Protein AF-0000000073393431 (afdb_homodimer)

InterPro domains:
  IPR011990 Tetratricopeptide-like helical domain superfamily [G3DSA:1.25.40.10] (38-172)
  IPR011990 Tetratricopeptide-like helical domain superfamily [SSF48452] (47-158)
  IPR014905 HIRAN domain [PF08797] (201-250)
  IPR019734 Tetratricopeptide repeat [SM00028] (44-77)
  IPR019734 Tetratricopeptide repeat [SM00028] (78-111)

Structure (mmCIF, N/CA/C/O backbone):
data_AF-0000000073393431-model_v1
#
loop_
_entity.id
_entity.type
_entity.pdbx_description
1 polymer 'Predicted O-linked GlcNAc transferase'
#
loop_
_atom_site.group_PDB
_atom_site.id
_atom_site.type_symbol
_atom_site.label_atom_id
_atom_site.label_alt_id
_atom_site.label_comp_id
_atom_site.label_asym_id
_atom_site.label_entity_id
_atom_site.label_seq_id
_atom_site.pdbx_PDB_ins_code
_atom_site.Cartn_x
_atom_site.Cartn_y
_atom_site.Cartn_z
_atom_site.occupancy
_atom_site.B_iso_or_equiv
_atom_site.auth_seq_id
_atom_site.auth_comp_id
_atom_site.auth_asym_id
_atom_site.auth_atom_id
_atom_site.pdbx_PDB_model_num
ATOM 1 N N . MET A 1 1 ? 3.131 71.688 -2.1 1 53.44 1 MET A N 1
ATOM 2 C CA . MET A 1 1 ? 1.793 71.75 -1.522 1 53.44 1 MET A CA 1
ATOM 3 C C . MET A 1 1 ? 1.672 70.875 -0.28 1 53.44 1 MET A C 1
ATOM 5 O O . MET A 1 1 ? 2.039 69.75 -0.306 1 53.44 1 MET A O 1
ATOM 9 N N . GLY A 1 2 ? 1.956 71.375 0.943 1 53.03 2 GLY A N 1
ATOM 10 C CA . GLY A 1 2 ? 1.886 70.625 2.172 1 53.03 2 GLY A CA 1
ATOM 11 C C . GLY A 1 2 ? 0.601 70.812 2.945 1 53.03 2 GLY A C 1
ATOM 12 O O . GLY A 1 2 ? -0.215 71.688 2.572 1 53.03 2 GLY A O 1
ATOM 13 N N . ILE A 1 3 ? 0.059 70 3.754 1 65.12 3 ILE A N 1
ATOM 14 C CA . ILE A 1 3 ? -1.116 70.125 4.609 1 65.12 3 ILE A CA 1
ATOM 15 C C . ILE A 1 3 ? -0.726 70.75 5.934 1 65.12 3 ILE A C 1
ATOM 17 O O . ILE A 1 3 ? 0.301 70.375 6.523 1 65.12 3 ILE A O 1
ATOM 21 N N . CYS A 1 4 ? -1.359 71.875 6.43 1 65 4 CYS A N 1
ATOM 22 C CA . CYS A 1 4 ? -1.142 72.562 7.676 1 65 4 CYS A CA 1
ATOM 23 C C . CYS A 1 4 ? -1.363 71.688 8.883 1 65 4 CYS A C 1
ATOM 25 O O . CYS A 1 4 ? -2.426 71.062 9.016 1 65 4 CYS A O 1
ATOM 27 N N . PRO A 1 5 ? -0.396 71.312 9.75 1 66.19 5 PRO A N 1
ATOM 28 C CA . PRO A 1 5 ? -0.575 70.375 10.875 1 66.19 5 PRO A CA 1
ATOM 29 C C . PRO A 1 5 ? -1.65 70.875 11.852 1 66.19 5 PRO A C 1
ATOM 31 O O . PRO A 1 5 ? -2.189 70.062 12.609 1 66.19 5 PRO A O 1
ATOM 34 N N . ASN A 1 6 ? -2.088 72.125 11.867 1 62.34 6 ASN A N 1
ATOM 35 C CA . ASN A 1 6 ? -3.039 72.688 12.836 1 62.34 6 ASN A CA 1
ATOM 36 C C . ASN A 1 6 ? -4.477 72.5 12.352 1 62.34 6 ASN A C 1
ATOM 38 O O . ASN A 1 6 ? -5.359 72.125 13.125 1 62.34 6 ASN A O 1
ATOM 42 N N . CYS A 1 7 ? -4.922 72.875 11.039 1 65.31 7 CYS A N 1
ATOM 43 C CA . CYS A 1 7 ? -6.32 72.875 10.633 1 65.31 7 CYS A CA 1
ATOM 44 C C . CYS A 1 7 ? -6.59 71.938 9.484 1 65.31 7 CYS A C 1
ATOM 46 O O . CYS A 1 7 ? -7.711 71.875 8.969 1 65.31 7 CYS A O 1
ATOM 48 N N . GLY A 1 8 ? -5.617 71.062 8.984 1 66.06 8 GLY A N 1
ATOM 49 C CA . GLY A 1 8 ? -5.801 70 7.98 1 66.06 8 GLY A CA 1
ATOM 50 C C . GLY A 1 8 ? -5.926 70.562 6.57 1 66.06 8 GLY A C 1
ATOM 51 O O . GLY A 1 8 ? -6.172 69.812 5.625 1 66.06 8 GLY A O 1
ATOM 52 N N . SER A 1 9 ? -5.871 71.75 6.332 1 66.5 9 SER A N 1
ATOM 53 C CA . SER A 1 9 ? -6.109 72.375 5.023 1 66.5 9 SER A CA 1
ATOM 54 C C . SER A 1 9 ? -4.867 72.25 4.145 1 66.5 9 SER A C 1
ATOM 56 O O . SER A 1 9 ? -3.742 72.25 4.648 1 66.5 9 SER A O 1
ATOM 58 N N . TRP A 1 10 ? -4.969 72.188 2.734 1 65.12 10 TRP A N 1
ATOM 59 C CA . TRP A 1 10 ? -3.879 72.125 1.766 1 65.12 10 TRP A CA 1
ATOM 60 C C . TRP A 1 10 ? -3.088 73.438 1.756 1 65.12 10 TRP A C 1
ATOM 62 O O . TRP A 1 10 ? -3.668 74.5 1.682 1 65.12 10 TRP A O 1
ATOM 72 N N . VAL A 1 11 ? -1.771 73.5 2.244 1 62.62 11 VAL A N 1
ATOM 73 C CA . VAL A 1 11 ? -0.958 74.75 2.221 1 62.62 11 VAL A CA 1
ATOM 74 C C . VAL A 1 11 ? 0.245 74.562 1.304 1 62.62 11 VAL A C 1
ATOM 76 O O . VAL A 1 11 ? 0.781 73.438 1.208 1 62.62 11 VAL A O 1
ATOM 79 N N . ASP A 1 12 ? 0.499 75.312 0.301 1 61.5 12 ASP A N 1
ATOM 80 C CA . ASP A 1 12 ? 1.676 75.312 -0.562 1 61.5 12 ASP A CA 1
ATOM 81 C C . ASP A 1 12 ? 2.953 75.5 0.248 1 61.5 12 ASP A C 1
ATOM 83 O O . ASP A 1 12 ? 2.932 76.188 1.299 1 61.5 12 ASP A O 1
ATOM 87 N N . GLU A 1 13 ? 4.156 75.062 -0.1 1 54.34 13 GLU A N 1
ATOM 88 C CA . GLU A 1 13 ? 5.465 75.125 0.542 1 54.34 13 GLU A CA 1
ATOM 89 C C . GLU A 1 13 ? 5.906 76.562 0.742 1 54.34 13 GLU A C 1
ATOM 91 O O . GLU A 1 13 ? 5.922 77.375 -0.207 1 54.34 13 GLU A O 1
ATOM 96 N N . GLY A 1 14 ? 6.277 77.062 2.008 1 60.91 14 GLY A N 1
ATOM 97 C CA . GLY A 1 14 ? 6.766 78.375 2.355 1 60.91 14 GLY A CA 1
ATOM 98 C C . GLY A 1 14 ? 5.66 79.375 2.729 1 60.91 14 GLY A C 1
ATOM 99 O O . GLY A 1 14 ? 5.93 80.5 3.156 1 60.91 14 GLY A O 1
ATOM 100 N N . ASP A 1 15 ? 4.383 79.062 2.369 1 61.72 15 ASP A N 1
ATOM 101 C CA . ASP A 1 15 ? 3.32 80 2.525 1 61.72 15 ASP A CA 1
ATOM 102 C C . ASP A 1 15 ? 2.619 79.875 3.873 1 61.72 15 ASP A C 1
ATOM 104 O O . ASP A 1 15 ? 2.68 78.812 4.492 1 61.72 15 ASP A O 1
ATOM 108 N N . ILE A 1 16 ? 2.078 80.875 4.633 1 63.34 16 ILE A N 1
ATOM 109 C CA . ILE A 1 16 ? 1.239 80.938 5.824 1 63.34 16 ILE A CA 1
ATOM 110 C C . ILE A 1 16 ? -0.093 80.25 5.566 1 63.34 16 ILE A C 1
ATOM 112 O O . ILE A 1 16 ? -0.643 80.375 4.465 1 63.34 16 ILE A O 1
ATOM 116 N N . CYS A 1 17 ? -0.581 79.438 6.457 1 63.22 17 CYS A N 1
ATOM 117 C CA . CYS A 1 17 ? -1.878 78.75 6.297 1 63.22 17 CYS A CA 1
ATOM 118 C C . CYS A 1 17 ? -2.996 79.812 6.215 1 63.22 17 CYS A C 1
ATOM 120 O O . CYS A 1 17 ? -3.123 80.688 7.09 1 63.22 17 CYS A O 1
ATOM 122 N N . HIS A 1 18 ? -3.635 80 5.035 1 67.19 18 HIS A N 1
ATOM 123 C CA . HIS A 1 18 ? -4.703 81 4.871 1 67.19 18 HIS A CA 1
ATOM 124 C C . HIS A 1 18 ? -5.848 80.688 5.844 1 67.19 18 HIS A C 1
ATOM 126 O O . HIS A 1 18 ? -6.637 81.625 6.145 1 67.19 18 HIS A O 1
ATOM 132 N N . GLY A 1 19 ? -6.012 79.375 6.137 1 58.62 19 GLY A N 1
ATOM 133 C CA . GLY A 1 19 ? -7.117 79.125 7.031 1 58.62 19 GLY A CA 1
ATOM 134 C C . GLY A 1 19 ? -6.879 79.562 8.453 1 58.62 19 GLY A C 1
ATOM 135 O O . GLY A 1 19 ? -7.727 80.25 9.039 1 58.62 19 GLY A O 1
ATOM 136 N N .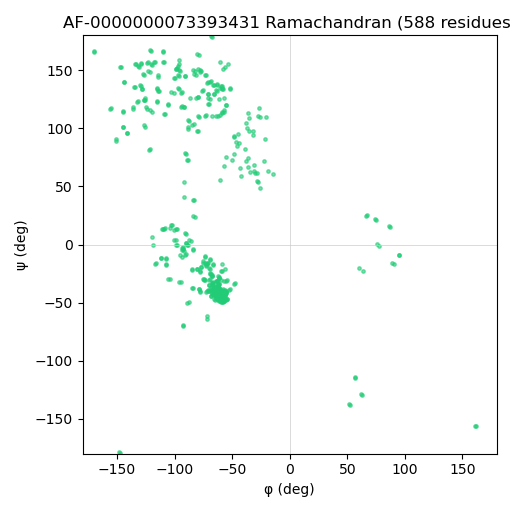 CYS A 1 20 ? -5.863 79 9.18 1 56.81 20 CYS A N 1
ATOM 137 C CA . CYS A 1 20 ? -5.754 79.312 10.602 1 56.81 20 CYS A CA 1
ATOM 138 C C . CYS A 1 20 ? -4.676 80.375 10.859 1 56.81 20 CYS A C 1
ATOM 140 O O . CYS A 1 20 ? -4.465 80.75 12 1 56.81 20 CYS A O 1
ATOM 142 N N . GLY A 1 21 ? -4.07 81.125 9.977 1 58.25 21 GLY A N 1
ATOM 143 C CA . GLY A 1 21 ? -3.111 82.25 10.086 1 58.25 21 GLY A CA 1
ATOM 144 C C . GLY A 1 21 ? -1.805 81.812 10.727 1 58.25 21 GLY A C 1
ATOM 145 O O . GLY A 1 21 ? -0.942 82.625 11 1 58.25 21 GLY A O 1
ATOM 146 N N . ALA A 1 22 ? -1.787 80.688 11.539 1 47.19 22 ALA A N 1
ATOM 147 C CA . ALA A 1 22 ? -0.63 80.375 12.367 1 47.19 22 ALA A CA 1
ATOM 148 C C . ALA A 1 22 ? 0.631 80.25 11.523 1 47.19 22 ALA A C 1
ATOM 150 O O . ALA A 1 22 ? 0.563 79.812 10.367 1 47.19 22 ALA A O 1
ATOM 151 N N . SER A 1 23 ? 1.602 81.062 11.664 1 41.06 23 SER A N 1
ATOM 152 C CA . SER A 1 23 ? 2.916 80.938 11.047 1 41.06 23 SER A CA 1
ATOM 153 C C . SER A 1 23 ? 3.482 79.5 11.258 1 41.06 23 SER A C 1
ATOM 155 O O . SER A 1 23 ? 3.555 79.062 12.391 1 41.06 23 SER A O 1
ATOM 157 N N . GLY A 1 24 ? 3.148 78.562 10.641 1 33.97 24 GLY A N 1
ATOM 158 C CA . GLY A 1 24 ? 3.498 77.188 11.055 1 33.97 24 GLY A CA 1
ATOM 159 C C . GLY A 1 24 ? 4.992 77 11.188 1 33.97 24 GLY A C 1
ATOM 160 O O . GLY A 1 24 ? 5.723 77.062 10.195 1 33.97 24 GLY A O 1
ATOM 161 N N . SER A 1 25 ? 5.652 77.688 12.219 1 34.81 25 SER A N 1
ATOM 162 C CA . SER A 1 25 ? 7.051 77.312 12.406 1 34.81 25 SER A CA 1
ATOM 163 C C . SER A 1 25 ? 7.234 75.812 12.375 1 34.81 25 SER A C 1
ATOM 165 O O . SER A 1 25 ? 6.531 75.062 13.078 1 34.81 25 SER A O 1
ATOM 167 N N . TYR A 1 26 ? 7.574 75.312 11.219 1 35.16 26 TYR A N 1
ATOM 168 C CA . TYR A 1 26 ? 8.016 73.938 11.164 1 35.16 26 TYR A CA 1
ATOM 169 C C . TYR A 1 26 ? 9.094 73.688 12.211 1 35.16 26 TYR A C 1
ATOM 171 O O . TYR A 1 26 ? 10.109 74.375 12.258 1 35.16 26 TYR A O 1
ATOM 179 N N . ILE A 1 27 ? 8.758 73.625 13.453 1 32.91 27 ILE A N 1
ATOM 180 C CA . ILE A 1 27 ? 9.828 73.062 14.234 1 32.91 27 ILE A CA 1
ATOM 181 C C . ILE A 1 27 ? 10.367 71.812 13.523 1 32.91 27 ILE A C 1
ATOM 183 O O . ILE A 1 27 ? 9.602 70.875 13.18 1 32.91 27 ILE A O 1
ATOM 187 N N . THR A 1 28 ? 11.258 72 12.602 1 29.2 28 THR A N 1
ATOM 188 C CA . THR A 1 28 ? 12.055 70.812 12.219 1 29.2 28 THR A CA 1
ATOM 189 C C . THR A 1 28 ? 12.461 70.062 13.453 1 29.2 28 THR A C 1
ATOM 191 O O . THR A 1 28 ? 13.141 70.562 14.336 1 29.2 28 THR A O 1
ATOM 194 N N . SER A 1 29 ? 11.492 69.5 14.172 1 29.72 29 SER A N 1
ATOM 195 C CA . SER A 1 29 ? 12.102 68.625 15.109 1 29.72 29 SER A CA 1
ATOM 196 C C . SER A 1 29 ? 13.344 67.938 14.508 1 29.72 29 SER A C 1
ATOM 198 O O . SER A 1 29 ? 13.344 67.562 13.344 1 29.72 29 SER A O 1
ATOM 200 N N . GLU A 1 30 ? 14.516 68.438 14.773 1 28.45 30 GLU A N 1
ATOM 201 C CA . GLU A 1 30 ? 15.688 67.625 14.617 1 28.45 30 GLU A CA 1
ATOM 202 C C . GLU A 1 30 ? 15.32 66.125 14.773 1 28.45 30 GLU A C 1
ATOM 204 O O . GLU A 1 30 ? 14.5 65.75 15.625 1 28.45 30 GLU A O 1
ATOM 209 N N . ASP A 1 31 ? 15.398 65.438 13.625 1 29.75 31 ASP A N 1
ATOM 210 C CA . ASP A 1 31 ? 15.406 63.969 13.57 1 29.75 31 ASP A CA 1
ATOM 211 C C . ASP A 1 31 ? 16.031 63.375 14.82 1 29.75 31 ASP A C 1
ATOM 213 O O . ASP A 1 31 ? 17.203 63.656 15.125 1 29.75 31 ASP A O 1
ATOM 217 N N . GLU A 1 32 ? 15.492 63.594 16.016 1 33 32 GLU A N 1
ATOM 218 C CA . GLU A 1 32 ? 16.031 62.469 16.781 1 33 32 GLU A CA 1
ATOM 219 C C . GLU A 1 32 ? 16.25 61.25 15.891 1 33 32 GLU A C 1
ATOM 221 O O . GLU A 1 32 ? 15.297 60.688 15.367 1 33 32 GLU A O 1
ATOM 226 N N . ASP A 1 33 ? 17.219 61.344 14.984 1 32.06 33 ASP A N 1
ATOM 227 C CA . ASP A 1 33 ? 17.766 60.062 14.508 1 32.06 33 ASP A CA 1
ATOM 228 C C . ASP A 1 33 ? 17.578 58.969 15.547 1 32.06 33 ASP A C 1
ATOM 230 O O . ASP A 1 33 ? 18.281 58.938 16.547 1 32.06 33 ASP A O 1
ATOM 234 N N . GLU A 1 34 ? 16.406 58.875 16.047 1 38.06 34 GLU A N 1
ATOM 235 C CA . GLU A 1 34 ? 16.422 57.469 16.484 1 38.06 34 GLU A CA 1
ATOM 236 C C . GLU A 1 34 ? 17.297 56.625 15.578 1 38.06 34 GLU A C 1
ATOM 238 O O . GLU A 1 34 ? 16.969 56.406 14.406 1 38.06 34 GLU A O 1
ATOM 243 N N . THR A 1 35 ? 18.531 56.906 15.547 1 36.66 35 THR A N 1
ATOM 244 C CA . THR A 1 35 ? 19.438 55.906 15 1 36.66 35 THR A CA 1
ATOM 245 C C . THR A 1 35 ? 18.766 54.531 15.008 1 36.66 35 THR A C 1
ATOM 247 O O . THR A 1 35 ? 18.516 53.938 16.062 1 36.66 35 THR A O 1
ATOM 250 N N . TYR A 1 36 ? 17.672 54.406 14.25 1 39.69 36 TYR A N 1
ATOM 251 C CA . TYR A 1 36 ? 17.453 53 13.922 1 39.69 36 TYR A CA 1
ATOM 252 C C . TYR A 1 36 ? 18.781 52.25 13.93 1 39.69 36 TYR A C 1
ATOM 254 O O . TYR A 1 36 ? 19.609 52.406 13.031 1 39.69 36 TYR A O 1
ATOM 262 N N . ASN A 1 37 ? 19.438 52.344 14.914 1 40.69 37 ASN A N 1
ATOM 263 C CA . ASN A 1 37 ? 20.5 51.344 14.953 1 40.69 37 ASN A CA 1
ATOM 264 C C . ASN A 1 37 ? 20.016 50 14.422 1 40.69 37 ASN A C 1
ATOM 266 O O . ASN A 1 37 ? 19.125 49.375 15 1 40.69 37 ASN A O 1
ATOM 270 N N . PRO A 1 38 ? 20.047 49.938 13.102 1 48.16 38 PRO A N 1
ATOM 271 C CA . PRO A 1 38 ? 19.656 48.562 12.727 1 48.16 38 PRO A CA 1
ATOM 272 C C . PRO A 1 38 ? 19.844 47.562 13.867 1 48.16 38 PRO A C 1
ATOM 274 O O . PRO A 1 38 ? 20.766 47.719 14.672 1 48.16 38 PRO A O 1
ATOM 277 N N . PRO A 1 39 ? 18.656 47.156 14.328 1 54.19 39 PRO A N 1
ATOM 278 C CA . PRO A 1 39 ? 18.922 46.188 15.406 1 54.19 39 PRO A CA 1
ATOM 279 C C . PRO A 1 39 ? 20.297 45.562 15.32 1 54.19 39 PRO A C 1
ATOM 281 O O . PRO A 1 39 ? 20.75 45.188 14.234 1 54.19 39 PRO A O 1
ATOM 284 N N . VAL A 1 40 ? 21.234 46.188 15.961 1 63.62 40 VAL A N 1
ATOM 285 C CA . VAL A 1 40 ? 22.578 45.625 16.031 1 63.62 40 VAL A CA 1
ATOM 286 C C . VAL A 1 40 ? 22.5 44.094 16.031 1 63.62 40 VAL A C 1
ATOM 288 O O . VAL A 1 40 ? 21.797 43.5 16.859 1 63.62 40 VAL A O 1
ATOM 291 N N . GLU A 1 41 ? 22.703 43.656 14.82 1 80 41 GLU A N 1
ATOM 292 C CA . GLU A 1 41 ? 22.875 42.219 14.758 1 80 41 GLU A CA 1
ATOM 293 C C . GLU A 1 41 ? 23.609 41.688 15.984 1 80 41 GLU A C 1
ATOM 295 O O . GLU A 1 41 ? 24.703 42.156 16.312 1 80 41 GLU A O 1
ATOM 300 N N . SER A 1 42 ? 22.875 41 16.828 1 90.44 42 SER A N 1
ATOM 301 C CA . SER A 1 42 ? 23.484 40.406 18.016 1 90.44 42 SER A CA 1
ATOM 302 C C . SER A 1 42 ? 24.672 39.531 17.656 1 90.44 42 SER A C 1
ATOM 304 O O . SER A 1 42 ? 24.859 39.188 16.484 1 90.44 42 SER A O 1
ATOM 306 N N . ARG A 1 43 ? 25.594 39.344 18.578 1 92.5 43 ARG A N 1
ATOM 307 C CA . ARG A 1 43 ? 26.703 38.438 18.391 1 92.5 43 ARG A CA 1
ATOM 308 C C . ARG A 1 43 ? 26.203 37.031 17.953 1 92.5 43 ARG A C 1
ATOM 310 O O . ARG A 1 43 ? 26.812 36.406 17.094 1 92.5 43 ARG A O 1
ATOM 317 N N . ALA A 1 44 ? 25.125 36.594 18.5 1 95.5 44 ALA A N 1
ATOM 318 C CA . ALA A 1 44 ? 24.516 35.312 18.141 1 95.5 44 ALA A CA 1
ATOM 319 C C . ALA A 1 44 ? 24.094 35.312 16.688 1 95.5 44 ALA A C 1
ATOM 321 O O . ALA A 1 44 ? 24.312 34.312 15.984 1 95.5 44 ALA A O 1
ATOM 322 N N . ASP A 1 45 ? 23.578 36.375 16.172 1 96.75 45 ASP A N 1
ATOM 323 C CA . ASP A 1 45 ? 23.172 36.5 14.773 1 96.75 45 ASP A CA 1
ATOM 324 C C . ASP A 1 45 ? 24.375 36.406 13.844 1 96.75 45 ASP A C 1
ATOM 326 O O . ASP A 1 45 ? 24.344 35.688 12.828 1 96.75 45 ASP A O 1
ATOM 330 N N . ARG A 1 46 ? 25.406 37.188 14.234 1 96.38 46 ARG A N 1
ATOM 331 C CA . ARG A 1 46 ? 26.609 37.219 13.406 1 96.38 46 ARG A CA 1
ATOM 332 C C . ARG A 1 46 ? 27.234 35.812 13.32 1 96.38 46 ARG A C 1
ATOM 334 O O . ARG A 1 46 ? 27.594 35.375 12.234 1 96.38 46 ARG A O 1
ATOM 341 N N . LEU A 1 47 ? 27.391 35.188 14.461 1 97.62 47 LEU A N 1
ATOM 342 C CA . LEU A 1 47 ? 27.969 33.844 14.5 1 97.62 47 LEU A CA 1
ATOM 343 C C . LEU A 1 47 ? 27.094 32.844 13.75 1 97.62 47 LEU A C 1
ATOM 345 O O . LEU A 1 47 ? 27.594 31.953 13.062 1 97.62 47 LEU A O 1
ATOM 349 N N . GLY A 1 48 ? 25.781 32.969 13.883 1 98 48 GLY A N 1
ATOM 350 C CA . GLY A 1 48 ? 24.859 32.125 13.141 1 98 48 GLY A CA 1
ATOM 351 C C . GLY A 1 48 ? 25 32.25 11.641 1 98 48 GLY A C 1
ATOM 352 O O . GLY A 1 48 ? 24.938 31.266 10.906 1 98 48 GLY A O 1
ATOM 353 N N . LYS A 1 49 ? 25.203 33.469 11.203 1 98.06 49 LYS A N 1
ATOM 354 C CA . LYS A 1 49 ? 25.422 33.719 9.781 1 98.06 49 LYS A CA 1
ATOM 355 C C . LYS A 1 49 ? 26.734 33.094 9.305 1 98.06 49 LYS A C 1
ATOM 357 O O . LYS A 1 49 ? 26.797 32.531 8.203 1 98.06 49 LYS A O 1
ATOM 362 N N . GLN A 1 50 ? 27.734 33.25 10.156 1 97.88 50 GLN A N 1
ATOM 363 C CA . GLN A 1 50 ? 29 32.625 9.82 1 97.88 50 GLN A CA 1
ATOM 364 C C . GLN A 1 50 ? 28.859 31.109 9.711 1 97.88 50 GLN A C 1
ATOM 366 O O . GLN A 1 50 ? 29.391 30.484 8.789 1 97.88 50 GLN A O 1
ATOM 371 N N . ALA A 1 51 ? 28.156 30.547 10.68 1 98.38 51 ALA A N 1
ATOM 372 C CA . ALA A 1 51 ? 27.906 29.109 10.656 1 98.38 51 ALA A CA 1
ATOM 373 C C . ALA A 1 51 ? 27.188 28.703 9.375 1 98.38 51 ALA A C 1
ATOM 375 O O . ALA A 1 51 ? 27.547 27.688 8.758 1 98.38 51 ALA A O 1
ATOM 376 N N . TRP A 1 52 ? 26.234 29.453 8.93 1 98.06 52 TRP A N 1
ATOM 377 C CA . TRP A 1 52 ? 25.469 29.188 7.723 1 98.06 52 TRP A CA 1
ATOM 378 C C . TRP A 1 52 ? 26.344 29.234 6.48 1 98.06 52 TRP A C 1
ATOM 380 O O . TRP A 1 52 ? 26.266 28.375 5.609 1 98.06 52 TRP A O 1
ATOM 390 N N . ASP A 1 53 ? 27.203 30.266 6.41 1 98.06 53 ASP A N 1
ATOM 391 C CA . ASP A 1 53 ? 28.125 30.406 5.285 1 98.06 53 ASP A CA 1
ATOM 392 C C . ASP A 1 53 ? 29.047 29.188 5.191 1 98.06 53 ASP A C 1
ATOM 394 O O . ASP A 1 53 ? 29.312 28.688 4.098 1 98.06 53 ASP A O 1
ATOM 398 N N . LEU A 1 54 ? 29.562 28.766 6.344 1 98.12 54 LEU A N 1
ATOM 399 C CA . LEU A 1 54 ? 30.422 27.594 6.395 1 98.12 54 LEU A CA 1
ATOM 400 C C . LEU A 1 54 ? 29.688 26.344 5.922 1 98.12 54 LEU A C 1
ATOM 402 O O . LEU A 1 54 ? 30.266 25.516 5.219 1 98.12 54 LEU A O 1
ATOM 406 N N . TYR A 1 55 ? 28.438 26.219 6.25 1 97.88 55 TYR A N 1
ATOM 407 C CA . TYR A 1 55 ? 27.609 25.094 5.809 1 97.88 55 TYR A CA 1
ATOM 408 C C . TYR A 1 55 ? 27.453 25.094 4.293 1 97.88 55 TYR A C 1
ATOM 410 O O . TYR A 1 55 ? 27.609 24.062 3.645 1 97.88 55 TYR A O 1
ATOM 418 N N . LEU A 1 56 ? 27.156 26.234 3.715 1 97.69 56 LEU A N 1
ATOM 419 C CA . LEU A 1 56 ? 26.984 26.359 2.271 1 97.69 56 LEU A CA 1
ATOM 420 C C . LEU A 1 56 ? 28.266 26 1.536 1 97.69 56 LEU A C 1
ATOM 422 O O . LEU A 1 56 ? 28.219 25.5 0.411 1 97.69 56 LEU A O 1
ATOM 426 N N . ASP A 1 57 ? 29.391 26.234 2.207 1 97.31 57 ASP A N 1
ATOM 427 C CA . ASP A 1 57 ? 30.688 25.875 1.648 1 97.31 57 ASP A CA 1
ATOM 428 C C . ASP A 1 57 ? 31.016 24.406 1.918 1 97.31 57 ASP A C 1
ATOM 430 O O . ASP A 1 57 ? 32.125 23.953 1.625 1 97.31 57 ASP A O 1
ATOM 434 N N . GLU A 1 58 ? 30.156 23.828 2.637 1 96.94 58 GLU A N 1
ATOM 435 C CA . GLU A 1 58 ? 30.25 22.406 2.945 1 96.94 58 GLU A CA 1
ATOM 436 C C . GLU A 1 58 ? 31.359 22.141 3.973 1 96.94 58 GLU A C 1
ATOM 438 O O . GLU A 1 58 ? 31.984 21.078 3.953 1 96.94 58 GLU A O 1
ATOM 443 N N . ASN A 1 59 ? 31.688 23.125 4.691 1 97.12 59 ASN 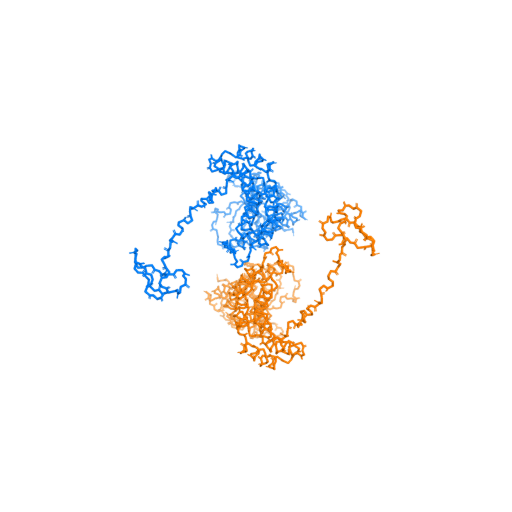A N 1
ATOM 444 C CA . ASN A 1 59 ? 32.531 22.953 5.867 1 97.12 59 ASN A CA 1
ATOM 445 C C . ASN A 1 59 ? 31.703 22.703 7.125 1 97.12 59 ASN A C 1
ATOM 447 O O . ASN A 1 59 ? 31.594 23.578 7.992 1 97.12 59 ASN A O 1
ATOM 451 N N . TYR A 1 60 ? 31.266 21.594 7.289 1 96.44 60 TYR A N 1
ATOM 452 C CA . TYR A 1 60 ? 30.234 21.266 8.273 1 96.44 60 TYR A CA 1
ATOM 453 C C . TYR A 1 60 ? 30.797 21.312 9.688 1 96.44 60 TYR A C 1
ATOM 455 O O . TYR A 1 60 ? 30.141 21.812 10.602 1 96.44 60 TYR A O 1
ATOM 463 N N . ASP A 1 61 ? 31.953 20.844 9.891 1 96.12 61 ASP A N 1
ATOM 464 C CA . ASP A 1 61 ? 32.531 20.828 11.227 1 96.12 61 ASP A CA 1
ATOM 465 C C . ASP A 1 61 ? 32.688 22.234 11.781 1 96.12 61 ASP A C 1
ATOM 467 O O . ASP A 1 61 ? 32.344 22.516 12.93 1 96.12 61 ASP A O 1
ATOM 471 N N . ASP A 1 62 ? 33.188 23.031 10.914 1 97.75 62 ASP A N 1
ATOM 472 C CA . ASP A 1 62 ? 33.344 24.422 11.336 1 97.75 62 ASP A CA 1
ATOM 473 C C . ASP A 1 62 ? 32 25.109 11.531 1 97.75 62 ASP A C 1
ATOM 475 O O . ASP A 1 62 ? 31.844 25.953 12.406 1 97.75 62 ASP A O 1
ATOM 479 N N . ALA A 1 63 ? 31.141 24.734 10.656 1 98.62 63 ALA A N 1
ATOM 480 C CA . ALA A 1 63 ? 29.781 25.281 10.789 1 98.62 63 ALA A CA 1
ATOM 481 C C . ALA A 1 63 ? 29.188 24.938 12.148 1 98.62 63 ALA A C 1
ATOM 483 O O . ALA A 1 63 ? 28.609 25.797 12.812 1 98.62 63 ALA A O 1
ATOM 484 N N . ILE A 1 64 ? 29.406 23.688 12.578 1 98.31 64 ILE A N 1
ATOM 485 C CA . ILE A 1 64 ? 28.891 23.234 13.867 1 98.31 64 ILE A CA 1
ATOM 486 C C . ILE A 1 64 ? 29.547 24.016 14.992 1 98.31 64 ILE A C 1
ATOM 488 O O . ILE A 1 64 ? 28.891 24.438 15.945 1 98.31 64 ILE A O 1
ATOM 492 N N . TYR A 1 65 ? 30.828 24.203 14.891 1 97.94 65 TYR A N 1
ATOM 493 C CA . TYR A 1 65 ? 31.562 24.953 15.898 1 97.94 65 TYR A CA 1
ATOM 494 C C . TYR A 1 65 ? 31.016 26.359 16.047 1 97.94 65 TYR A C 1
ATOM 496 O O . TYR A 1 65 ? 30.719 26.812 17.156 1 97.94 65 TYR A O 1
ATOM 504 N N . LYS A 1 66 ? 30.828 27.031 14.945 1 98.5 66 LYS A N 1
ATOM 505 C CA . LYS A 1 66 ? 30.344 28.422 14.961 1 98.5 66 LYS A CA 1
ATOM 506 C C . LYS A 1 66 ? 28.906 28.5 15.461 1 98.5 66 LYS A C 1
ATOM 508 O O . LYS A 1 66 ? 28.562 29.422 16.219 1 98.5 66 LYS A O 1
ATOM 513 N N . ILE A 1 67 ? 28.047 27.609 15.023 1 98.69 67 ILE A N 1
ATOM 514 C CA . ILE A 1 67 ? 26.656 27.672 15.43 1 98.69 67 ILE A CA 1
ATOM 515 C C . ILE A 1 67 ? 26.531 27.391 16.922 1 98.69 67 ILE A C 1
ATOM 517 O O . ILE A 1 67 ? 25.688 27.953 17.609 1 98.69 67 ILE A O 1
ATOM 521 N N . ASN A 1 68 ? 27.422 26.469 17.438 1 98.56 68 ASN A N 1
ATOM 522 C CA . ASN A 1 68 ? 27.453 26.234 18.875 1 98.56 68 ASN A CA 1
ATOM 523 C C . ASN A 1 68 ? 27.891 27.469 19.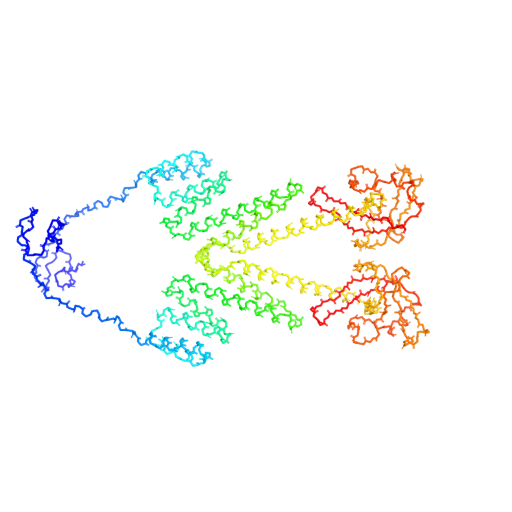641 1 98.56 68 ASN A C 1
ATOM 525 O O . ASN A 1 68 ? 27.344 27.781 20.703 1 98.56 68 ASN A O 1
ATOM 529 N N . GLN A 1 69 ? 28.781 28.203 19.125 1 98.31 69 GLN A N 1
ATOM 530 C CA . GLN A 1 69 ? 29.172 29.469 19.734 1 98.31 69 GLN A CA 1
ATOM 531 C C . GLN A 1 69 ? 28 30.453 19.766 1 98.31 69 GLN A C 1
ATOM 533 O O . GLN A 1 69 ? 27.781 31.141 20.766 1 98.31 69 GLN A O 1
ATOM 538 N N . ALA A 1 70 ? 27.344 30.484 18.578 1 98.38 70 ALA A N 1
ATOM 539 C CA . ALA A 1 70 ? 26.172 31.359 18.5 1 98.38 70 ALA A CA 1
ATOM 540 C C . ALA A 1 70 ? 25.156 31.031 19.578 1 98.38 70 ALA A C 1
ATOM 542 O O . ALA A 1 70 ? 24.625 31.938 20.25 1 98.38 70 ALA A O 1
ATOM 543 N N . LEU A 1 71 ? 24.953 29.766 19.828 1 98.25 71 LEU A N 1
ATOM 544 C CA . LEU A 1 71 ? 23.938 29.312 20.781 1 98.25 71 LEU A CA 1
ATOM 545 C C . LEU A 1 71 ? 24.438 29.422 22.219 1 98.25 71 LEU A C 1
ATOM 547 O O . LEU A 1 71 ? 23.641 29.453 23.156 1 98.25 71 LEU A O 1
ATOM 551 N N . ASP A 1 72 ? 25.734 29.469 22.438 1 97.5 72 ASP A N 1
ATOM 552 C CA . ASP A 1 72 ? 26.297 29.766 23.766 1 97.5 72 ASP A CA 1
ATOM 553 C C . ASP A 1 72 ? 25.984 31.203 24.188 1 97.5 72 ASP A C 1
ATOM 555 O O . ASP A 1 72 ? 25.797 31.484 25.359 1 97.5 72 ASP A O 1
ATOM 559 N N . PHE A 1 73 ? 25.922 32.094 23.219 1 97.06 73 PHE A N 1
ATOM 560 C CA . PHE A 1 73 ? 25.625 33.469 23.484 1 97.06 73 PHE A CA 1
ATOM 561 C C . PHE A 1 73 ? 24.125 33.688 23.719 1 97.06 73 PHE A C 1
ATOM 563 O O . PHE A 1 73 ? 23.719 34.5 24.547 1 97.06 73 PHE A O 1
ATOM 570 N N . ASP A 1 74 ? 23.281 32.969 22.906 1 97.19 74 ASP A N 1
ATOM 571 C CA . ASP A 1 74 ? 21.828 33.031 23.031 1 97.19 74 ASP A CA 1
ATOM 572 C C . ASP A 1 74 ? 21.188 31.672 22.734 1 97.19 74 ASP A C 1
ATOM 574 O O . ASP A 1 74 ? 20.922 31.344 21.578 1 97.19 74 ASP A O 1
ATOM 578 N N . ASP A 1 75 ? 20.844 31 23.75 1 96.38 75 ASP A N 1
ATOM 579 C CA . ASP A 1 75 ? 20.297 29.656 23.562 1 96.38 75 ASP A CA 1
ATOM 580 C C . ASP A 1 75 ? 18.797 29.703 23.312 1 96.38 75 ASP A C 1
ATOM 582 O O . ASP A 1 75 ? 18.141 28.656 23.219 1 96.38 75 ASP A O 1
ATOM 586 N N . ARG A 1 76 ? 18.156 30.906 23.219 1 97.56 76 ARG A N 1
ATOM 587 C CA . ARG A 1 76 ? 16.734 31.031 22.922 1 97.56 76 ARG A CA 1
ATOM 588 C C . ARG A 1 76 ? 16.531 31.594 21.516 1 97.56 76 ARG A C 1
ATOM 590 O O . ARG A 1 76 ? 15.461 32.094 21.203 1 97.56 76 ARG A O 1
ATOM 597 N N . HIS A 1 77 ? 17.656 31.594 20.703 1 96.94 77 HIS A N 1
ATOM 598 C CA . HIS A 1 77 ? 17.594 32.031 19.328 1 96.94 77 HIS A CA 1
ATOM 599 C C . HIS A 1 77 ? 17.031 30.938 18.422 1 96.94 77 HIS A C 1
ATOM 601 O O . HIS A 1 77 ? 17.797 30.094 17.922 1 96.94 77 HIS A O 1
ATOM 607 N N . ALA A 1 78 ? 15.805 30.875 18.047 1 98.19 78 ALA A N 1
ATOM 608 C CA . ALA A 1 78 ? 15.109 29.797 17.328 1 98.19 78 ALA A CA 1
ATOM 609 C C . ALA A 1 78 ? 15.75 29.531 15.977 1 98.19 78 ALA A C 1
ATOM 611 O O . ALA A 1 78 ? 15.93 28.375 15.578 1 98.19 78 ALA A O 1
ATOM 612 N N . GLU A 1 79 ? 16.094 30.562 15.273 1 98.12 79 GLU A N 1
ATOM 613 C CA . GLU A 1 79 ? 16.641 30.422 13.93 1 98.12 79 GLU A CA 1
ATOM 614 C C . GLU A 1 79 ? 17.984 29.688 13.953 1 98.12 79 GLU A C 1
ATOM 616 O O . GLU A 1 79 ? 18.281 28.875 13.062 1 98.12 79 GLU A O 1
ATOM 621 N N . ASN A 1 80 ? 18.797 30.016 14.945 1 98.56 80 ASN A N 1
ATOM 622 C CA . ASN A 1 80 ? 20.094 29.344 15.031 1 98.56 80 ASN A CA 1
ATOM 623 C C . ASN A 1 80 ? 19.938 27.875 15.367 1 98.56 80 ASN A C 1
ATOM 625 O O . ASN A 1 80 ? 20.719 27.031 14.906 1 98.56 80 ASN A O 1
ATOM 629 N N . TRP A 1 81 ? 18.953 27.453 16.141 1 98.75 81 TRP A N 1
ATOM 630 C CA . TRP A 1 81 ? 18.641 26.047 16.359 1 98.75 81 TRP A CA 1
ATOM 631 C C . TRP A 1 81 ? 18.234 25.375 15.055 1 98.75 81 TRP A C 1
ATOM 633 O O . TRP A 1 81 ? 18.625 24.234 14.781 1 98.75 81 TRP A O 1
ATOM 643 N N . ASN A 1 82 ? 17.406 26.047 14.25 1 98.69 82 ASN A N 1
ATOM 644 C CA . ASN A 1 82 ? 17.047 25.547 12.938 1 98.69 82 ASN A CA 1
ATOM 645 C C . ASN A 1 82 ? 18.266 25.344 12.055 1 98.69 82 ASN A C 1
ATOM 647 O O . ASN A 1 82 ? 18.422 24.312 11.414 1 98.69 82 ASN A O 1
ATOM 651 N N . LYS A 1 83 ? 19.172 26.375 12.055 1 98.62 83 LYS A N 1
ATOM 652 C CA . LYS A 1 83 ? 20.406 26.266 11.273 1 98.62 83 LYS A CA 1
ATOM 653 C C . LYS A 1 83 ? 21.234 25.078 11.742 1 98.62 83 LYS A C 1
ATOM 655 O O . LYS A 1 83 ? 21.766 24.328 10.922 1 98.62 83 LYS A O 1
ATOM 660 N N . LYS A 1 84 ? 21.359 24.953 13.062 1 98.75 84 LYS A N 1
ATOM 661 C CA . LYS A 1 84 ? 22.141 23.844 13.594 1 98.75 84 LYS A CA 1
ATOM 662 C C . LYS A 1 84 ? 21.562 22.5 13.141 1 98.75 84 LYS A C 1
ATOM 664 O O . LYS A 1 84 ? 22.297 21.578 12.805 1 98.75 84 LYS A O 1
ATOM 669 N N . ALA A 1 85 ? 20.234 22.359 13.148 1 98.81 85 ALA A N 1
ATOM 670 C CA . ALA A 1 85 ? 19.578 21.141 12.703 1 98.81 85 ALA A CA 1
ATOM 671 C C . ALA A 1 85 ? 19.938 20.812 11.258 1 98.81 85 ALA A C 1
ATOM 673 O O . ALA A 1 85 ? 20.281 19.672 10.93 1 98.81 85 ALA A O 1
ATOM 674 N N . ILE A 1 86 ? 19.891 21.781 10.414 1 98.62 86 ILE A N 1
ATOM 675 C CA . ILE A 1 86 ? 20.203 21.594 9 1 98.62 86 ILE A CA 1
ATOM 676 C C . ILE A 1 86 ? 21.656 21.156 8.836 1 98.62 86 ILE A C 1
ATOM 678 O O . ILE A 1 86 ? 21.953 20.25 8.062 1 98.62 86 ILE A O 1
ATOM 682 N N . ILE A 1 87 ? 22.547 21.844 9.531 1 98.5 87 ILE A N 1
ATOM 683 C CA . ILE A 1 87 ? 23.969 21.516 9.461 1 98.5 87 ILE A CA 1
ATOM 684 C C . ILE A 1 87 ? 24.188 20.062 9.891 1 98.5 87 ILE A C 1
ATOM 686 O O . ILE A 1 87 ? 24.906 19.328 9.219 1 98.5 87 ILE A O 1
ATOM 690 N N . LEU A 1 88 ? 23.562 19.672 10.992 1 98.38 88 LEU A N 1
ATOM 691 C CA . LEU A 1 88 ? 23.688 18.312 11.5 1 98.38 88 LEU A CA 1
ATOM 692 C C . LEU A 1 88 ? 23.141 17.297 10.492 1 98.38 88 LEU A C 1
ATOM 694 O O . LEU A 1 88 ? 23.672 16.188 10.375 1 98.38 88 LEU A O 1
ATOM 698 N N . GLU A 1 89 ? 22.047 17.641 9.789 1 97.25 89 GLU A N 1
ATOM 699 C CA . GLU A 1 89 ? 21.516 16.781 8.727 1 97.25 89 GLU A CA 1
ATOM 700 C C . GLU A 1 89 ? 22.578 16.531 7.656 1 97.25 89 GLU A C 1
ATOM 702 O O . GLU A 1 89 ? 22.688 15.414 7.145 1 97.25 89 GLU A O 1
ATOM 707 N N . GLY A 1 90 ? 23.281 17.625 7.266 1 95.88 90 GLY A N 1
ATOM 708 C CA . GLY A 1 90 ? 24.359 17.484 6.309 1 95.88 90 GLY A CA 1
ATOM 709 C C . GLY A 1 90 ? 25.406 16.469 6.742 1 95.88 90 GLY A C 1
ATOM 710 O O . GLY A 1 90 ? 26.047 15.828 5.902 1 95.88 90 GLY A O 1
ATOM 711 N N . LEU A 1 91 ? 25.625 16.312 8.07 1 96 91 LEU A N 1
ATOM 712 C CA . LEU A 1 91 ? 26.562 15.352 8.641 1 96 91 LEU A CA 1
ATOM 713 C C . LEU A 1 91 ? 25.891 14.008 8.883 1 96 91 LEU A C 1
ATOM 715 O O . LEU A 1 91 ? 26.484 13.109 9.492 1 96 91 LEU A O 1
ATOM 719 N N . LYS A 1 92 ? 24.562 13.859 8.562 1 96.31 92 LYS A N 1
ATOM 720 C CA . LYS A 1 92 ? 23.734 12.664 8.688 1 96.31 92 LYS A CA 1
ATOM 721 C C . LYS A 1 92 ? 23.531 12.281 10.148 1 96.31 92 LYS A C 1
ATOM 723 O O . LYS A 1 92 ? 23.422 11.094 10.477 1 96.31 92 LYS A O 1
ATOM 728 N N . MET A 1 93 ? 23.656 13.281 10.969 1 97.5 93 MET A N 1
ATOM 729 C CA . MET A 1 93 ? 23.328 13.109 12.383 1 97.5 93 MET A CA 1
ATOM 730 C C . MET A 1 93 ? 21.859 13.398 12.633 1 97.5 93 MET A C 1
ATOM 732 O O . MET A 1 93 ? 21.516 14.383 13.297 1 97.5 93 MET A O 1
ATOM 736 N N . TYR A 1 94 ? 21.016 12.531 12.211 1 98.5 94 TYR A N 1
ATOM 737 C CA . TYR A 1 94 ? 19.594 12.75 12.094 1 98.5 94 TYR A CA 1
ATOM 738 C C . TYR A 1 94 ? 18.938 12.891 13.461 1 98.5 94 TYR A C 1
ATOM 740 O O . TYR A 1 94 ? 18.109 13.789 13.68 1 98.5 94 TYR A O 1
ATOM 748 N N . ALA A 1 95 ? 19.328 12 14.398 1 98.31 95 ALA A N 1
ATOM 749 C CA . ALA A 1 95 ? 18.688 12.023 15.711 1 98.31 95 ALA A CA 1
ATOM 750 C C . ALA A 1 95 ? 18.922 13.352 16.422 1 98.31 95 ALA A C 1
ATOM 752 O O . ALA A 1 95 ? 18 13.953 16.953 1 98.31 95 ALA A O 1
ATOM 753 N N . THR A 1 96 ? 20.172 13.828 16.422 1 98.56 96 THR A N 1
ATOM 754 C CA . THR A 1 96 ? 20.5 15.102 17.047 1 98.56 96 THR A CA 1
ATOM 755 C C . THR A 1 96 ? 19.844 16.266 16.281 1 98.56 96 THR A C 1
ATOM 757 O O . THR A 1 96 ? 19.422 17.25 16.891 1 98.56 96 THR A O 1
ATOM 760 N N . SER A 1 97 ? 19.859 16.125 14.938 1 98.75 97 SER A N 1
ATOM 761 C CA . SER A 1 97 ? 19.172 17.125 14.109 1 98.75 97 SER A CA 1
ATOM 762 C C . SER A 1 97 ? 17.719 17.281 14.516 1 98.75 97 SER A C 1
ATOM 764 O O . SER A 1 97 ? 17.234 18.391 14.703 1 98.75 97 SER A O 1
ATOM 766 N N . GLU A 1 98 ? 17.016 16.156 14.68 1 98.81 98 GLU A N 1
ATOM 767 C CA . GLU A 1 98 ? 15.609 16.203 15.094 1 98.81 98 GLU A CA 1
ATOM 768 C C . GLU A 1 98 ? 15.438 16.969 16.406 1 98.81 98 GLU A C 1
ATOM 770 O O . GLU A 1 98 ? 14.516 17.766 16.547 1 98.81 98 GLU A O 1
ATOM 775 N N . ASN A 1 99 ? 16.344 16.719 17.359 1 98.69 99 ASN A N 1
ATOM 776 C CA . ASN A 1 99 ? 16.281 17.406 18.641 1 98.69 99 ASN A CA 1
ATOM 777 C C . ASN A 1 99 ? 16.453 18.922 18.469 1 98.69 99 ASN A C 1
ATOM 779 O O . ASN A 1 99 ? 15.797 19.703 19.156 1 98.69 99 ASN A O 1
ATOM 783 N N . CYS A 1 100 ? 17.312 19.344 17.578 1 98.81 100 CYS A N 1
ATOM 784 C CA . CYS A 1 100 ? 17.531 20.766 17.312 1 98.81 100 CYS A CA 1
ATOM 785 C C . CYS A 1 100 ? 16.297 21.391 16.688 1 98.81 100 CYS A C 1
ATOM 787 O O . CYS A 1 100 ? 15.914 22.516 17.047 1 98.81 100 CYS A O 1
ATOM 789 N N . TYR A 1 101 ? 15.672 20.672 15.719 1 98.75 101 TYR A N 1
ATOM 790 C CA . TYR A 1 101 ? 14.422 21.172 15.156 1 98.75 101 TYR A CA 1
ATOM 791 C C . TYR A 1 101 ? 13.359 21.328 16.234 1 98.75 101 TYR A C 1
ATOM 793 O O . TYR A 1 101 ? 12.648 22.328 16.266 1 98.75 101 TYR A O 1
ATOM 801 N N . ASN A 1 102 ? 13.242 20.312 17.141 1 98.62 102 ASN A N 1
ATOM 802 C CA . ASN A 1 102 ? 12.273 20.391 18.219 1 98.62 102 ASN A CA 1
ATOM 803 C C . ASN A 1 102 ? 12.523 21.609 19.109 1 98.62 102 ASN A C 1
ATOM 805 O O . ASN A 1 102 ? 11.578 22.297 19.484 1 98.62 102 ASN A O 1
ATOM 809 N N . LYS A 1 103 ? 13.773 21.891 19.438 1 98.62 103 LYS A N 1
ATOM 810 C CA . LYS A 1 103 ? 14.117 23.062 20.234 1 98.62 103 LYS A CA 1
ATOM 811 C C . LYS A 1 103 ? 13.742 24.359 19.516 1 98.62 103 LYS A C 1
ATOM 813 O O . LYS A 1 103 ? 13.195 25.266 20.125 1 98.62 103 LYS A O 1
ATOM 818 N N . SER A 1 104 ? 14.055 24.422 18.25 1 98.75 104 SER A N 1
ATOM 819 C CA . SER A 1 104 ? 13.68 25.578 17.453 1 98.75 104 SER A CA 1
ATOM 820 C C . SER A 1 104 ? 12.18 25.828 17.5 1 98.75 104 SER A C 1
ATOM 822 O O . SER A 1 104 ? 11.734 26.953 17.719 1 98.75 104 SER A O 1
ATOM 824 N N . LEU A 1 105 ? 11.406 24.75 17.391 1 98.25 105 LEU A N 1
ATOM 825 C CA . LEU A 1 105 ? 9.953 24.844 17.312 1 98.25 105 LEU A CA 1
ATOM 826 C C . LEU A 1 105 ? 9.359 25.156 18.688 1 98.25 105 LEU A C 1
ATOM 828 O O . LEU A 1 105 ? 8.281 25.75 18.781 1 98.25 105 LEU A O 1
ATOM 832 N N . GLU A 1 106 ? 10 24.734 19.781 1 98 106 GLU A N 1
ATOM 833 C CA . GLU A 1 106 ? 9.594 25.094 21.125 1 98 106 GLU A CA 1
ATOM 834 C C . GLU A 1 106 ? 9.695 26.609 21.344 1 98 106 GLU A C 1
ATOM 836 O O . GLU A 1 106 ? 8.867 27.188 22.047 1 98 106 GLU A O 1
ATOM 841 N N . LEU A 1 107 ? 10.688 27.219 20.719 1 98.19 107 LEU A N 1
ATOM 842 C CA . LEU A 1 107 ? 10.961 28.641 20.891 1 98.19 107 LEU A CA 1
ATOM 843 C C . LEU A 1 107 ? 10.102 29.484 19.953 1 98.19 107 LEU A C 1
ATOM 845 O O . LEU A 1 107 ? 9.664 30.578 20.312 1 98.19 107 LEU A O 1
ATOM 849 N N . SER A 1 108 ? 9.875 29.016 18.766 1 97.25 108 SER A N 1
ATOM 850 C CA . SER A 1 108 ? 9.086 29.719 17.766 1 97.25 108 SER A CA 1
ATOM 851 C C . SER A 1 108 ? 8.492 28.75 16.75 1 97.25 108 SER A C 1
ATOM 853 O O . SER A 1 108 ? 9.227 28.141 15.977 1 97.25 108 SER A O 1
ATOM 855 N N . LYS A 1 109 ? 7.238 28.703 16.719 1 95.38 109 LYS A N 1
ATOM 856 C CA . LYS A 1 109 ? 6.57 27.812 15.758 1 95.38 109 LYS A CA 1
ATOM 857 C C . LYS A 1 109 ? 6.527 28.438 14.367 1 95.38 109 LYS A C 1
ATOM 859 O O . LYS A 1 109 ? 5.867 29.469 14.164 1 95.38 109 LYS A O 1
ATOM 864 N N . ARG A 1 110 ? 7.289 27.875 13.445 1 96.19 110 ARG A N 1
ATOM 865 C CA . ARG A 1 110 ? 7.336 28.344 12.07 1 96.19 110 ARG A CA 1
ATOM 866 C C . ARG A 1 110 ? 7.117 27.203 11.086 1 96.19 110 ARG A C 1
ATOM 868 O O . ARG A 1 110 ? 7.734 26.141 11.211 1 96.19 110 ARG A O 1
ATOM 875 N N . ASN A 1 111 ? 6.289 27.438 10.125 1 96.12 111 ASN A N 1
ATOM 876 C CA . ASN A 1 111 ? 5.957 26.422 9.141 1 96.12 111 ASN A CA 1
ATOM 877 C C . ASN A 1 111 ? 7.199 25.922 8.406 1 96.12 111 ASN A C 1
ATOM 879 O O . ASN A 1 111 ? 7.324 24.719 8.133 1 96.12 111 ASN A O 1
ATOM 883 N N . MET A 1 112 ? 8.078 26.828 8.102 1 97.69 112 MET A N 1
ATOM 884 C CA . MET A 1 112 ? 9.281 26.469 7.371 1 97.69 112 MET A CA 1
ATOM 885 C C . MET A 1 112 ? 10.117 25.469 8.172 1 97.69 112 MET A C 1
ATOM 887 O O . MET A 1 112 ? 10.727 24.562 7.602 1 97.69 112 MET A O 1
ATOM 891 N N . VAL A 1 113 ? 10.219 25.594 9.477 1 98.5 113 VAL A N 1
ATOM 892 C CA . VAL A 1 113 ? 11.008 24.703 10.32 1 98.5 113 VAL A CA 1
ATOM 893 C C . VAL A 1 113 ? 10.336 23.344 10.398 1 98.5 113 VAL A C 1
ATOM 895 O O . VAL A 1 113 ? 11.008 22.312 10.391 1 98.5 113 VAL A O 1
ATOM 898 N N . TYR A 1 114 ? 8.969 23.266 10.477 1 98.44 114 TYR A N 1
ATOM 899 C CA . TYR A 1 114 ? 8.242 22.016 10.406 1 98.44 114 TYR A CA 1
ATOM 900 C C . TYR A 1 114 ? 8.539 21.281 9.102 1 98.44 114 TYR A C 1
ATOM 902 O O . TYR A 1 114 ? 8.773 20.078 9.094 1 98.44 114 TYR A O 1
ATOM 910 N N . ASP A 1 115 ? 8.5 22.016 8 1 98.56 115 ASP A N 1
ATOM 911 C CA . ASP A 1 115 ? 8.828 21.438 6.699 1 98.56 115 ASP A CA 1
ATOM 912 C C . ASP A 1 115 ? 10.25 20.891 6.684 1 98.56 115 ASP A C 1
ATOM 914 O O . ASP A 1 115 ? 10.5 19.797 6.172 1 98.56 115 ASP A O 1
ATOM 918 N N . ASN A 1 116 ? 11.203 21.703 7.23 1 98.69 116 ASN A N 1
ATOM 919 C CA . ASN A 1 116 ? 12.586 21.234 7.289 1 98.69 116 ASN A CA 1
ATOM 920 C C . ASN A 1 116 ? 12.711 19.953 8.086 1 98.69 116 ASN A C 1
ATOM 922 O O . ASN A 1 116 ? 13.414 19.016 7.672 1 98.69 116 ASN A O 1
ATOM 926 N N . LYS A 1 117 ? 12.062 19.906 9.227 1 98.75 117 LYS A N 1
ATOM 927 C CA . LYS A 1 117 ? 12.07 18.719 10.07 1 98.75 117 LYS A CA 1
ATOM 928 C C . LYS A 1 117 ? 11.492 17.516 9.328 1 98.75 117 LYS A C 1
ATOM 930 O O . LYS A 1 117 ? 12.078 16.422 9.344 1 98.75 117 LYS A O 1
ATOM 935 N N . ALA A 1 118 ? 10.375 17.688 8.656 1 98.81 118 ALA A N 1
ATOM 936 C CA . ALA A 1 118 ? 9.734 16.625 7.898 1 98.81 118 ALA A CA 1
ATOM 937 C C . ALA A 1 118 ? 10.648 16.094 6.797 1 98.81 118 ALA A C 1
ATOM 939 O O . ALA A 1 118 ? 10.773 14.891 6.602 1 98.81 118 ALA A O 1
ATOM 940 N N . ARG A 1 119 ? 11.242 17.016 6.086 1 98.69 119 ARG A N 1
ATOM 941 C CA . ARG A 1 119 ? 12.141 16.641 5 1 98.69 119 ARG A CA 1
ATOM 942 C C . ARG A 1 119 ? 13.32 15.828 5.523 1 98.69 119 ARG A C 1
ATOM 944 O O . ARG A 1 119 ? 13.727 14.844 4.898 1 98.69 119 ARG A O 1
ATOM 951 N N . MET A 1 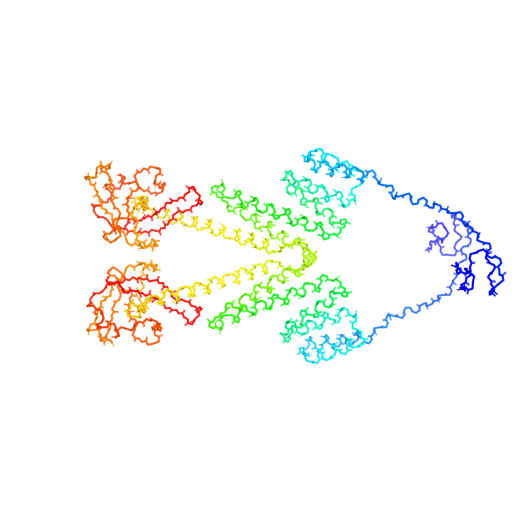120 ? 13.922 16.281 6.574 1 98.75 120 MET A N 1
ATOM 952 C CA . MET A 1 120 ? 15.031 15.547 7.184 1 98.75 120 MET A CA 1
ATOM 953 C C . MET A 1 120 ? 14.602 14.141 7.594 1 98.75 120 MET A C 1
ATOM 955 O O . MET A 1 120 ? 15.297 13.172 7.305 1 98.75 120 MET A O 1
ATOM 959 N N . LEU A 1 121 ? 13.43 13.992 8.258 1 98.88 121 LEU A N 1
ATOM 960 C CA . LEU A 1 121 ? 12.898 12.695 8.664 1 98.88 121 LEU A CA 1
ATOM 961 C C . LEU A 1 121 ? 12.633 11.812 7.449 1 98.88 121 LEU A C 1
ATOM 963 O O . LEU A 1 121 ? 12.875 10.609 7.488 1 98.88 121 LEU A O 1
ATOM 967 N N . PHE A 1 122 ? 12.188 12.406 6.418 1 98.81 122 PHE A N 1
ATOM 968 C CA . PHE A 1 122 ? 11.977 11.734 5.145 1 98.81 122 PHE A CA 1
ATOM 969 C C . PHE A 1 122 ? 13.289 11.141 4.629 1 98.81 122 PHE A C 1
ATOM 971 O O . PHE A 1 122 ? 13.336 9.969 4.258 1 98.81 122 PHE A O 1
ATOM 978 N N . ARG A 1 123 ? 14.273 11.961 4.637 1 98.69 123 ARG A N 1
ATOM 979 C CA . ARG A 1 123 ? 15.586 11.508 4.176 1 98.69 123 ARG A CA 1
ATOM 980 C C . ARG A 1 123 ? 16.125 10.383 5.062 1 98.69 123 ARG A C 1
ATOM 982 O O . ARG A 1 123 ? 16.734 9.438 4.57 1 98.69 123 ARG A O 1
ATOM 989 N N . TRP A 1 124 ? 15.914 10.547 6.32 1 98.81 124 TRP A N 1
ATOM 990 C CA . TRP A 1 124 ? 16.312 9.516 7.262 1 98.81 124 TRP A CA 1
ATOM 991 C C . TRP A 1 124 ? 15.609 8.195 6.953 1 98.81 124 TRP A C 1
ATOM 993 O O . TRP A 1 124 ? 16.25 7.145 6.891 1 98.81 124 TRP A O 1
ATOM 1003 N N . ALA A 1 125 ? 14.305 8.25 6.742 1 98.88 125 ALA A N 1
ATOM 1004 C CA . ALA A 1 125 ? 13.516 7.062 6.406 1 98.88 125 ALA A CA 1
ATOM 1005 C C . ALA A 1 125 ? 14.031 6.422 5.117 1 98.88 125 ALA A C 1
ATOM 1007 O O . ALA A 1 125 ? 14.164 5.195 5.039 1 98.88 125 ALA A O 1
ATOM 1008 N N . HIS A 1 126 ? 14.266 7.25 4.16 1 98.75 126 HIS A N 1
ATOM 1009 C CA . HIS A 1 126 ? 14.773 6.758 2.885 1 98.75 126 HIS A CA 1
ATOM 1010 C C . HIS A 1 126 ? 16.109 6.055 3.057 1 98.75 126 HIS A C 1
ATOM 1012 O O . HIS A 1 126 ? 16.344 4.988 2.479 1 98.75 126 HIS A O 1
ATOM 1018 N N . LYS A 1 127 ? 16.969 6.656 3.783 1 98.62 127 LYS A N 1
ATOM 1019 C CA . LYS A 1 127 ? 18.266 6.051 4.051 1 98.62 127 LYS A CA 1
ATOM 1020 C C . LYS A 1 127 ? 18.109 4.688 4.723 1 98.62 127 LYS A C 1
ATOM 1022 O O . LYS A 1 127 ? 18.781 3.723 4.344 1 98.62 127 LYS A O 1
ATOM 1027 N N . LEU A 1 128 ? 17.266 4.637 5.746 1 98.81 128 LEU A N 1
ATOM 1028 C CA . LEU A 1 128 ? 17 3.387 6.457 1 98.81 128 LEU A CA 1
ATOM 1029 C C . LEU A 1 128 ? 16.469 2.32 5.508 1 98.81 128 LEU A C 1
ATOM 1031 O O . LEU A 1 128 ? 16.859 1.152 5.602 1 98.81 128 LEU A O 1
ATOM 1035 N N . LEU A 1 129 ? 15.586 2.656 4.621 1 98.81 129 LEU A N 1
ATOM 1036 C CA . LEU A 1 129 ? 15.055 1.738 3.619 1 98.81 129 LEU A CA 1
ATOM 1037 C C . LEU A 1 129 ? 16.172 1.172 2.75 1 98.81 129 LEU A C 1
ATOM 1039 O O . LEU A 1 129 ? 16.25 -0.043 2.553 1 98.81 129 LEU A O 1
ATOM 1043 N N . GLU A 1 130 ? 17.031 1.99 2.27 1 98.31 130 GLU A N 1
ATOM 1044 C CA . GLU A 1 130 ? 18.125 1.542 1.415 1 98.31 130 GLU A CA 1
ATOM 1045 C C . GLU A 1 130 ? 19.094 0.638 2.178 1 98.31 130 GLU A C 1
ATOM 1047 O O . GLU A 1 130 ? 19.516 -0.401 1.667 1 98.31 130 GLU A O 1
ATOM 1052 N N . GLU A 1 131 ? 19.391 1.028 3.375 1 97.94 131 GLU A N 1
ATOM 1053 C CA . GLU A 1 131 ? 20.297 0.233 4.203 1 97.94 131 GLU A CA 1
ATOM 1054 C C . GLU A 1 131 ? 19.703 -1.145 4.496 1 97.94 131 GLU A C 1
ATOM 1056 O O . GLU A 1 131 ? 20.453 -2.115 4.676 1 97.94 131 GLU A O 1
ATOM 1061 N N . SER A 1 132 ? 18.375 -1.247 4.59 1 97.88 132 SER A N 1
ATOM 1062 C CA . SER A 1 132 ? 17.703 -2.51 4.883 1 97.88 132 SER A CA 1
ATOM 1063 C C . SER A 1 132 ? 17.984 -3.547 3.799 1 97.88 132 SER A C 1
ATOM 1065 O O . SER A 1 132 ? 18 -4.75 4.074 1 97.88 132 SER A O 1
ATOM 1067 N N . LYS A 1 133 ? 18.234 -3.146 2.629 1 96.12 133 LYS A N 1
ATOM 1068 C CA . LYS A 1 133 ? 18.438 -4.043 1.493 1 96.12 133 LYS A CA 1
ATOM 1069 C C . LYS A 1 133 ? 19.828 -4.668 1.524 1 96.12 133 LYS A C 1
ATOM 1071 O O . LYS A 1 133 ? 20.062 -5.703 0.896 1 96.12 133 LYS A O 1
ATOM 1076 N N . ASP A 1 134 ? 20.734 -4.031 2.271 1 94.69 134 ASP A N 1
ATOM 1077 C CA . ASP A 1 134 ? 22.141 -4.426 2.236 1 94.69 134 ASP A CA 1
ATOM 1078 C C . ASP A 1 134 ? 22.469 -5.348 3.404 1 94.69 134 ASP A C 1
ATOM 1080 O O . ASP A 1 134 ? 23.625 -5.746 3.572 1 94.69 134 ASP A O 1
ATOM 1084 N N . ILE A 1 135 ? 21.547 -5.645 4.227 1 95.19 135 ILE A N 1
ATOM 1085 C CA . ILE A 1 135 ? 21.812 -6.52 5.363 1 95.19 135 ILE A CA 1
ATOM 1086 C C . ILE A 1 135 ? 20.969 -7.785 5.25 1 95.19 135 ILE A C 1
ATOM 1088 O O . ILE A 1 135 ? 19.938 -7.793 4.582 1 95.19 135 ILE A O 1
ATOM 1092 N N . PRO A 1 136 ? 21.328 -8.906 5.859 1 92.06 136 PRO A N 1
ATOM 1093 C CA . PRO A 1 136 ? 20.672 -10.203 5.695 1 92.06 136 PRO A CA 1
ATOM 1094 C C . PRO A 1 136 ? 19.203 -10.18 6.145 1 92.06 136 PRO A C 1
ATOM 1096 O O . PRO A 1 136 ? 18.359 -10.805 5.512 1 92.06 136 PRO A O 1
ATOM 1099 N N . ASP A 1 137 ? 18.969 -9.492 7.254 1 94.31 137 ASP A N 1
ATOM 1100 C CA . ASP A 1 137 ? 17.609 -9.273 7.734 1 94.31 137 ASP A CA 1
ATOM 1101 C C . ASP A 1 137 ? 17.328 -7.789 7.945 1 94.31 137 ASP A C 1
ATOM 1103 O O . ASP A 1 137 ? 17.719 -7.219 8.969 1 94.31 137 ASP A O 1
ATOM 1107 N N . GLY A 1 138 ? 16.609 -7.184 6.961 1 96.56 138 GLY A N 1
ATOM 1108 C CA . GLY A 1 138 ? 16.391 -5.746 6.977 1 96.56 138 GLY A CA 1
ATOM 1109 C C . GLY A 1 138 ? 15.133 -5.34 7.715 1 96.56 138 GLY A C 1
ATOM 1110 O O . GLY A 1 138 ? 14.734 -4.176 7.676 1 96.56 138 GLY A O 1
ATOM 1111 N N . SER A 1 139 ? 14.445 -6.227 8.43 1 97.56 139 SER A N 1
ATOM 1112 C CA . SER A 1 139 ? 13.117 -6 9 1 97.56 139 SER A CA 1
ATOM 1113 C C . SER A 1 139 ? 13.133 -4.859 10.008 1 97.56 139 SER A C 1
ATOM 1115 O O . SER A 1 139 ? 12.25 -3.998 9.992 1 97.56 139 SER A O 1
ATOM 1117 N N . ASN A 1 140 ? 14.125 -4.84 10.867 1 98 140 ASN A N 1
ATOM 1118 C CA . ASN A 1 140 ? 14.195 -3.805 11.891 1 98 140 ASN A CA 1
ATOM 1119 C C . ASN A 1 140 ? 14.398 -2.422 11.281 1 98 140 ASN A C 1
ATOM 1121 O O . ASN A 1 140 ? 13.789 -1.446 11.727 1 98 140 ASN A O 1
ATOM 1125 N N . LYS A 1 141 ? 15.297 -2.367 10.273 1 98.56 141 LYS A N 1
ATOM 1126 C CA . LYS A 1 141 ? 15.547 -1.092 9.609 1 98.56 141 LYS A CA 1
ATOM 1127 C C . LYS A 1 141 ? 14.297 -0.599 8.883 1 98.56 141 LYS A C 1
ATOM 1129 O O . LYS A 1 141 ? 14.023 0.603 8.852 1 98.56 141 LYS A O 1
ATOM 1134 N N . LEU A 1 142 ? 13.609 -1.527 8.266 1 98.81 142 LEU A N 1
ATOM 1135 C CA . LEU A 1 142 ? 12.375 -1.165 7.578 1 98.81 142 LEU A CA 1
ATOM 1136 C C . LEU A 1 142 ? 11.336 -0.638 8.562 1 98.81 142 LEU A C 1
ATOM 1138 O O . LEU A 1 142 ? 10.633 0.332 8.273 1 98.81 142 LEU A O 1
ATOM 1142 N N . GLU A 1 143 ? 11.219 -1.251 9.734 1 98.75 143 GLU A N 1
ATOM 1143 C CA . GLU A 1 143 ? 10.297 -0.775 10.758 1 98.75 143 GLU A CA 1
ATOM 1144 C C . GLU A 1 143 ? 10.688 0.616 11.25 1 98.75 143 GLU A C 1
ATOM 1146 O O . GLU A 1 143 ? 9.828 1.47 11.469 1 98.75 143 GLU A O 1
ATOM 1151 N N . GLU A 1 144 ? 11.938 0.797 11.453 1 98.81 144 GLU A N 1
ATOM 1152 C CA . GLU A 1 144 ? 12.414 2.125 11.828 1 98.81 144 GLU A CA 1
ATOM 1153 C C . GLU A 1 144 ? 12.094 3.154 10.75 1 98.81 144 GLU A C 1
ATOM 1155 O O . GLU A 1 144 ? 11.688 4.277 11.055 1 98.81 144 GLU A O 1
ATOM 1160 N N . ALA A 1 145 ? 12.352 2.752 9.477 1 98.94 145 ALA A N 1
ATOM 1161 C CA . ALA A 1 145 ? 12.023 3.637 8.359 1 98.94 145 ALA A CA 1
ATOM 1162 C C . ALA A 1 145 ? 10.547 4.035 8.391 1 98.94 145 ALA A C 1
ATOM 1164 O O . ALA A 1 145 ? 10.211 5.199 8.172 1 98.94 145 ALA A O 1
ATOM 1165 N N . LYS A 1 146 ? 9.727 3.076 8.68 1 98.81 146 LYS A N 1
ATOM 1166 C CA . LYS A 1 146 ? 8.289 3.307 8.773 1 98.81 146 LYS A CA 1
ATOM 1167 C C . LYS A 1 146 ? 7.973 4.348 9.844 1 98.81 146 LYS A C 1
ATOM 1169 O O . LYS A 1 146 ? 7.188 5.27 9.609 1 98.81 146 LYS A O 1
ATOM 1174 N N . GLN A 1 147 ? 8.539 4.191 10.977 1 98.81 147 GLN A N 1
ATOM 1175 C CA . GLN A 1 147 ? 8.312 5.121 12.07 1 98.81 147 GLN A CA 1
ATOM 1176 C C . GLN A 1 147 ? 8.773 6.531 11.711 1 98.81 147 GLN A C 1
ATOM 1178 O O . GLN A 1 147 ? 8.102 7.512 12.031 1 98.81 147 GLN A O 1
ATOM 1183 N N . LYS A 1 148 ? 9.961 6.625 11.062 1 98.94 148 LYS A N 1
ATOM 1184 C CA . LYS A 1 148 ? 10.453 7.938 10.641 1 98.94 148 LYS A CA 1
ATOM 1185 C C . LYS A 1 148 ? 9.531 8.555 9.594 1 98.94 148 LYS A C 1
ATOM 1187 O O . LYS A 1 148 ? 9.312 9.773 9.594 1 98.94 148 LYS A O 1
ATOM 1192 N N . CYS A 1 149 ? 9.031 7.742 8.734 1 98.88 149 CYS A N 1
ATOM 1193 C CA . CYS A 1 149 ? 8.109 8.234 7.719 1 98.88 149 CYS A CA 1
ATOM 1194 C C . CYS A 1 149 ? 6.84 8.789 8.352 1 98.88 149 CYS A C 1
ATOM 1196 O O . CYS A 1 149 ? 6.359 9.852 7.961 1 98.88 149 CYS A O 1
ATOM 1198 N N . ILE A 1 150 ? 6.305 8.078 9.375 1 98.75 150 ILE A N 1
ATOM 1199 C CA . ILE A 1 150 ? 5.121 8.539 10.094 1 98.75 150 ILE A CA 1
ATOM 1200 C C . ILE A 1 150 ? 5.414 9.875 10.773 1 98.75 150 ILE A C 1
ATOM 1202 O O . ILE A 1 150 ? 4.629 10.82 10.656 1 98.75 150 ILE A O 1
ATOM 1206 N N . LYS A 1 151 ? 6.543 9.945 11.406 1 98.62 151 LYS A N 1
ATOM 1207 C CA . LYS A 1 151 ? 6.934 11.18 12.07 1 98.62 151 LYS A CA 1
ATOM 1208 C C . LYS A 1 151 ? 7.062 12.328 11.07 1 98.62 151 LYS A C 1
ATOM 1210 O O . LYS A 1 151 ? 6.707 13.469 11.375 1 98.62 151 LYS A O 1
ATOM 1215 N N . ALA A 1 152 ? 7.625 12.023 9.906 1 98.81 152 ALA A N 1
ATOM 1216 C CA . ALA A 1 152 ? 7.797 13.039 8.875 1 98.81 152 ALA A CA 1
ATOM 1217 C C . ALA A 1 152 ? 6.453 13.633 8.461 1 98.81 152 ALA A C 1
ATOM 1219 O O . ALA A 1 152 ? 6.293 14.852 8.406 1 98.81 152 ALA A O 1
ATOM 1220 N N . MET A 1 153 ? 5.496 12.805 8.273 1 98.62 153 MET A N 1
ATOM 1221 C CA . MET A 1 153 ? 4.184 13.266 7.836 1 98.62 153 MET A CA 1
ATOM 1222 C C . MET A 1 153 ? 3.479 14.031 8.953 1 98.62 153 MET A C 1
ATOM 1224 O O . MET A 1 153 ? 2.768 15.008 8.688 1 98.62 153 MET A O 1
ATOM 1228 N N . LYS A 1 154 ? 3.709 13.586 10.148 1 98.12 154 LYS A N 1
ATOM 1229 C CA . LYS A 1 154 ? 3.131 14.273 11.297 1 98.12 154 LYS A CA 1
ATOM 1230 C C . LYS A 1 154 ? 3.752 15.656 11.477 1 98.12 154 LYS A C 1
ATOM 1232 O O . LYS A 1 154 ? 3.105 16.562 12 1 98.12 154 LYS A O 1
ATOM 1237 N N . ALA A 1 155 ? 4.984 15.797 11.023 1 98.44 155 ALA A N 1
ATOM 1238 C CA . ALA A 1 155 ? 5.688 17.062 11.211 1 98.44 155 ALA A CA 1
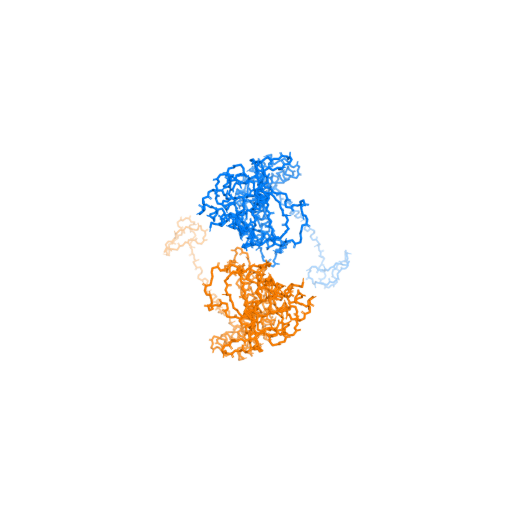ATOM 1239 C C . ALA A 1 155 ? 5.211 18.109 10.211 1 98.44 155 ALA A C 1
ATOM 1241 O O . ALA A 1 155 ? 5.332 19.312 10.453 1 98.44 155 ALA A O 1
ATOM 1242 N N . LEU A 1 156 ? 4.648 17.734 9.078 1 98.31 156 LEU A N 1
ATOM 1243 C CA . LEU A 1 156 ? 4.184 18.672 8.07 1 98.31 156 LEU A CA 1
ATOM 1244 C C . LEU A 1 156 ? 3.125 19.609 8.648 1 98.31 156 LEU A C 1
ATOM 1246 O O . LEU A 1 156 ? 2.213 19.156 9.352 1 98.31 156 LEU A O 1
ATOM 1250 N N . PRO A 1 157 ? 3.205 20.875 8.359 1 96.56 157 PRO A N 1
ATOM 1251 C CA . PRO A 1 157 ? 2.211 21.812 8.883 1 96.56 157 PRO A CA 1
ATOM 1252 C C . PRO A 1 157 ? 0.945 21.875 8.031 1 96.56 157 PRO A C 1
ATOM 1254 O O . PRO A 1 157 ? 0.406 22.953 7.785 1 96.56 157 PRO A O 1
ATOM 1257 N N . GLY A 1 158 ? 0.542 20.703 7.531 1 94.44 158 GLY A N 1
ATOM 1258 C CA . GLY A 1 158 ? -0.73 20.562 6.84 1 94.44 158 GLY A CA 1
ATOM 1259 C C . GLY A 1 158 ? -0.821 21.406 5.582 1 94.44 158 GLY A C 1
ATOM 1260 O O . GLY A 1 158 ? 0.057 21.328 4.719 1 94.44 158 GLY A O 1
ATOM 1261 N N . GLU A 1 159 ? -1.842 22.172 5.434 1 95.06 159 GLU A N 1
ATOM 1262 C CA . GLU A 1 159 ? -2.117 22.984 4.246 1 95.06 159 GLU A CA 1
ATOM 1263 C C . GLU A 1 159 ? -1.123 24.141 4.113 1 95.06 159 GLU A C 1
ATOM 1265 O O . GLU A 1 159 ? -1.012 24.75 3.053 1 95.06 159 GLU A O 1
ATOM 1270 N N . ASN A 1 160 ? -0.385 24.391 5.16 1 93.69 160 ASN A N 1
ATOM 1271 C CA . ASN A 1 160 ? 0.604 25.469 5.129 1 93.69 160 ASN A CA 1
ATOM 1272 C C . ASN A 1 160 ? 1.979 24.953 4.719 1 93.69 160 ASN A C 1
ATOM 1274 O O . ASN A 1 160 ? 2.941 25.719 4.648 1 93.69 160 ASN A O 1
ATOM 1278 N N . SER A 1 161 ? 2.066 23.672 4.516 1 97.56 161 SER A N 1
ATOM 1279 C CA . SER A 1 161 ? 3.336 23.062 4.137 1 97.56 161 SER A CA 1
ATOM 1280 C C . SER A 1 161 ? 3.691 23.375 2.688 1 97.56 161 SER A C 1
ATOM 1282 O O . SER A 1 161 ? 2.812 23.406 1.822 1 97.56 161 SER A O 1
ATOM 1284 N N . GLU A 1 162 ? 4.949 23.531 2.346 1 97.31 162 GLU A N 1
ATOM 1285 C CA . GLU A 1 162 ? 5.445 23.688 0.982 1 97.31 162 GLU A CA 1
ATOM 1286 C C . GLU A 1 162 ? 5.867 22.328 0.404 1 97.31 162 GLU A C 1
ATOM 1288 O O . GLU A 1 162 ? 6.25 22.25 -0.766 1 97.31 162 GLU A O 1
ATOM 1293 N N . GLU A 1 163 ? 5.809 21.328 1.218 1 97.75 163 GLU A N 1
ATOM 1294 C CA . GLU A 1 163 ? 6.176 19.969 0.791 1 97.75 163 GLU A CA 1
ATOM 1295 C C . GLU A 1 163 ? 5.023 19.297 0.067 1 97.75 163 GLU A C 1
ATOM 1297 O O . GLU A 1 163 ? 3.855 19.609 0.308 1 97.75 163 GLU A O 1
ATOM 1302 N N . ASP A 1 164 ? 5.359 18.438 -0.852 1 97.5 164 ASP A N 1
ATOM 1303 C CA . ASP A 1 164 ? 4.383 17.594 -1.542 1 97.5 164 ASP A CA 1
ATOM 1304 C C . ASP A 1 164 ? 4.121 16.297 -0.771 1 97.5 164 ASP A C 1
ATOM 1306 O O . ASP A 1 164 ? 4.945 15.383 -0.795 1 97.5 164 ASP A O 1
ATOM 1310 N N . ILE A 1 165 ? 2.998 16.219 -0.151 1 98 165 ILE A N 1
ATOM 1311 C CA . ILE A 1 165 ? 2.668 15.078 0.701 1 98 165 ILE A CA 1
ATOM 1312 C C . ILE A 1 165 ? 2.715 13.789 -0.116 1 98 165 ILE A C 1
ATOM 1314 O O . ILE A 1 165 ? 2.926 12.711 0.434 1 98 165 ILE A O 1
ATOM 1318 N N . ASN A 1 166 ? 2.57 13.844 -1.463 1 97.94 166 ASN A N 1
ATOM 1319 C CA . ASN A 1 166 ? 2.592 12.664 -2.314 1 97.94 166 ASN A CA 1
ATOM 1320 C C . ASN A 1 166 ? 3.945 11.961 -2.266 1 97.94 166 ASN A C 1
ATOM 1322 O O . ASN A 1 166 ? 4.02 10.734 -2.389 1 97.94 166 ASN A O 1
ATOM 1326 N N . GLN A 1 167 ? 4.996 12.719 -2.072 1 98.5 167 GLN A N 1
ATOM 1327 C CA . GLN A 1 167 ? 6.32 12.117 -1.959 1 98.5 167 GLN A CA 1
ATOM 1328 C C . GLN A 1 167 ? 6.426 11.258 -0.702 1 98.5 167 GLN A C 1
ATOM 1330 O O . GLN A 1 167 ? 7.031 10.188 -0.727 1 98.5 167 GLN A O 1
ATOM 1335 N N . TYR A 1 168 ? 5.855 11.711 0.325 1 98.75 168 TYR A N 1
ATOM 1336 C CA . TYR A 1 168 ? 5.879 10.977 1.587 1 98.75 168 TYR A CA 1
ATOM 1337 C C . TYR A 1 168 ? 5.02 9.719 1.505 1 98.75 168 TYR A C 1
ATOM 1339 O O . TYR A 1 168 ? 5.402 8.672 2.02 1 98.75 168 TYR A O 1
ATOM 1347 N N . LEU A 1 169 ? 3.895 9.836 0.857 1 98.69 169 LEU A N 1
ATOM 1348 C CA . LEU A 1 169 ? 3.021 8.688 0.667 1 98.69 169 LEU A CA 1
ATOM 1349 C C . LEU A 1 169 ? 3.686 7.641 -0.222 1 98.69 169 LEU A C 1
ATOM 1351 O O . LEU A 1 169 ? 3.533 6.438 0.006 1 98.69 169 LEU A O 1
ATOM 1355 N N . ARG A 1 170 ? 4.434 8.078 -1.238 1 98.56 170 ARG A N 1
ATOM 1356 C CA . ARG A 1 170 ? 5.172 7.141 -2.08 1 98.56 170 ARG A CA 1
ATOM 1357 C C . ARG A 1 170 ? 6.23 6.398 -1.272 1 98.56 170 ARG A C 1
ATOM 1359 O O . ARG A 1 170 ? 6.434 5.195 -1.458 1 98.56 170 ARG A O 1
ATOM 1366 N N . LEU A 1 171 ? 6.898 7.129 -0.449 1 98.81 171 LEU A N 1
ATOM 1367 C CA . LEU A 1 171 ? 7.883 6.484 0.413 1 98.81 171 LEU A CA 1
ATOM 1368 C C . LEU A 1 171 ? 7.211 5.48 1.347 1 98.81 171 LEU A C 1
ATOM 1370 O O . LEU A 1 171 ? 7.719 4.375 1.545 1 98.81 171 LEU A O 1
ATOM 1374 N N . TRP A 1 172 ? 6.039 5.867 1.926 1 98.88 172 TRP A N 1
ATOM 1375 C CA . TRP A 1 172 ? 5.242 4.98 2.766 1 98.88 172 TRP A CA 1
ATOM 1376 C C . TRP A 1 172 ? 4.91 3.686 2.031 1 98.88 172 TRP A C 1
ATOM 1378 O O . TRP A 1 172 ? 5.121 2.592 2.562 1 98.88 172 TRP A O 1
ATOM 1388 N N . ASP A 1 173 ? 4.473 3.842 0.811 1 98.75 173 ASP A N 1
ATOM 1389 C CA . ASP A 1 173 ? 4.121 2.682 -0.004 1 98.75 173 ASP A CA 1
ATOM 1390 C C . ASP A 1 173 ? 5.344 1.8 -0.257 1 98.75 173 ASP A C 1
ATOM 1392 O O . ASP A 1 173 ? 5.25 0.572 -0.204 1 98.75 173 ASP A O 1
ATOM 1396 N N . SER A 1 174 ? 6.461 2.449 -0.579 1 98.75 174 SER A N 1
ATOM 1397 C CA . SER A 1 174 ? 7.691 1.707 -0.84 1 98.75 174 SER A CA 1
ATOM 1398 C C . SER A 1 174 ? 8.133 0.923 0.39 1 98.75 174 SER A C 1
ATOM 1400 O O . SER A 1 174 ? 8.469 -0.259 0.292 1 98.75 174 SER A O 1
ATOM 1402 N N . ILE A 1 175 ? 8.109 1.581 1.502 1 98.88 175 ILE A N 1
ATOM 1403 C CA . ILE A 1 175 ? 8.531 0.935 2.742 1 98.88 175 ILE A CA 1
ATOM 1404 C C . ILE A 1 175 ? 7.633 -0.269 3.025 1 98.88 175 ILE A C 1
ATOM 1406 O O . ILE A 1 175 ? 8.125 -1.357 3.33 1 98.88 175 ILE A O 1
ATOM 1410 N N . ASN A 1 176 ? 6.309 -0.116 2.908 1 98.62 176 ASN A N 1
ATOM 1411 C CA . ASN A 1 176 ? 5.379 -1.216 3.135 1 98.62 176 ASN A CA 1
ATOM 1412 C C . ASN A 1 176 ? 5.598 -2.35 2.139 1 98.62 176 ASN A C 1
ATOM 1414 O O . ASN A 1 176 ? 5.48 -3.525 2.494 1 98.62 176 ASN A O 1
ATOM 1418 N N . PHE A 1 177 ? 5.891 -1.989 0.876 1 98.38 177 PHE A N 1
ATOM 1419 C CA . PHE A 1 177 ? 6.195 -2.996 -0.133 1 98.38 177 PHE A CA 1
ATOM 1420 C C . PHE A 1 177 ? 7.367 -3.867 0.308 1 98.38 177 PHE A C 1
ATOM 1422 O O . PHE A 1 177 ? 7.277 -5.098 0.28 1 98.38 177 PHE A O 1
ATOM 1429 N N . TYR A 1 178 ? 8.398 -3.234 0.728 1 98.38 178 TYR A N 1
ATOM 1430 C CA . TYR A 1 178 ? 9.609 -3.984 1.058 1 98.38 178 TYR A CA 1
ATOM 1431 C C . TYR A 1 178 ? 9.438 -4.738 2.369 1 98.38 178 TYR A C 1
ATOM 1433 O O . TYR A 1 178 ? 10.047 -5.793 2.568 1 98.38 178 TYR A O 1
ATOM 1441 N N . ILE A 1 179 ? 8.625 -4.207 3.303 1 98.56 179 ILE A N 1
ATOM 1442 C CA . ILE A 1 179 ? 8.281 -4.984 4.488 1 98.56 179 ILE A CA 1
ATOM 1443 C C . ILE A 1 179 ? 7.609 -6.289 4.074 1 98.56 179 ILE A C 1
ATOM 1445 O O . ILE A 1 179 ? 7.969 -7.363 4.559 1 98.56 179 ILE A O 1
ATOM 1449 N N . GLY A 1 180 ? 6.652 -6.184 3.17 1 97.69 180 GLY A N 1
ATOM 1450 C CA . GLY A 1 180 ? 6.012 -7.375 2.639 1 97.69 180 GLY A CA 1
ATOM 1451 C C . GLY A 1 180 ? 6.977 -8.305 1.925 1 97.69 180 GLY A C 1
ATOM 1452 O O . GLY A 1 180 ? 6.891 -9.523 2.064 1 97.69 180 GLY A O 1
ATOM 1453 N N . TYR A 1 181 ? 7.824 -7.711 1.198 1 96.94 181 TYR A N 1
ATOM 1454 C CA . TYR A 1 181 ? 8.844 -8.445 0.452 1 96.94 181 TYR A CA 1
ATOM 1455 C C . TYR A 1 181 ? 9.703 -9.281 1.387 1 96.94 181 TYR A C 1
ATOM 1457 O O . TYR A 1 181 ? 9.914 -10.469 1.151 1 96.94 181 TYR A O 1
ATOM 1465 N N . GLU A 1 182 ? 10.203 -8.68 2.463 1 97.19 182 GLU A N 1
ATOM 1466 C CA . GLU A 1 182 ? 11.031 -9.375 3.439 1 97.19 182 GLU A CA 1
ATOM 1467 C C . GLU A 1 182 ? 10.242 -10.469 4.152 1 97.19 182 GLU A C 1
ATOM 1469 O O . GLU A 1 182 ? 10.766 -11.547 4.426 1 97.19 182 GLU A O 1
ATOM 1474 N N . ARG A 1 183 ? 9.055 -10.195 4.488 1 97.44 183 ARG A N 1
ATOM 1475 C CA . ARG A 1 183 ? 8.195 -11.188 5.137 1 97.44 183 ARG A CA 1
ATOM 1476 C C . ARG A 1 183 ? 8 -12.414 4.25 1 97.44 183 ARG A C 1
ATOM 1478 O O . ARG A 1 183 ? 8.07 -13.547 4.727 1 97.44 183 ARG A O 1
ATOM 1485 N N . LYS A 1 184 ? 7.738 -12.188 2.986 1 96.62 184 LYS A N 1
ATOM 1486 C CA . LYS A 1 184 ? 7.578 -13.281 2.033 1 96.62 184 LYS A CA 1
ATOM 1487 C C . LYS A 1 184 ? 8.852 -14.117 1.943 1 96.62 184 LYS A C 1
ATOM 1489 O O . LYS A 1 184 ? 8.789 -15.352 1.918 1 96.62 184 LYS A O 1
ATOM 1494 N N . PHE A 1 185 ? 9.977 -13.5 1.881 1 96.75 185 PHE A N 1
ATOM 1495 C CA . PHE A 1 185 ? 11.25 -14.203 1.832 1 96.75 185 PHE A CA 1
ATOM 1496 C C . PHE A 1 185 ? 11.422 -15.094 3.057 1 96.75 185 PHE A C 1
ATOM 1498 O O . PHE A 1 185 ? 11.781 -16.266 2.932 1 96.75 185 PHE A O 1
ATOM 1505 N N . LYS A 1 186 ? 11.117 -14.523 4.195 1 96.62 186 LYS A N 1
ATOM 1506 C CA . LYS A 1 186 ? 11.25 -15.273 5.441 1 96.62 186 LYS A CA 1
ATOM 1507 C C . LYS A 1 186 ? 10.297 -16.469 5.461 1 96.62 186 LYS A C 1
ATOM 1509 O O . LYS A 1 186 ? 10.672 -17.562 5.891 1 96.62 186 LYS A O 1
ATOM 1514 N N . ARG A 1 187 ? 9.094 -16.312 5.031 1 96.94 187 ARG A N 1
ATOM 1515 C CA . ARG A 1 187 ? 8.125 -17.406 4.965 1 96.94 187 ARG A CA 1
ATOM 1516 C C . ARG A 1 187 ? 8.609 -18.5 4.027 1 96.94 187 ARG A C 1
ATOM 1518 O O . ARG A 1 187 ? 8.453 -19.688 4.32 1 96.94 187 ARG A O 1
ATOM 1525 N N . ASN A 1 188 ? 9.156 -18.078 2.871 1 97 188 ASN A N 1
ATOM 1526 C CA . ASN A 1 188 ? 9.688 -19.047 1.918 1 97 188 ASN A CA 1
ATOM 1527 C C . ASN A 1 188 ? 10.836 -19.859 2.52 1 97 188 ASN A C 1
ATOM 1529 O O . ASN A 1 188 ? 10.922 -21.078 2.326 1 97 188 ASN A O 1
ATOM 1533 N N . ILE A 1 189 ? 11.664 -19.188 3.244 1 96.94 189 ILE A N 1
ATOM 1534 C CA . ILE A 1 189 ? 12.766 -19.875 3.904 1 96.94 189 ILE A CA 1
ATOM 1535 C C . ILE A 1 189 ? 12.219 -20.875 4.918 1 96.94 189 ILE A C 1
ATOM 1537 O O . ILE A 1 189 ? 12.688 -22.016 4.992 1 96.94 189 ILE A O 1
ATOM 1541 N N . GLU A 1 190 ? 11.242 -20.438 5.688 1 97.31 190 GLU A N 1
ATOM 1542 C CA . GLU A 1 190 ? 10.625 -21.328 6.668 1 97.31 190 GLU A CA 1
ATOM 1543 C C . GLU A 1 190 ? 9.992 -22.547 5.988 1 97.31 190 GLU A C 1
ATOM 1545 O O . GLU A 1 190 ? 10.062 -23.656 6.508 1 97.31 190 GLU A O 1
ATOM 1550 N N . THR A 1 191 ? 9.398 -22.297 4.879 1 96.38 191 THR A N 1
ATOM 1551 C CA . THR A 1 191 ? 8.812 -23.391 4.102 1 96.38 191 THR A CA 1
ATOM 1552 C C . THR A 1 191 ? 9.883 -24.391 3.697 1 96.38 191 THR A C 1
ATOM 1554 O O . THR A 1 191 ? 9.688 -25.609 3.832 1 96.38 191 THR A O 1
ATOM 1557 N N . LEU A 1 192 ? 10.992 -23.938 3.211 1 97.12 192 LEU A N 1
ATOM 1558 C CA . LEU A 1 192 ? 12.07 -24.828 2.785 1 97.12 192 LEU A CA 1
ATOM 1559 C C . LEU A 1 192 ? 12.594 -25.656 3.955 1 97.12 192 LEU A C 1
ATOM 1561 O O . LEU A 1 192 ? 12.93 -26.828 3.793 1 97.12 192 LEU A O 1
ATOM 1565 N N . LYS A 1 193 ? 12.586 -25.062 5.094 1 97.12 193 LYS A N 1
ATOM 1566 C CA . LYS A 1 193 ? 13.133 -25.719 6.277 1 97.12 193 LYS A CA 1
ATOM 1567 C C . LYS A 1 193 ? 12.234 -26.844 6.742 1 97.12 193 LYS A C 1
ATOM 1569 O O . LYS A 1 193 ? 12.641 -27.688 7.547 1 97.12 193 LYS A O 1
ATOM 1574 N N . LYS A 1 194 ? 11.055 -26.891 6.309 1 96.19 194 LYS A N 1
ATOM 1575 C CA . LYS A 1 194 ? 10.117 -27.953 6.684 1 96.19 194 LYS A CA 1
ATOM 1576 C C . LYS A 1 194 ? 10.438 -29.25 5.961 1 96.19 194 LYS A C 1
ATOM 1578 O O . LYS A 1 194 ? 9.945 -30.312 6.336 1 96.19 194 LYS A O 1
ATOM 1583 N N . TYR A 1 195 ? 11.227 -29.188 4.938 1 95.81 195 TYR A N 1
ATOM 1584 C CA . TYR A 1 195 ? 11.539 -30.359 4.121 1 95.81 195 TYR A CA 1
ATOM 1585 C C . TYR A 1 195 ? 12.977 -30.812 4.336 1 95.81 195 TYR A C 1
ATOM 1587 O O . TYR A 1 195 ? 13.828 -30.016 4.742 1 95.81 195 TYR A O 1
ATOM 1595 N N . ASP A 1 196 ? 13.164 -32.062 4.031 1 95.69 196 ASP A N 1
ATOM 1596 C CA . ASP A 1 196 ? 14.531 -32.562 3.996 1 95.69 196 ASP A CA 1
ATOM 1597 C C . ASP A 1 196 ? 15.289 -32 2.787 1 95.69 196 ASP A C 1
ATOM 1599 O O . ASP A 1 196 ? 14.734 -31.922 1.689 1 95.69 196 ASP A O 1
ATOM 1603 N N . LYS A 1 197 ? 16.516 -31.672 3.008 1 95.25 197 LYS A N 1
ATOM 1604 C CA . LYS A 1 197 ? 17.375 -31.156 1.94 1 95.25 197 LYS A CA 1
ATOM 1605 C C . LYS A 1 197 ? 17.297 -32.031 0.699 1 95.25 197 LYS A C 1
ATOM 1607 O O . LYS A 1 197 ? 17.344 -31.547 -0.428 1 95.25 197 LYS A O 1
ATOM 1612 N N . SER A 1 198 ? 17.125 -33.312 0.881 1 95 198 SER A N 1
ATOM 1613 C CA . SER A 1 198 ? 17.125 -34.281 -0.216 1 95 198 SER A CA 1
ATOM 1614 C C . SER A 1 198 ? 15.836 -34.188 -1.029 1 95 198 SER A C 1
ATOM 1616 O O . SER A 1 198 ? 15.742 -34.75 -2.121 1 95 198 SER A O 1
ATOM 1618 N N . GLU A 1 199 ? 14.906 -33.469 -0.507 1 96.38 199 GLU A N 1
ATOM 1619 C CA . GLU A 1 199 ? 13.633 -33.281 -1.207 1 96.38 199 GLU A CA 1
ATOM 1620 C C . GLU A 1 199 ? 13.633 -32.031 -2.051 1 96.38 199 GLU A C 1
ATOM 1622 O O . GLU A 1 199 ? 12.703 -31.797 -2.834 1 96.38 199 GLU A O 1
ATOM 1627 N N . LEU A 1 200 ? 14.648 -31.25 -1.836 1 98.19 200 LEU A N 1
ATOM 1628 C CA . LEU A 1 200 ? 14.648 -29.938 -2.471 1 98.19 200 LEU A CA 1
ATOM 1629 C C . LEU A 1 200 ? 15.766 -29.828 -3.502 1 98.19 200 LEU A C 1
ATOM 1631 O O . LEU A 1 200 ? 16.859 -30.344 -3.291 1 98.19 200 LEU A O 1
ATOM 1635 N N . PHE A 1 201 ? 15.477 -29.125 -4.555 1 98.25 201 PHE A N 1
ATOM 1636 C CA . PHE A 1 201 ? 16.5 -28.891 -5.574 1 98.25 201 PHE A CA 1
ATOM 1637 C C . PHE A 1 201 ? 16.328 -27.516 -6.211 1 98.25 201 PHE A C 1
ATOM 1639 O O . PHE A 1 201 ? 15.25 -26.938 -6.172 1 98.25 201 PHE A O 1
ATOM 1646 N N . THR A 1 202 ? 17.438 -26.969 -6.703 1 98.12 202 THR A N 1
ATOM 1647 C CA . THR A 1 202 ? 17.453 -25.719 -7.469 1 98.12 202 THR A CA 1
ATOM 1648 C C . THR A 1 202 ? 17.453 -26.016 -8.969 1 98.12 202 THR A C 1
ATOM 1650 O O . THR A 1 202 ? 18.156 -26.906 -9.438 1 98.12 202 THR A O 1
ATOM 1653 N N . ILE A 1 203 ? 16.641 -25.312 -9.656 1 97.25 203 ILE A N 1
ATOM 1654 C CA . ILE A 1 203 ? 16.594 -25.469 -11.102 1 97.25 203 ILE A CA 1
ATOM 1655 C C . ILE A 1 203 ? 17.5 -24.438 -11.766 1 97.25 203 ILE A C 1
ATOM 1657 O O . ILE A 1 203 ? 17.438 -23.25 -11.445 1 97.25 203 ILE A O 1
ATOM 1661 N N . THR A 1 204 ? 18.344 -24.812 -12.648 1 94.81 204 THR A N 1
ATOM 1662 C CA . THR A 1 204 ? 19.219 -23.938 -13.398 1 94.81 204 THR A CA 1
ATOM 1663 C C . THR A 1 204 ? 18.953 -24.047 -14.898 1 94.81 204 THR A C 1
ATOM 1665 O O . THR A 1 204 ? 18.312 -25 -15.344 1 94.81 204 THR A O 1
ATOM 1668 N N . GLY A 1 205 ? 19.266 -23.016 -15.602 1 91.19 205 GLY A N 1
ATOM 1669 C CA . GLY A 1 205 ? 19.188 -23.062 -17.047 1 91.19 205 GLY A CA 1
ATOM 1670 C C . GLY A 1 205 ? 17.812 -22.719 -17.594 1 91.19 205 GLY A C 1
ATOM 1671 O O . GLY A 1 205 ? 17.516 -22.984 -18.75 1 91.19 205 GLY A O 1
ATOM 1672 N N . ILE A 1 206 ? 17 -22.141 -16.75 1 88.88 206 ILE A N 1
ATOM 1673 C CA . ILE A 1 206 ? 15.633 -21.844 -17.141 1 88.88 206 ILE A CA 1
ATOM 1674 C C . ILE A 1 206 ? 15.633 -20.844 -18.281 1 88.88 206 ILE A C 1
ATOM 1676 O O . ILE A 1 206 ? 14.805 -20.938 -19.203 1 88.88 206 ILE A O 1
ATOM 1680 N N . ASN A 1 207 ? 16.5 -19.906 -18.312 1 85.12 207 ASN A N 1
ATOM 1681 C CA . ASN A 1 207 ? 16.547 -18.859 -19.328 1 85.12 207 ASN A CA 1
ATOM 1682 C C . ASN A 1 207 ? 17.031 -19.391 -20.672 1 85.12 207 ASN A C 1
ATOM 1684 O O . ASN A 1 207 ? 16.828 -18.75 -21.703 1 85.12 207 ASN A O 1
ATOM 1688 N N . TYR A 1 208 ? 17.625 -20.484 -20.625 1 84.75 208 TYR A N 1
ATOM 1689 C CA . TYR A 1 208 ? 18.156 -21.078 -21.844 1 84.75 208 TYR A CA 1
ATOM 1690 C C . TYR A 1 208 ? 17.062 -21.766 -22.656 1 84.75 208 TYR A C 1
ATOM 1692 O O . TYR A 1 208 ? 17.062 -21.703 -23.875 1 84.75 208 TYR A O 1
ATOM 1700 N N . TYR A 1 209 ? 16.188 -22.391 -21.969 1 79.81 209 TYR A N 1
ATOM 1701 C CA . TYR A 1 209 ? 15.148 -23.156 -22.656 1 79.81 209 TYR A CA 1
ATOM 1702 C C . TYR A 1 209 ? 13.906 -22.297 -22.875 1 79.81 209 TYR A C 1
ATOM 1704 O O . TYR A 1 209 ? 12.898 -22.766 -23.406 1 79.81 209 TYR A O 1
ATOM 1712 N N . LYS A 1 210 ? 13.914 -21.156 -23.203 1 66.44 210 LYS A N 1
ATOM 1713 C CA . LYS A 1 210 ? 12.906 -20.141 -23.5 1 66.44 210 LYS A CA 1
ATOM 1714 C C . LYS A 1 210 ? 11.531 -20.766 -23.703 1 66.44 210 LYS A C 1
ATOM 1716 O O . LYS A 1 210 ? 11.047 -20.859 -24.828 1 66.44 210 LYS A O 1
ATOM 1721 N N . ASN A 1 211 ? 11.039 -21.391 -22.75 1 73 211 ASN A N 1
ATOM 1722 C CA . ASN A 1 211 ? 9.695 -21.922 -22.938 1 73 211 ASN A CA 1
ATOM 1723 C C . ASN A 1 211 ? 8.625 -21 -22.375 1 73 211 ASN A C 1
ATOM 1725 O O . ASN A 1 211 ? 8.945 -20 -21.734 1 73 211 ASN A O 1
ATOM 1729 N N . ASP A 1 212 ? 7.391 -21.172 -22.891 1 76.88 212 ASP A N 1
ATOM 1730 C CA . ASP A 1 212 ? 6.242 -20.359 -22.484 1 76.88 212 ASP A CA 1
ATOM 1731 C C . ASP A 1 212 ? 5.609 -20.922 -21.203 1 76.88 212 ASP A C 1
ATOM 1733 O O . ASP A 1 212 ? 4.418 -20.703 -20.953 1 76.88 212 ASP A O 1
ATOM 1737 N N . VAL A 1 213 ? 6.5 -21.641 -20.484 1 82.38 213 VAL A N 1
ATOM 1738 C CA . VAL A 1 213 ? 5.973 -22.266 -19.266 1 82.38 213 VAL A CA 1
ATOM 1739 C C . VAL A 1 213 ? 5.809 -21.203 -18.188 1 82.38 213 VAL A C 1
ATOM 1741 O O . VAL A 1 213 ? 6.699 -20.375 -17.984 1 82.38 213 VAL A O 1
ATOM 1744 N N . GLN A 1 214 ? 4.715 -21.188 -17.578 1 83.19 214 GLN A N 1
ATOM 1745 C CA . GLN A 1 214 ? 4.48 -20.328 -16.422 1 83.19 214 GLN A CA 1
ATOM 1746 C C . GLN A 1 214 ? 4.824 -21.047 -15.117 1 83.19 214 GLN A C 1
ATOM 1748 O O . GLN A 1 214 ? 4.188 -22.047 -14.766 1 83.19 214 GLN A O 1
ATOM 1753 N N . PHE A 1 215 ? 5.742 -20.516 -14.438 1 88.94 215 PHE A N 1
ATOM 1754 C CA . PHE A 1 215 ? 6.211 -21.156 -13.211 1 88.94 215 PHE A CA 1
ATOM 1755 C C . PHE A 1 215 ? 5.387 -20.688 -12.016 1 88.94 215 PHE A C 1
ATOM 1757 O O . PHE A 1 215 ? 5.621 -19.609 -11.477 1 88.94 215 PHE A O 1
ATOM 1764 N N . ASN A 1 216 ? 4.496 -21.469 -11.617 1 90 216 ASN A N 1
ATOM 1765 C CA . ASN A 1 216 ? 3.68 -21.219 -10.438 1 90 216 ASN A CA 1
ATOM 1766 C C . ASN A 1 216 ? 3.797 -22.359 -9.43 1 90 216 ASN A C 1
ATOM 1768 O O . ASN A 1 216 ? 4.035 -23.516 -9.812 1 90 216 ASN A O 1
ATOM 1772 N N . PRO A 1 217 ? 3.664 -21.984 -8.227 1 90.19 217 PRO A N 1
ATOM 1773 C CA . PRO A 1 217 ? 3.729 -23.047 -7.23 1 90.19 217 PRO A CA 1
ATOM 1774 C C . PRO A 1 217 ? 2.775 -24.203 -7.539 1 90.19 217 PRO A C 1
ATOM 1776 O O . PRO A 1 217 ? 1.628 -23.969 -7.93 1 90.19 217 PRO A O 1
ATOM 1779 N N . GLY A 1 218 ? 3.33 -25.469 -7.406 1 86.75 218 GLY A N 1
ATOM 1780 C CA . GLY A 1 218 ? 2.518 -26.656 -7.652 1 86.75 218 GLY A CA 1
ATOM 1781 C C . GLY A 1 218 ? 2.654 -27.188 -9.062 1 86.75 218 GLY A C 1
ATOM 1782 O O . GLY A 1 218 ? 2.143 -28.266 -9.375 1 86.75 218 GLY A O 1
ATOM 1783 N N . LEU A 1 219 ? 3.299 -26.453 -9.898 1 89.06 219 LEU A N 1
ATOM 1784 C CA . LEU A 1 219 ? 3.543 -26.938 -11.258 1 89.06 219 LEU A CA 1
ATOM 1785 C C . LEU A 1 219 ? 4.246 -28.297 -11.227 1 89.06 219 LEU A C 1
ATOM 1787 O O . LEU A 1 219 ? 5.324 -28.422 -10.648 1 89.06 219 LEU A O 1
ATOM 1791 N N . PRO A 1 220 ? 3.654 -29.312 -11.781 1 89.62 220 PRO A N 1
ATOM 1792 C CA . PRO A 1 220 ? 4.301 -30.625 -11.789 1 89.62 220 PRO A CA 1
ATOM 1793 C C . PRO A 1 220 ? 5.578 -30.656 -12.617 1 89.62 220 PRO A C 1
ATOM 1795 O O . PRO A 1 220 ? 5.621 -30.062 -13.711 1 89.62 220 PRO A O 1
ATOM 1798 N N . LEU A 1 221 ? 6.527 -31.281 -12.086 1 94.25 221 LEU A N 1
ATOM 1799 C CA . LEU A 1 221 ? 7.82 -31.422 -12.75 1 94.25 221 LEU A CA 1
ATOM 1800 C C . LEU A 1 221 ? 8.195 -32.906 -12.891 1 94.25 221 LEU A C 1
ATOM 1802 O O . LEU A 1 221 ? 7.668 -33.75 -12.172 1 94.25 221 LEU A O 1
ATOM 1806 N N . LYS A 1 222 ? 9.031 -33.188 -13.836 1 96.19 222 LYS A N 1
ATOM 1807 C CA . LYS A 1 222 ? 9.641 -34.5 -14.039 1 96.19 222 LYS A CA 1
ATOM 1808 C C . LYS A 1 222 ? 11.164 -34.406 -14.078 1 96.19 222 LYS A C 1
ATOM 1810 O O . LYS A 1 222 ? 11.711 -33.562 -14.82 1 96.19 222 LYS A O 1
ATOM 1815 N N . LEU A 1 223 ? 11.781 -35.125 -13.273 1 97.94 223 LEU A N 1
ATOM 1816 C CA . LEU A 1 223 ? 13.234 -35.188 -13.242 1 97.94 223 LEU A CA 1
ATOM 1817 C C . LEU A 1 223 ? 13.75 -36.438 -13.945 1 97.94 223 LEU A C 1
ATOM 1819 O O . LEU A 1 223 ? 13.281 -37.562 -13.664 1 97.94 223 LEU A O 1
ATOM 1823 N N . VAL A 1 224 ? 14.688 -36.281 -14.82 1 98.38 224 VAL A N 1
ATOM 1824 C CA . VAL A 1 224 ? 15.219 -37.406 -15.586 1 98.38 224 VAL A CA 1
ATOM 1825 C C . VAL A 1 224 ? 16.75 -37.375 -15.539 1 98.38 224 VAL A C 1
ATOM 1827 O O . VAL A 1 224 ? 17.375 -36.406 -15.984 1 98.38 224 VAL A O 1
ATOM 1830 N N . LYS A 1 225 ? 17.328 -38.469 -15.078 1 98.06 225 LYS A N 1
ATOM 1831 C CA . LYS A 1 225 ? 18.781 -38.594 -15.086 1 98.06 225 LYS A CA 1
ATOM 1832 C C . LYS A 1 225 ? 19.312 -38.719 -16.5 1 98.06 225 LYS A C 1
ATOM 1834 O O . LYS A 1 225 ? 18.703 -39.406 -17.344 1 98.06 225 LYS A O 1
ATOM 1839 N N . GLU A 1 226 ? 20.359 -38.062 -16.641 1 97.56 226 GLU A N 1
ATOM 1840 C CA . GLU A 1 226 ? 21.062 -38.156 -17.922 1 97.56 226 GLU A CA 1
ATOM 1841 C C . GLU A 1 226 ? 22.484 -38.656 -17.75 1 97.56 226 GLU A C 1
ATOM 1843 O O . GLU A 1 226 ? 23.438 -37.875 -17.906 1 97.56 226 GLU A O 1
ATOM 1848 N N . PRO A 1 227 ? 22.641 -39.906 -17.656 1 95.25 227 PRO A N 1
ATOM 1849 C CA . PRO A 1 227 ? 23.984 -40.438 -17.406 1 95.25 227 PRO A CA 1
ATOM 1850 C C . PRO A 1 227 ? 24.922 -40.25 -18.594 1 95.25 227 PRO A C 1
ATOM 1852 O O . PRO A 1 227 ? 26.141 -40.219 -18.438 1 95.25 227 PRO A O 1
ATOM 1855 N N . ASP A 1 228 ? 24.391 -40.062 -19.781 1 95.12 228 ASP A N 1
ATOM 1856 C CA . ASP A 1 228 ? 25.203 -39.906 -20.984 1 95.12 228 ASP A CA 1
ATOM 1857 C C . ASP A 1 228 ? 25.375 -38.438 -21.359 1 95.12 228 ASP A C 1
ATOM 1859 O O . ASP A 1 228 ? 25.75 -38.125 -22.484 1 95.12 228 ASP A O 1
ATOM 1863 N N . ASN A 1 229 ? 25.031 -37.562 -20.422 1 94.62 229 ASN A N 1
ATOM 1864 C CA . ASN A 1 229 ? 25.203 -36.156 -20.672 1 94.62 229 ASN A CA 1
ATOM 1865 C C . ASN A 1 229 ? 26.656 -35.812 -20.969 1 94.62 229 ASN A C 1
ATOM 1867 O O . ASN A 1 229 ? 27.562 -36.25 -20.25 1 94.62 229 ASN A O 1
ATOM 1871 N N . GLU A 1 230 ? 26.922 -35.031 -21.953 1 92.88 230 GLU A N 1
ATOM 1872 C CA . GLU A 1 230 ? 28.266 -34.75 -22.453 1 92.88 230 GLU A CA 1
ATOM 1873 C C . GLU A 1 230 ? 29.047 -33.906 -21.438 1 92.88 230 GLU A C 1
ATOM 1875 O O . GLU A 1 230 ? 30.281 -34 -21.375 1 92.88 230 GLU A O 1
ATOM 1880 N N . PHE A 1 231 ? 28.453 -33.094 -20.688 1 92 231 PHE A N 1
ATOM 1881 C CA . PHE A 1 231 ? 29.125 -32.125 -19.844 1 92 231 PHE A CA 1
ATOM 1882 C C . PHE A 1 231 ? 29.125 -32.531 -18.391 1 92 231 PHE A C 1
ATOM 1884 O O . PHE A 1 231 ? 30 -32.156 -17.625 1 92 231 PHE A O 1
ATOM 1891 N N . ASP A 1 232 ? 28.141 -33.25 -17.953 1 92.69 232 ASP A N 1
ATOM 1892 C CA . ASP A 1 232 ? 27.938 -33.625 -16.562 1 92.69 232 ASP A CA 1
ATOM 1893 C C . ASP A 1 232 ? 27.328 -35.031 -16.438 1 92.69 232 ASP A C 1
ATOM 1895 O O . ASP A 1 232 ? 26.156 -35.219 -16.75 1 92.69 232 ASP A O 1
ATOM 1899 N N . LYS A 1 233 ? 28.031 -36 -15.891 1 95.06 233 LYS A N 1
ATOM 1900 C CA . LYS A 1 233 ? 27.578 -37.375 -15.789 1 95.06 233 LYS A CA 1
ATOM 1901 C C . LYS A 1 233 ? 26.469 -37.5 -14.742 1 95.06 233 LYS A C 1
ATOM 1903 O O . LYS A 1 233 ? 25.75 -38.5 -14.719 1 95.06 233 LYS A O 1
ATOM 1908 N N . ASP A 1 234 ? 26.375 -36.469 -13.898 1 96.94 234 ASP A N 1
ATOM 1909 C CA . ASP A 1 234 ? 25.344 -36.5 -12.859 1 96.94 234 ASP A CA 1
ATOM 1910 C C . ASP A 1 234 ? 24.156 -35.594 -13.234 1 96.94 234 ASP A C 1
ATOM 1912 O O . ASP A 1 234 ? 23.328 -35.281 -12.383 1 96.94 234 ASP A O 1
ATOM 1916 N N . ALA A 1 235 ? 24.078 -35.25 -14.469 1 97.81 235 ALA A N 1
ATOM 1917 C CA . ALA A 1 235 ? 23.047 -34.312 -14.906 1 97.81 235 ALA A CA 1
ATOM 1918 C C . ALA A 1 235 ? 21.656 -34.906 -14.695 1 97.81 235 ALA A C 1
ATOM 1920 O O . ALA A 1 235 ? 21.422 -36.094 -14.977 1 97.81 235 ALA A O 1
ATOM 1921 N N . ILE A 1 236 ? 20.812 -34.125 -14.133 1 98.12 236 ILE A N 1
ATOM 1922 C CA . ILE A 1 236 ? 19.391 -34.438 -14.008 1 98.12 236 ILE A CA 1
ATOM 1923 C C . ILE A 1 236 ? 18.562 -33.344 -14.703 1 98.12 236 ILE A C 1
ATOM 1925 O O . ILE A 1 236 ? 18.547 -32.188 -14.258 1 98.12 236 ILE A O 1
ATOM 1929 N N . ALA A 1 237 ? 17.875 -33.719 -15.727 1 97.81 237 ALA A N 1
ATOM 1930 C CA . ALA A 1 237 ? 17.047 -32.781 -16.484 1 97.81 237 ALA A CA 1
ATOM 1931 C C . ALA A 1 237 ? 15.688 -32.562 -15.805 1 97.81 237 ALA A C 1
ATOM 1933 O O . ALA A 1 237 ? 15.148 -33.5 -15.195 1 97.81 237 ALA A O 1
ATOM 1934 N N . VAL A 1 238 ? 15.211 -31.406 -15.922 1 97.5 238 VAL A N 1
ATOM 1935 C CA . VAL A 1 238 ? 13.898 -31.062 -15.367 1 97.5 238 VAL A CA 1
ATOM 1936 C C . VAL A 1 238 ? 12.922 -30.75 -16.5 1 97.5 238 VAL A C 1
ATOM 1938 O O . VAL A 1 238 ? 13.242 -29.969 -17.391 1 97.5 238 VAL A O 1
ATOM 1941 N N . TYR A 1 239 ? 11.742 -31.344 -16.406 1 95.69 239 TYR A N 1
ATOM 1942 C CA . TYR A 1 239 ? 10.742 -31.188 -17.469 1 95.69 239 TYR A CA 1
ATOM 1943 C C . TYR A 1 239 ? 9.414 -30.719 -16.906 1 95.69 239 TYR A C 1
ATOM 1945 O O . TYR A 1 239 ? 9.055 -31.047 -15.773 1 95.69 239 TYR A O 1
ATOM 1953 N N . VAL A 1 240 ? 8.727 -29.938 -17.672 1 91 240 VAL A N 1
ATOM 1954 C CA . VAL A 1 240 ? 7.289 -29.734 -17.547 1 91 240 VAL A CA 1
ATOM 1955 C C . VAL A 1 240 ? 6.57 -30.391 -18.719 1 91 240 VAL A C 1
ATOM 1957 O O . VAL A 1 240 ? 6.754 -29.984 -19.875 1 91 240 VAL A O 1
ATOM 1960 N N . GLU A 1 241 ? 5.84 -31.438 -18.344 1 84.12 241 GLU A N 1
ATOM 1961 C CA . GLU A 1 241 ? 5.309 -32.281 -19.406 1 84.12 241 GLU A CA 1
ATOM 1962 C C . GLU A 1 241 ? 6.43 -32.812 -20.297 1 84.12 241 GLU A C 1
ATOM 1964 O O . GLU A 1 241 ? 7.352 -33.469 -19.812 1 84.12 241 GLU A O 1
ATOM 1969 N N . ASP A 1 242 ? 6.434 -32.406 -21.531 1 86.19 242 ASP A N 1
ATOM 1970 C CA . ASP A 1 242 ? 7.453 -32.938 -22.438 1 86.19 242 ASP A CA 1
ATOM 1971 C C . ASP A 1 242 ? 8.469 -31.859 -22.812 1 86.19 242 ASP A C 1
ATOM 1973 O O . ASP A 1 242 ? 9.328 -32.062 -23.672 1 86.19 242 ASP A O 1
ATOM 1977 N N . LYS A 1 243 ? 8.438 -30.781 -22.078 1 91.06 243 LYS A N 1
ATOM 1978 C CA . LYS A 1 243 ? 9.352 -29.688 -22.359 1 91.06 243 LYS A CA 1
ATOM 1979 C C . LYS A 1 243 ? 10.469 -29.609 -21.328 1 91.06 243 LYS A C 1
ATOM 1981 O O . LYS A 1 243 ? 10.203 -29.469 -20.125 1 91.06 243 LYS A O 1
ATOM 1986 N N . LYS A 1 244 ? 11.781 -29.719 -21.781 1 94.94 244 LYS A N 1
ATOM 1987 C CA . LYS A 1 244 ? 12.914 -29.531 -20.891 1 94.94 244 LYS A CA 1
ATOM 1988 C C . LYS A 1 244 ? 13.062 -28.062 -20.484 1 94.94 244 LYS A C 1
ATOM 1990 O O . LYS A 1 244 ? 13.195 -27.188 -21.328 1 94.94 244 LYS A O 1
ATOM 1995 N N . ILE A 1 245 ? 12.992 -27.844 -19.219 1 95.25 245 ILE A N 1
ATOM 1996 C CA . ILE A 1 245 ? 12.992 -26.453 -18.766 1 95.25 245 ILE A CA 1
ATOM 1997 C C . ILE A 1 245 ? 14.328 -26.125 -18.125 1 95.25 245 ILE A C 1
ATOM 1999 O O . ILE A 1 245 ? 14.625 -24.953 -17.859 1 95.25 245 ILE A O 1
ATOM 2003 N N . GLY A 1 246 ? 15.125 -27.156 -17.844 1 96.12 246 GLY A N 1
ATOM 2004 C CA . GLY A 1 246 ? 16.422 -26.922 -17.234 1 96.12 246 GLY A CA 1
ATOM 2005 C C . GLY A 1 246 ? 17.016 -28.156 -16.578 1 96.12 246 GLY A C 1
ATOM 2006 O O . GLY A 1 246 ? 16.75 -29.281 -17.031 1 96.12 246 GLY A O 1
ATOM 2007 N N . TYR A 1 247 ? 17.922 -27.906 -15.609 1 97.12 247 TYR A N 1
ATOM 2008 C CA . TYR A 1 247 ? 18.594 -28.984 -14.898 1 97.12 247 TYR A CA 1
ATOM 2009 C C . TYR A 1 247 ? 18.594 -28.734 -13.398 1 97.12 247 TYR A C 1
ATOM 2011 O O . TYR A 1 247 ? 18.406 -27.609 -12.945 1 97.12 247 TYR A O 1
ATOM 2019 N N . VAL A 1 248 ? 18.688 -29.766 -12.695 1 98 248 VAL A N 1
ATOM 2020 C CA . VAL A 1 248 ? 19.016 -29.625 -11.281 1 98 248 VAL A CA 1
ATOM 2021 C C . VAL A 1 248 ? 20.422 -29.062 -11.133 1 98 248 VAL A C 1
ATOM 2023 O O . VAL A 1 248 ? 21.359 -29.562 -11.758 1 98 248 VAL A O 1
ATOM 2026 N N . ALA A 1 249 ? 20.5 -28.047 -10.344 1 97.62 249 ALA A N 1
ATOM 2027 C CA . ALA A 1 249 ? 21.797 -27.422 -10.125 1 97.62 249 ALA A CA 1
ATOM 2028 C C . ALA A 1 249 ? 22.781 -28.391 -9.461 1 97.62 249 ALA A C 1
ATOM 2030 O O . ALA A 1 249 ? 22.391 -29.125 -8.555 1 97.62 249 ALA A O 1
ATOM 2031 N N . ASN A 1 250 ? 23.906 -28.375 -9.93 1 96.19 250 ASN A N 1
ATOM 2032 C CA . ASN A 1 250 ? 24.906 -29.281 -9.375 1 96.19 250 ASN A CA 1
ATOM 2033 C C . ASN A 1 250 ? 26.062 -28.531 -8.727 1 96.19 250 ASN A C 1
ATOM 2035 O O . ASN A 1 250 ? 26.828 -29.109 -7.953 1 96.19 250 ASN A O 1
ATOM 2039 N N . SER A 1 251 ? 26.188 -27.25 -9.023 1 91.75 251 SER A N 1
ATOM 2040 C CA . SER A 1 251 ? 27.281 -26.438 -8.469 1 91.75 251 SER A CA 1
ATOM 2041 C C . SER A 1 251 ? 26.797 -25.625 -7.273 1 91.75 251 SER A C 1
ATOM 2043 O O . SER A 1 251 ? 25.625 -25.25 -7.199 1 91.75 251 SER A O 1
ATOM 2045 N N . ASP A 1 252 ? 27.734 -25.359 -6.375 1 86.56 252 ASP A N 1
ATOM 2046 C CA . ASP A 1 252 ? 27.422 -24.562 -5.188 1 86.56 252 ASP A CA 1
ATOM 2047 C C . ASP A 1 252 ? 27.094 -23.125 -5.555 1 86.56 252 ASP A C 1
ATOM 2049 O O . ASP A 1 252 ? 26.438 -22.406 -4.789 1 86.56 252 ASP A O 1
ATOM 2053 N N . TYR A 1 253 ? 27.469 -22.734 -6.789 1 88.62 253 TYR A N 1
ATOM 2054 C CA . TYR A 1 253 ? 27.234 -21.359 -7.219 1 88.62 253 TYR A CA 1
ATOM 2055 C C . TYR A 1 253 ? 25.828 -21.188 -7.766 1 88.62 253 TYR A C 1
ATOM 2057 O O . TYR A 1 253 ? 25.281 -20.078 -7.77 1 88.62 253 TYR A O 1
ATOM 2065 N N . THR A 1 254 ? 25.25 -22.297 -8.188 1 91.88 254 THR A N 1
ATOM 2066 C CA . THR A 1 254 ? 23.953 -22.203 -8.828 1 91.88 254 THR A CA 1
ATOM 2067 C C . THR A 1 254 ? 22.875 -22.828 -7.949 1 91.88 254 THR A C 1
ATOM 2069 O O . THR A 1 254 ? 21.672 -22.625 -8.18 1 91.88 254 THR A O 1
ATOM 2072 N N . LYS A 1 255 ? 23.312 -23.5 -6.973 1 94.81 255 LYS A N 1
ATOM 2073 C CA . LYS A 1 255 ? 22.375 -24.156 -6.074 1 94.81 255 LYS A CA 1
ATOM 2074 C C . LYS A 1 255 ? 22.156 -23.344 -4.797 1 94.81 255 LYS A C 1
ATOM 2076 O O . LYS A 1 255 ? 23.109 -22.781 -4.258 1 94.81 255 LYS A O 1
ATOM 2081 N N . TYR A 1 256 ? 21.016 -23.328 -4.305 1 96.12 256 TYR A N 1
ATOM 2082 C CA . TYR A 1 256 ? 20.75 -22.734 -3 1 96.12 256 TYR A CA 1
ATOM 2083 C C . TYR A 1 256 ? 21.188 -23.672 -1.878 1 96.12 256 TYR A C 1
ATOM 2085 O O . TYR A 1 256 ? 21.078 -24.891 -1.999 1 96.12 256 TYR A O 1
ATOM 2093 N N . LYS A 1 257 ? 21.562 -23.188 -0.813 1 94.88 257 LYS A N 1
ATOM 2094 C CA . LYS A 1 257 ? 22.25 -23.938 0.234 1 94.88 257 LYS A CA 1
ATOM 2095 C C . LYS A 1 257 ? 21.328 -24.969 0.876 1 94.88 257 LYS A C 1
ATOM 2097 O O . LYS A 1 257 ? 21.781 -26 1.378 1 94.88 257 LYS A O 1
ATOM 2102 N N . LEU A 1 258 ? 20.016 -24.781 0.869 1 96.25 258 LEU A N 1
ATOM 2103 C CA . LEU A 1 258 ? 19.078 -25.688 1.528 1 96.25 258 LEU A CA 1
ATOM 2104 C C . LEU A 1 258 ? 18.625 -26.781 0.576 1 96.25 258 LEU A C 1
ATOM 2106 O O . LEU A 1 258 ? 17.797 -27.625 0.94 1 96.25 258 LEU A O 1
ATOM 2110 N N . THR A 1 259 ? 19.125 -26.797 -0.629 1 97.69 259 THR A N 1
ATOM 2111 C CA . THR A 1 259 ? 18.734 -27.797 -1.623 1 97.69 259 THR A CA 1
ATOM 2112 C C . THR A 1 259 ? 19.875 -28.766 -1.912 1 97.69 259 THR A C 1
ATOM 2114 O O . THR A 1 259 ? 21.016 -28.516 -1.5 1 97.69 259 THR A O 1
ATOM 2117 N N . SER A 1 260 ? 19.547 -29.812 -2.547 1 97.31 260 SER A N 1
ATOM 2118 C CA . SER A 1 260 ? 20.547 -30.812 -2.92 1 97.31 260 SER A CA 1
ATOM 2119 C C . SER A 1 260 ? 21.031 -30.609 -4.355 1 97.31 260 SER A C 1
ATOM 2121 O O . SER A 1 260 ? 20.281 -30.125 -5.203 1 97.31 260 SER A O 1
ATOM 2123 N N . SER A 1 261 ? 22.297 -31 -4.602 1 97.25 261 SER A N 1
ATOM 2124 C CA . SER A 1 261 ? 22.844 -30.984 -5.949 1 97.25 261 SER A CA 1
ATOM 2125 C C . SER A 1 261 ? 22.391 -32.219 -6.742 1 97.25 261 SER A C 1
ATOM 2127 O O . SER A 1 261 ? 21.906 -33.188 -6.168 1 97.25 261 SER A O 1
ATOM 2129 N N . ALA A 1 262 ? 22.578 -32.094 -8.047 1 97.81 262 ALA A N 1
ATOM 2130 C CA . ALA A 1 262 ? 22.281 -33.219 -8.898 1 97.81 262 ALA A CA 1
ATOM 2131 C C . ALA A 1 262 ? 23.078 -34.469 -8.445 1 97.81 262 ALA A C 1
ATOM 2133 O O . ALA A 1 262 ? 22.531 -35.562 -8.391 1 97.81 262 ALA A O 1
ATOM 2134 N N . SER A 1 263 ? 24.281 -34.281 -8.07 1 97.12 263 SER A N 1
ATOM 2135 C CA . SER A 1 263 ? 25.156 -35.375 -7.625 1 97.12 263 SER A CA 1
ATOM 2136 C C . SER A 1 263 ? 24.625 -36 -6.344 1 97.12 263 SER A C 1
ATOM 2138 O O . SER A 1 263 ? 24.609 -37.219 -6.211 1 97.12 263 SER A O 1
ATOM 2140 N N . GLU A 1 264 ? 24.172 -35.156 -5.492 1 96.62 264 GLU A N 1
ATOM 2141 C CA . GLU A 1 264 ? 23.672 -35.656 -4.207 1 96.62 264 GLU A CA 1
ATOM 2142 C C . GLU A 1 264 ? 22.375 -36.438 -4.383 1 96.62 264 GLU A C 1
ATOM 2144 O O . GLU A 1 264 ? 22.062 -37.312 -3.576 1 96.62 264 GLU A O 1
ATOM 2149 N N . LEU A 1 265 ? 21.656 -36.156 -5.414 1 97.19 265 LEU A N 1
ATOM 2150 C CA . LEU A 1 265 ? 20.344 -36.781 -5.613 1 97.19 265 LEU A CA 1
ATOM 2151 C C . LEU A 1 265 ? 20.469 -38.062 -6.391 1 97.19 265 LEU A C 1
ATOM 2153 O O . LEU A 1 265 ? 19.516 -38.844 -6.461 1 97.19 265 LEU A O 1
ATOM 2157 N N . GLN A 1 266 ? 21.594 -38.438 -6.953 1 96.69 266 GLN A N 1
ATOM 2158 C CA . GLN A 1 266 ? 21.766 -39.562 -7.848 1 96.69 266 GLN A CA 1
ATOM 2159 C C . GLN A 1 266 ? 21.328 -40.875 -7.172 1 96.69 266 GLN A C 1
ATOM 2161 O O . GLN A 1 266 ? 20.641 -41.688 -7.785 1 96.69 266 GLN A O 1
ATOM 2166 N N . ASN A 1 267 ? 21.625 -41 -5.918 1 94.75 267 ASN A N 1
ATOM 2167 C CA . ASN A 1 267 ? 21.312 -42.25 -5.227 1 94.75 267 ASN A CA 1
ATOM 2168 C C . ASN A 1 267 ? 20.031 -42.125 -4.402 1 94.75 267 ASN A C 1
ATOM 2170 O O . ASN A 1 267 ? 19.625 -43.094 -3.736 1 94.75 267 ASN A O 1
ATOM 2174 N N . LYS A 1 268 ? 19.406 -41.031 -4.492 1 95.5 268 LYS A N 1
ATOM 2175 C CA . LYS A 1 268 ? 18.234 -40.781 -3.639 1 95.5 268 LYS A CA 1
ATOM 2176 C C . LYS A 1 268 ? 16.938 -40.844 -4.441 1 95.5 268 LYS A C 1
ATOM 2178 O O . LYS A 1 268 ? 15.859 -40.969 -3.871 1 95.5 268 LYS A O 1
ATOM 2183 N N . ILE A 1 269 ? 17.141 -40.75 -5.758 1 96.38 269 ILE A N 1
ATOM 2184 C CA . ILE A 1 269 ? 15.93 -40.75 -6.574 1 96.38 269 ILE A CA 1
ATOM 2185 C C . ILE A 1 269 ? 16.094 -41.75 -7.719 1 96.38 269 ILE A C 1
ATOM 2187 O O . ILE A 1 269 ? 17.219 -42.094 -8.094 1 96.38 269 ILE A O 1
ATOM 2191 N N . PRO A 1 270 ? 14.969 -42.281 -8.219 1 96.62 270 PRO A N 1
ATOM 2192 C CA . PRO A 1 270 ? 15.047 -43.156 -9.391 1 96.62 270 PRO A CA 1
ATOM 2193 C C . PRO A 1 270 ? 15.453 -42.406 -10.656 1 96.62 270 PRO A C 1
ATOM 2195 O O . PRO A 1 270 ? 15.719 -41.219 -10.609 1 96.62 270 PRO A O 1
ATOM 2198 N N . ASP A 1 271 ? 15.547 -43.156 -11.734 1 97.31 271 ASP A N 1
ATOM 2199 C CA . ASP A 1 271 ? 15.992 -42.594 -13 1 97.31 271 ASP A CA 1
ATOM 2200 C C . ASP A 1 271 ? 15.023 -41.5 -13.492 1 97.31 271 ASP A C 1
ATOM 2202 O O . ASP A 1 271 ? 15.43 -40.562 -14.148 1 97.31 271 ASP A O 1
ATOM 2206 N N . THR A 1 272 ? 13.82 -41.719 -13.195 1 97.38 272 THR A N 1
ATOM 2207 C CA . THR A 1 272 ? 12.773 -40.75 -13.414 1 97.38 272 THR A CA 1
ATOM 2208 C C . THR A 1 272 ? 11.984 -40.5 -12.125 1 97.38 272 THR A C 1
ATOM 2210 O O . THR A 1 272 ? 11.539 -41.438 -11.477 1 97.38 272 THR A O 1
ATOM 2213 N N . ALA A 1 273 ? 11.922 -39.219 -11.742 1 97 273 ALA A N 1
ATOM 2214 C CA . ALA A 1 273 ? 11.219 -38.875 -10.508 1 97 273 ALA A CA 1
ATOM 2215 C C . ALA A 1 273 ? 10.211 -37.75 -10.75 1 97 273 ALA A C 1
ATOM 2217 O O . ALA A 1 273 ? 10.352 -36.969 -11.695 1 97 273 ALA A O 1
ATOM 2218 N N . LYS A 1 274 ? 9.25 -37.719 -9.891 1 95 274 LYS A N 1
ATOM 2219 C CA . LYS A 1 274 ? 8.258 -36.656 -9.938 1 95 274 LYS A CA 1
ATOM 2220 C C . LYS A 1 274 ? 8.602 -35.531 -8.953 1 95 274 LYS A C 1
ATOM 2222 O O . LYS A 1 274 ? 9.102 -35.812 -7.855 1 95 274 LYS A O 1
ATOM 2227 N N . GLY A 1 275 ? 8.258 -34.344 -9.391 1 95.06 275 GLY A N 1
ATOM 2228 C CA . GLY A 1 275 ? 8.453 -33.188 -8.523 1 95.06 275 GLY A CA 1
ATOM 2229 C C . GLY A 1 275 ? 7.406 -32.094 -8.727 1 95.06 275 GLY A C 1
ATOM 2230 O O . GLY A 1 275 ? 6.441 -32.312 -9.469 1 95.06 275 GLY A O 1
ATOM 2231 N N . SER A 1 276 ? 7.66 -31.062 -7.941 1 93.38 276 SER A N 1
ATOM 2232 C CA . SER A 1 276 ? 6.789 -29.891 -8.031 1 93.38 276 SER A CA 1
ATOM 2233 C C . SER A 1 276 ? 7.578 -28.594 -7.84 1 93.38 276 SER A C 1
ATOM 2235 O O . SER A 1 276 ? 8.477 -28.531 -7.004 1 93.38 276 SER A O 1
ATOM 2237 N N . TYR A 1 277 ? 7.172 -27.641 -8.68 1 94.62 277 TYR A N 1
ATOM 2238 C CA . TYR A 1 277 ? 7.773 -26.328 -8.5 1 94.62 277 TYR A CA 1
ATOM 2239 C C . TYR A 1 277 ? 7.262 -25.656 -7.23 1 94.62 277 TYR A C 1
ATOM 2241 O O . TYR A 1 277 ? 6.059 -25.641 -6.973 1 94.62 277 TYR A O 1
ATOM 2249 N N . LEU A 1 278 ? 8.078 -25.156 -6.367 1 94.81 278 LEU A N 1
ATOM 2250 C CA . LEU A 1 278 ? 7.656 -24.484 -5.141 1 94.81 278 LEU A CA 1
ATOM 2251 C C . LEU A 1 278 ? 7.527 -22.984 -5.359 1 94.81 278 LEU A C 1
ATOM 2253 O O . LEU A 1 278 ? 6.418 -22.453 -5.367 1 94.81 278 LEU A O 1
ATOM 2257 N N . PHE A 1 279 ? 8.648 -22.312 -5.543 1 95.38 279 PHE A N 1
ATOM 2258 C CA . PHE A 1 279 ? 8.641 -20.875 -5.797 1 95.38 279 PHE A CA 1
ATOM 2259 C C . PHE A 1 279 ? 10.023 -20.391 -6.219 1 95.38 279 PHE A C 1
ATOM 2261 O O . PHE A 1 279 ? 10.977 -21.172 -6.238 1 95.38 279 PHE A O 1
ATOM 2268 N N . TYR A 1 280 ? 10.047 -19.172 -6.754 1 95.12 280 TYR A N 1
ATOM 2269 C CA . TYR A 1 280 ? 11.297 -18.469 -7.027 1 95.12 280 TYR A CA 1
ATOM 2270 C C . TYR A 1 280 ? 11.805 -17.766 -5.781 1 95.12 280 TYR A C 1
ATOM 2272 O O . TYR A 1 280 ? 11.242 -16.75 -5.363 1 95.12 280 TYR A O 1
ATOM 2280 N N . LEU A 1 281 ? 12.797 -18.312 -5.137 1 96.31 281 LEU A N 1
ATOM 2281 C CA . LEU A 1 281 ? 13.391 -17.688 -3.961 1 96.31 281 LEU A CA 1
ATOM 2282 C C . LEU A 1 281 ? 14.242 -16.484 -4.355 1 96.31 281 LEU A C 1
ATOM 2284 O O . LEU A 1 281 ? 15.281 -16.641 -4.992 1 96.31 281 LEU A O 1
ATOM 2288 N N . GLU A 1 282 ? 13.703 -15.367 -3.973 1 94.44 282 GLU A N 1
ATOM 2289 C CA . GLU A 1 282 ? 14.406 -14.156 -4.387 1 94.44 282 GLU A CA 1
ATOM 2290 C C . GLU A 1 282 ? 14.531 -13.164 -3.23 1 94.44 282 GLU A C 1
ATOM 2292 O O . GLU A 1 282 ? 13.609 -13.023 -2.43 1 94.44 282 GLU A O 1
ATOM 2297 N N . ARG A 1 283 ? 15.648 -12.617 -3.076 1 94.62 283 ARG A N 1
ATOM 2298 C CA . ARG A 1 283 ? 15.906 -11.484 -2.197 1 94.62 283 ARG A CA 1
ATOM 2299 C C . ARG A 1 283 ? 16.891 -10.508 -2.844 1 94.62 283 ARG A C 1
ATOM 2301 O O . ARG A 1 283 ? 18.109 -10.656 -2.705 1 94.62 283 ARG A O 1
ATOM 2308 N N . TYR A 1 284 ? 16.344 -9.477 -3.477 1 90 284 TYR A N 1
ATOM 2309 C CA . TYR A 1 284 ? 17.094 -8.469 -4.199 1 90 284 TYR A CA 1
ATOM 2310 C C . TYR A 1 284 ? 18.062 -9.109 -5.195 1 90 284 TYR A C 1
ATOM 2312 O O . TYR A 1 284 ? 17.688 -10.055 -5.895 1 90 284 TYR A O 1
ATOM 2320 N N . VAL A 1 285 ? 19.312 -8.703 -5.387 1 85.12 285 VAL A N 1
ATOM 2321 C CA . VAL A 1 285 ? 20.203 -9.188 -6.43 1 85.12 285 VAL A CA 1
ATOM 2322 C C . VAL A 1 285 ? 21.031 -10.359 -5.902 1 85.12 285 VAL A C 1
ATOM 2324 O O . VAL A 1 285 ? 21.578 -11.141 -6.68 1 85.12 285 VAL A O 1
ATOM 2327 N N . LYS A 1 286 ? 20.906 -10.656 -4.664 1 84.38 286 LYS A N 1
ATOM 2328 C CA . LYS A 1 286 ? 21.828 -11.609 -4.047 1 84.38 286 LYS A CA 1
ATOM 2329 C C . LYS A 1 286 ? 21.25 -13.023 -4.059 1 84.38 286 LYS A C 1
ATOM 2331 O O . LYS A 1 286 ? 21.984 -14 -4.16 1 84.38 286 LYS A O 1
ATOM 2336 N N . ILE A 1 287 ? 20.047 -13.172 -3.969 1 88.38 287 ILE A N 1
ATOM 2337 C CA . ILE A 1 287 ? 19.406 -14.477 -3.924 1 88.38 287 ILE A CA 1
ATOM 2338 C C . ILE A 1 287 ? 18.344 -14.57 -5.031 1 88.38 287 ILE A C 1
ATOM 2340 O O . ILE A 1 287 ? 17.375 -13.812 -5.031 1 88.38 287 ILE A O 1
ATOM 2344 N N . GLN A 1 288 ? 18.484 -15.453 -5.941 1 92.12 288 GLN A N 1
ATOM 2345 C CA . GLN A 1 288 ? 17.594 -15.688 -7.066 1 92.12 288 GLN A CA 1
ATOM 2346 C C . GLN A 1 288 ? 17.625 -17.141 -7.512 1 92.12 288 GLN A C 1
ATOM 2348 O O . GLN A 1 288 ? 18.453 -17.516 -8.352 1 92.12 288 GLN A O 1
ATOM 2353 N N . PHE A 1 289 ? 16.781 -17.953 -6.934 1 94.94 289 PHE A N 1
ATOM 2354 C CA . PHE A 1 289 ? 16.844 -19.391 -7.176 1 94.94 289 PHE A CA 1
ATOM 2355 C C . PHE A 1 289 ? 15.453 -19.969 -7.406 1 94.94 289 PHE A C 1
ATOM 2357 O O . PHE A 1 289 ? 14.602 -19.922 -6.512 1 94.94 289 PHE A O 1
ATOM 2364 N N . PRO A 1 290 ? 15.148 -20.5 -8.516 1 96.12 290 PRO A N 1
ATOM 2365 C CA . PRO A 1 290 ? 13.938 -21.312 -8.648 1 96.12 290 PRO A CA 1
ATOM 2366 C C . PRO A 1 290 ? 14.031 -22.641 -7.902 1 96.12 290 PRO A C 1
ATOM 2368 O O . PRO A 1 290 ? 14.969 -23.406 -8.125 1 96.12 290 PRO A O 1
ATOM 2371 N N . ILE A 1 291 ? 13.094 -22.891 -7.059 1 97.88 291 ILE A N 1
ATOM 2372 C CA . ILE A 1 291 ? 13.195 -24.047 -6.18 1 97.88 291 ILE A CA 1
ATOM 2373 C C . ILE A 1 291 ? 12.078 -25.047 -6.504 1 97.88 291 ILE A C 1
ATOM 2375 O O . ILE A 1 291 ? 10.93 -24.656 -6.707 1 97.88 291 ILE A O 1
ATOM 2379 N N . GLY A 1 292 ? 12.469 -26.297 -6.594 1 97.62 292 GLY A N 1
ATOM 2380 C CA . GLY A 1 292 ? 11.523 -27.391 -6.723 1 97.62 292 GLY A CA 1
ATOM 2381 C C . GLY A 1 292 ? 11.625 -28.406 -5.598 1 97.62 292 GLY A C 1
ATOM 2382 O O . GLY A 1 292 ? 12.57 -28.359 -4.805 1 97.62 292 GLY A O 1
ATOM 2383 N N . ARG A 1 293 ? 10.625 -29.25 -5.527 1 97.31 293 ARG A N 1
ATOM 2384 C CA . ARG A 1 293 ? 10.578 -30.328 -4.535 1 97.31 293 ARG A CA 1
ATOM 2385 C C . ARG A 1 293 ? 10.273 -31.672 -5.188 1 97.31 293 ARG A C 1
ATOM 2387 O O . ARG A 1 293 ? 9.422 -31.75 -6.074 1 97.31 293 ARG A O 1
ATOM 2394 N N . ILE A 1 294 ? 10.984 -32.625 -4.758 1 97.06 294 ILE A N 1
ATOM 2395 C CA . ILE A 1 294 ? 10.758 -34 -5.227 1 97.06 294 ILE A CA 1
ATOM 2396 C C . ILE A 1 294 ? 9.57 -34.594 -4.48 1 97.06 294 ILE A C 1
ATOM 2398 O O . ILE A 1 294 ? 9.477 -34.5 -3.258 1 97.06 294 ILE A O 1
ATOM 2402 N N . ILE A 1 295 ? 8.641 -35.094 -5.285 1 90.12 295 ILE A N 1
ATOM 2403 C CA . ILE A 1 295 ? 7.477 -35.75 -4.695 1 90.12 295 ILE A CA 1
ATOM 2404 C C . ILE A 1 295 ? 7.715 -37.25 -4.605 1 90.12 295 ILE A C 1
ATOM 2406 O O . ILE A 1 295 ? 8.102 -37.875 -5.594 1 90.12 295 ILE A O 1
ATOM 2410 N N . LYS A 1 296 ? 7.734 -37.906 -3.412 1 75.38 296 LYS A N 1
ATOM 2411 C CA . LYS A 1 296 ? 7.922 -39.312 -3.188 1 75.38 296 LYS A CA 1
ATOM 2412 C C . LYS A 1 296 ? 6.637 -40.094 -3.473 1 75.38 296 LYS A C 1
ATOM 2414 O O . LYS A 1 296 ? 5.535 -39.594 -3.275 1 75.38 296 LYS A O 1
ATOM 2419 N N . MET B 1 1 ? -2.98 44.469 55.75 1 53.38 1 MET B N 1
ATOM 2420 C CA . MET B 1 1 ? -1.614 44.531 55.25 1 53.38 1 MET B CA 1
ATOM 2421 C C . MET B 1 1 ? -1.607 44.844 53.75 1 53.38 1 MET B C 1
ATOM 2423 O O . MET B 1 1 ? -2.309 44.219 52.969 1 53.38 1 MET B O 1
ATOM 2427 N N . GLY B 1 2 ? -1.608 46.062 53.344 1 53.81 2 GLY B N 1
ATOM 2428 C CA . GLY B 1 2 ? -1.588 46.469 51.938 1 53.81 2 GLY B CA 1
ATOM 2429 C C . GLY B 1 2 ? -0.198 46.844 51.438 1 53.81 2 GLY B C 1
ATOM 2430 O O . GLY B 1 2 ? 0.754 46.875 52.219 1 53.81 2 GLY B O 1
ATOM 2431 N N . ILE B 1 3 ? 0.161 46.688 50.156 1 64.94 3 ILE B N 1
ATOM 2432 C CA . ILE B 1 3 ? 1.423 47.094 49.562 1 64.94 3 ILE B CA 1
ATOM 2433 C C . ILE B 1 3 ? 1.394 48.562 49.219 1 64.94 3 ILE B C 1
ATOM 2435 O O . ILE B 1 3 ? 0.39 49.094 48.688 1 64.94 3 ILE B O 1
ATOM 2439 N N . CYS B 1 4 ? 2.346 49.438 49.656 1 65.25 4 CYS B N 1
ATOM 2440 C CA . CYS B 1 4 ? 2.496 50.844 49.406 1 65.25 4 CYS B CA 1
ATOM 2441 C C . CYS B 1 4 ? 2.584 51.125 47.906 1 65.25 4 CYS B C 1
ATOM 2443 O O . CYS B 1 4 ? 3.428 50.562 47.219 1 65.25 4 CYS B O 1
ATOM 2445 N N . PRO B 1 5 ? 1.654 51.812 47.219 1 66.44 5 PRO B N 1
ATOM 2446 C CA . PRO B 1 5 ? 1.703 52.062 45.781 1 66.44 5 PRO B CA 1
ATOM 2447 C C . PRO B 1 5 ? 2.984 52.75 45.344 1 66.44 5 PRO B C 1
ATOM 2449 O O . PRO B 1 5 ? 3.357 52.688 44.156 1 66.44 5 PRO B O 1
ATOM 2452 N N . ASN B 1 6 ? 3.76 53.438 46.188 1 61.94 6 ASN B N 1
ATOM 2453 C CA . ASN B 1 6 ? 4.938 54.219 45.844 1 61.94 6 ASN B CA 1
ATOM 2454 C C . ASN B 1 6 ? 6.199 53.344 45.844 1 61.94 6 ASN B C 1
ATOM 2456 O O . ASN B 1 6 ? 7.012 53.438 44.906 1 61.94 6 ASN B O 1
ATOM 2460 N N . CYS B 1 7 ? 6.559 52.5 46.844 1 65.62 7 CYS B N 1
ATOM 2461 C CA . CYS B 1 7 ? 7.844 51.812 46.969 1 65.62 7 CYS B CA 1
ATOM 2462 C C . CYS B 1 7 ? 7.66 50.312 46.938 1 65.62 7 CYS B C 1
ATOM 2464 O O . CYS B 1 7 ? 8.633 49.562 47.094 1 65.62 7 CYS B O 1
ATOM 2466 N N . GLY B 1 8 ? 6.438 49.688 46.812 1 65.38 8 GLY B N 1
ATOM 2467 C CA . GLY B 1 8 ? 6.156 48.281 46.688 1 65.38 8 GLY B CA 1
ATOM 2468 C C . GLY B 1 8 ? 6.246 47.531 48 1 65.38 8 GLY B C 1
ATOM 2469 O O . GLY B 1 8 ? 6.121 46.281 48.031 1 65.38 8 GLY B O 1
ATOM 2470 N N . SER B 1 9 ? 6.539 48.031 49 1 66.19 9 SER B N 1
ATOM 2471 C CA . SER B 1 9 ? 6.754 47.375 50.281 1 66.19 9 SER B CA 1
ATOM 2472 C C . SER B 1 9 ? 5.43 47.031 50.938 1 66.19 9 SER B C 1
ATOM 2474 O O . SER B 1 9 ? 4.414 47.688 50.719 1 66.19 9 SER B O 1
ATOM 2476 N N . TRP B 1 10 ? 5.332 45.875 51.781 1 66.5 10 TRP B N 1
ATOM 2477 C CA . TRP B 1 10 ? 4.152 45.438 52.531 1 66.5 10 TRP B CA 1
ATOM 2478 C C . TRP B 1 10 ? 3.783 46.469 53.594 1 66.5 10 TRP B C 1
ATOM 2480 O O . TRP B 1 10 ? 4.641 46.906 54.375 1 66.5 10 TRP B O 1
ATOM 2490 N N . VAL B 1 11 ? 2.688 47.25 53.562 1 63.28 11 VAL B N 1
ATOM 2491 C CA . VAL B 1 11 ? 2.248 48.188 54.594 1 63.28 11 VAL B CA 1
ATOM 2492 C C . VAL B 1 11 ? 0.915 47.75 55.188 1 63.28 11 VAL B C 1
ATOM 2494 O O . VAL B 1 11 ? 0.084 47.156 54.469 1 63.28 11 VAL B O 1
ATOM 2497 N N . ASP B 1 12 ? 0.82 47.562 56.5 1 63.16 12 ASP B N 1
ATOM 2498 C CA . ASP B 1 12 ? -0.416 47.25 57.188 1 63.16 12 ASP B CA 1
ATOM 2499 C C . ASP B 1 12 ? -1.473 48.312 56.969 1 63.16 12 ASP B C 1
ATOM 2501 O O . ASP B 1 12 ? -1.14 49.5 56.75 1 63.16 12 ASP B O 1
ATOM 2505 N N . GLU B 1 13 ? -2.785 48.094 56.969 1 55.66 13 GLU B N 1
ATOM 2506 C CA . GLU B 1 13 ? -3.926 48.969 56.781 1 55.66 13 GLU B CA 1
ATOM 2507 C C . GLU B 1 13 ? -3.906 50.125 57.812 1 55.66 13 GLU B C 1
ATOM 2509 O O . GLU B 1 13 ? -3.82 49.875 59 1 55.66 13 GLU B O 1
ATOM 2514 N N . GLY B 1 14 ? -3.971 51.469 57.406 1 61.41 14 GLY B N 1
ATOM 2515 C CA . GLY B 1 14 ? -4.004 52.688 58.25 1 61.41 14 GLY B CA 1
ATOM 2516 C C . GLY B 1 14 ? -2.625 53.219 58.594 1 61.41 14 GLY B C 1
ATOM 2517 O O . GLY B 1 14 ? -2.496 54.281 59.188 1 61.41 14 GLY B O 1
ATOM 2518 N N . ASP B 1 15 ? -1.536 52.375 58.406 1 61.5 15 ASP B N 1
ATOM 2519 C CA . ASP B 1 15 ? -0.212 52.75 58.875 1 61.5 15 ASP B CA 1
ATOM 2520 C C . ASP B 1 15 ? 0.565 53.5 57.781 1 61.5 15 ASP B C 1
ATOM 2522 O O . ASP B 1 15 ? 0.263 53.344 56.594 1 61.5 15 ASP B O 1
ATOM 2526 N N . ILE B 1 16 ? 1.453 54.531 57.969 1 64 16 ILE B N 1
ATOM 2527 C CA . ILE B 1 16 ? 2.416 55.25 57.125 1 64 16 ILE B CA 1
ATOM 2528 C C . ILE B 1 16 ? 3.438 54.25 56.562 1 64 16 ILE B C 1
ATOM 2530 O O . ILE B 1 16 ? 3.85 53.312 57.281 1 64 16 ILE B O 1
ATOM 2534 N N . CYS B 1 17 ? 3.746 54.281 55.312 1 62.5 17 CYS B N 1
ATOM 2535 C CA . CYS B 1 17 ? 4.777 53.406 54.75 1 62.5 17 CYS B CA 1
ATOM 2536 C C . CYS B 1 17 ? 6.129 53.656 55.406 1 62.5 17 CYS B C 1
ATOM 2538 O O . CYS B 1 17 ? 6.594 54.812 55.469 1 62.5 17 CYS B O 1
ATOM 2540 N N . HIS B 1 18 ? 6.609 52.688 56.188 1 67.69 18 HIS B N 1
ATOM 2541 C CA . HIS B 1 18 ? 7.891 52.844 56.875 1 67.69 18 HIS B CA 1
ATOM 2542 C C . HIS B 1 18 ? 9.008 53.125 55.875 1 67.69 18 HIS B C 1
ATOM 2544 O O . HIS B 1 18 ? 10.047 53.688 56.25 1 67.69 18 HIS B O 1
ATOM 2550 N N . GLY B 1 19 ? 8.812 52.562 54.719 1 58.81 19 GLY B N 1
ATOM 2551 C CA . GLY B 1 19 ? 9.867 52.781 53.719 1 58.81 19 GLY B CA 1
ATOM 2552 C C . GLY B 1 19 ? 9.883 54.188 53.188 1 58.81 19 GLY B C 1
ATOM 2553 O O . GLY B 1 19 ? 10.922 54.875 53.188 1 58.81 19 GLY B O 1
ATOM 2554 N N . CYS B 1 20 ? 8.812 54.656 52.469 1 57.38 20 CYS B N 1
ATOM 2555 C CA . CYS B 1 20 ? 8.891 55.906 51.781 1 57.38 20 CYS B CA 1
ATOM 2556 C C . CYS B 1 20 ? 8.133 57 52.531 1 57.38 20 CYS B C 1
ATOM 2558 O O . CYS B 1 20 ? 8.141 58.156 52.094 1 57.38 20 CYS B O 1
ATOM 2560 N N . GLY B 1 21 ? 7.691 56.969 53.781 1 59.09 21 GLY B N 1
ATOM 2561 C CA . GLY B 1 21 ? 7.062 57.938 54.656 1 59.09 21 GLY B CA 1
ATOM 2562 C C . GLY B 1 21 ? 5.75 58.469 54.125 1 59.09 21 GLY B C 1
ATOM 2563 O O . GLY B 1 21 ? 5.164 59.406 54.688 1 59.09 21 GLY B O 1
ATOM 2564 N N . ALA B 1 22 ? 5.453 58.375 52.812 1 50.72 22 ALA B N 1
ATOM 2565 C CA . ALA B 1 22 ? 4.316 59.031 52.188 1 50.72 22 ALA B CA 1
ATOM 2566 C C . ALA B 1 22 ? 3.002 58.594 52.812 1 50.72 22 ALA B C 1
ATOM 2568 O O . ALA B 1 22 ? 2.875 57.469 53.25 1 50.72 22 ALA B O 1
ATOM 2569 N N . SER B 1 23 ? 2.318 59.438 53.469 1 42.53 23 SER B N 1
ATOM 2570 C CA . SER B 1 23 ? 0.967 59.188 53.969 1 42.53 23 SER B CA 1
ATOM 2571 C C . SER B 1 23 ? 0.072 58.594 52.875 1 42.53 23 SER B C 1
ATOM 2573 O O . SER B 1 23 ? 0.02 59.125 51.781 1 42.53 23 SER B O 1
ATOM 2575 N N . GLY B 1 24 ? -0.088 57.375 52.719 1 34 24 GLY B N 1
ATOM 2576 C CA . GLY B 1 24 ? -0.792 56.781 51.594 1 34 24 GLY B CA 1
ATOM 2577 C C . GLY B 1 24 ? -2.25 57.219 51.5 1 34 24 GLY B C 1
ATOM 2578 O O . GLY B 1 24 ? -3.064 56.781 52.344 1 34 24 GLY B O 1
ATOM 2579 N N . SER B 1 25 ? -2.574 58.531 51.438 1 36.47 25 SER B N 1
ATOM 2580 C CA . SER B 1 25 ? -3.996 58.781 51.219 1 36.47 25 SER B CA 1
ATOM 2581 C C . SER B 1 25 ? -4.539 57.938 50.062 1 36.47 25 SER B C 1
ATOM 2583 O O . SER B 1 25 ? -4.008 58 48.938 1 36.47 25 SER B O 1
ATOM 2585 N N . TYR B 1 26 ? -5.059 56.781 50.406 1 35.38 26 TYR B N 1
ATOM 2586 C CA . TYR B 1 26 ? -5.77 56.031 49.375 1 35.38 26 TYR B CA 1
ATOM 2587 C C . TYR B 1 26 ? -6.879 56.875 48.75 1 35.38 26 TYR B C 1
ATOM 2589 O O . TYR B 1 26 ? -7.711 57.438 49.469 1 35.38 26 TYR B O 1
ATOM 2597 N N . ILE B 1 27 ? -6.555 57.812 47.906 1 33.84 27 ILE B N 1
ATOM 2598 C CA . ILE B 1 27 ? -7.707 58.25 47.156 1 33.84 27 ILE B CA 1
ATOM 2599 C C . ILE B 1 27 ? -8.531 57.062 46.688 1 33.84 27 ILE B C 1
ATOM 2601 O O . ILE B 1 27 ? -8 56.125 46.062 1 33.84 27 ILE B O 1
ATOM 2605 N N . THR B 1 28 ? -9.453 56.594 47.5 1 30.73 28 THR B N 1
ATOM 2606 C CA . THR B 1 28 ? -10.492 55.719 46.969 1 30.73 28 THR B CA 1
ATOM 2607 C C . THR B 1 28 ? -11.016 56.219 45.625 1 30.73 28 THR B C 1
ATOM 2609 O O . THR B 1 28 ? -11.609 57.281 45.562 1 30.73 28 THR B O 1
ATOM 2612 N N . SER B 1 29 ? -10.148 56.344 44.656 1 30.92 29 SER B N 1
ATOM 2613 C CA . SER B 1 29 ? -10.883 56.594 43.438 1 30.92 29 SER B CA 1
ATOM 2614 C C . SER B 1 29 ? -12.18 55.781 43.375 1 30.92 29 SER B C 1
ATOM 2616 O O . SER B 1 29 ? -12.211 54.625 43.781 1 30.92 29 SER B O 1
ATOM 2618 N N . GLU B 1 30 ? -13.336 56.375 43.594 1 31 30 GLU B N 1
ATOM 2619 C CA . GLU B 1 30 ? -14.625 55.844 43.188 1 31 30 GLU B CA 1
ATOM 2620 C C . GLU B 1 30 ? -14.461 54.938 41.938 1 31 30 GLU B C 1
ATOM 2622 O O . GLU B 1 30 ? -13.734 55.312 41 1 31 30 GLU B O 1
ATOM 2627 N N . ASP B 1 31 ? -14.672 53.625 42.156 1 31.22 31 ASP B N 1
ATOM 2628 C CA . ASP B 1 31 ? -14.797 52.562 41.188 1 31.22 31 ASP B CA 1
ATOM 2629 C C . ASP B 1 31 ? -15.539 53.062 39.938 1 31.22 31 ASP B C 1
ATOM 2631 O O . ASP B 1 31 ? -16.688 53.469 40.031 1 31.22 31 ASP B O 1
ATOM 2635 N N . GLU B 1 32 ? -15.023 53.969 39.125 1 35.31 32 GLU B N 1
ATOM 2636 C CA . GLU B 1 32 ? -15.68 53.812 37.844 1 35.31 32 GLU B CA 1
ATOM 2637 C C . GLU B 1 32 ? -15.969 52.344 37.531 1 35.31 32 GLU B C 1
ATOM 2639 O O . GLU B 1 32 ? -15.039 51.531 37.344 1 35.31 32 GLU B O 1
ATOM 2644 N N . ASP B 1 33 ? -16.953 51.719 38.156 1 33.59 33 ASP B N 1
ATOM 2645 C CA . ASP B 1 33 ? -17.562 50.5 37.625 1 33.59 33 ASP B CA 1
ATOM 2646 C C . ASP B 1 33 ? -17.484 50.438 36.094 1 33.59 33 ASP B C 1
ATOM 2648 O O . ASP B 1 33 ? -18.219 51.156 35.406 1 33.59 33 ASP B O 1
ATOM 2652 N N . GLU B 1 34 ? -16.359 50.562 35.562 1 39.44 34 GLU B N 1
ATOM 2653 C CA . GLU B 1 34 ? -16.453 50 34.219 1 39.44 34 GLU B CA 1
ATOM 2654 C C . GLU B 1 34 ? -17.328 48.75 34.219 1 39.44 34 GLU B C 1
ATOM 2656 O O . GLU B 1 34 ? -16.984 47.719 34.812 1 39.44 34 GLU B O 1
ATOM 2661 N N . THR B 1 35 ? -18.609 48.812 34.375 1 37.78 35 THR B N 1
ATOM 2662 C CA . THR B 1 35 ? -19.531 47.75 34 1 37.78 35 THR B CA 1
ATOM 2663 C C . THR B 1 35 ? -18.922 46.844 32.938 1 37.78 35 THR B C 1
ATOM 2665 O O . THR B 1 35 ? -18.688 47.25 31.812 1 37.78 35 THR B O 1
ATOM 2668 N N . TYR B 1 36 ? -17.938 46.031 33.312 1 40.88 36 TYR B N 1
ATOM 2669 C CA . TYR B 1 36 ? -17.719 44.844 32.438 1 40.88 36 TYR B CA 1
ATOM 2670 C C . TYR B 1 36 ? -19.031 44.344 31.875 1 40.88 36 TYR B C 1
ATOM 2672 O O . TYR B 1 36 ? -19.844 43.75 32.594 1 40.88 36 TYR B O 1
ATOM 2680 N N . ASN B 1 37 ? -19.734 45.031 31.141 1 41.5 37 ASN B N 1
ATOM 2681 C CA . ASN B 1 37 ? -20.797 44.406 30.391 1 41.5 37 ASN B CA 1
ATOM 2682 C C . ASN B 1 37 ? -20.312 43.125 29.703 1 41.5 37 ASN B C 1
ATOM 2684 O O . ASN B 1 37 ? -19.422 43.156 28.859 1 41.5 37 ASN B O 1
ATOM 2688 N N . PRO B 1 38 ? -20.406 42 30.453 1 49.31 38 PRO B N 1
ATOM 2689 C CA . PRO B 1 38 ? -20.016 40.812 29.688 1 49.31 38 PRO B CA 1
ATOM 2690 C C . PRO B 1 38 ? -20.234 40.969 28.188 1 49.31 38 PRO B C 1
ATOM 2692 O O . PRO B 1 38 ? -21.188 41.625 27.766 1 49.31 38 PRO B O 1
ATOM 2695 N N . PRO B 1 39 ? -19.125 40.906 27.5 1 54.84 39 PRO B N 1
ATOM 2696 C CA . PRO B 1 39 ? -19.375 41.094 26.078 1 54.84 39 PRO B CA 1
ATOM 2697 C C . PRO B 1 39 ? -20.734 40.562 25.641 1 54.84 39 PRO B C 1
ATOM 2699 O O . PRO B 1 39 ? -21.141 39.469 26.062 1 54.84 39 PRO B O 1
ATOM 2702 N N . VAL B 1 40 ? -21.734 41.312 25.578 1 64.69 40 VAL B N 1
ATOM 2703 C CA . VAL B 1 40 ? -23.078 40.969 25.109 1 64.69 40 VAL B CA 1
ATOM 2704 C C . VAL B 1 40 ? -22.969 40 23.938 1 64.69 40 VAL B C 1
ATOM 2706 O O . VAL B 1 40 ? -22.297 40.25 22.953 1 64.69 40 VAL B O 1
ATOM 2709 N N . GLU B 1 41 ? -23.188 38.719 24.328 1 80.12 41 GLU B N 1
ATOM 2710 C CA . GLU B 1 41 ? -23.328 37.719 23.281 1 80.12 41 GLU B CA 1
ATOM 2711 C C . GLU B 1 41 ? -24.062 38.281 22.078 1 80.12 41 GLU B C 1
ATOM 2713 O O . GLU B 1 41 ? -25.172 38.812 22.219 1 80.12 41 GLU B O 1
ATOM 2718 N N . SER B 1 42 ? -23.375 38.406 20.953 1 90.5 42 SER B N 1
ATOM 2719 C CA . SER B 1 42 ? -23.984 38.938 19.75 1 90.5 42 SER B CA 1
ATOM 2720 C C . SER B 1 42 ? -25.156 38.062 19.297 1 90.5 42 SER B C 1
ATOM 2722 O O . SER B 1 42 ? -25.312 36.938 19.781 1 90.5 42 SER B O 1
ATOM 2724 N N . ARG B 1 43 ? -26.078 38.594 18.547 1 92.56 43 ARG B N 1
ATOM 2725 C CA . ARG B 1 43 ? -27.156 37.844 17.953 1 92.56 43 ARG B CA 1
ATOM 2726 C C . ARG B 1 43 ? -26.625 36.656 17.172 1 92.56 43 ARG B C 1
ATOM 2728 O O . ARG B 1 43 ? -27.219 35.562 17.219 1 92.56 43 ARG B O 1
ATOM 2735 N N . ALA B 1 44 ? -25.547 36.812 16.484 1 95.44 44 ALA B N 1
ATOM 2736 C CA . ALA B 1 44 ? -24.906 35.719 15.727 1 95.44 44 ALA B CA 1
ATOM 2737 C C . ALA B 1 44 ? -24.469 34.594 16.656 1 95.44 44 ALA B C 1
ATOM 2739 O O . ALA B 1 44 ? -24.641 33.406 16.328 1 95.44 44 ALA B O 1
ATOM 2740 N N . ASP B 1 45 ? -23.969 34.906 17.812 1 96.75 45 ASP B N 1
ATOM 2741 C CA . ASP B 1 45 ? -23.547 33.906 18.781 1 96.75 45 ASP B CA 1
ATOM 2742 C C . ASP B 1 45 ? -24.734 33.094 19.297 1 96.75 45 ASP B C 1
ATOM 2744 O O . ASP B 1 45 ? -24.656 31.875 19.406 1 96.75 45 ASP B O 1
ATOM 2748 N N . ARG B 1 46 ? -25.781 33.844 19.641 1 96.38 46 ARG B N 1
ATOM 2749 C CA . ARG B 1 46 ? -26.969 33.219 20.172 1 96.38 46 ARG B CA 1
ATOM 2750 C C . ARG B 1 46 ? -27.578 32.25 19.141 1 96.38 46 ARG B C 1
ATOM 2752 O O . ARG B 1 46 ? -27.906 31.109 19.484 1 96.38 46 ARG B O 1
ATOM 2759 N N . LEU B 1 47 ? -27.734 32.688 17.922 1 97.56 47 LEU B N 1
ATOM 2760 C CA . LEU B 1 47 ? -28.266 31.859 16.859 1 97.56 47 LEU B CA 1
ATOM 2761 C C . LEU B 1 47 ? -27.359 30.672 16.578 1 97.56 47 LEU B C 1
ATOM 2763 O O . LEU B 1 47 ? -27.828 29.562 16.328 1 97.56 47 LEU B O 1
ATOM 2767 N N . GLY B 1 48 ? -26.047 30.891 16.594 1 98 48 GLY B N 1
ATOM 2768 C CA . GLY B 1 48 ? -25.094 29.797 16.422 1 98 48 GLY B CA 1
ATOM 2769 C C . GLY B 1 48 ? -25.234 28.734 17.484 1 98 48 GLY B C 1
ATOM 2770 O O . GLY B 1 48 ? -25.141 27.531 17.188 1 98 48 GLY B O 1
ATOM 2771 N N . LYS B 1 49 ? -25.469 29.172 18.703 1 98.06 49 LYS B N 1
ATOM 2772 C CA . LYS B 1 49 ? -25.672 28.234 19.797 1 98.06 49 LYS B CA 1
ATOM 2773 C C . LYS B 1 49 ? -26.953 27.422 19.609 1 98.06 49 LYS B C 1
ATOM 2775 O O . LYS B 1 49 ? -26.984 26.234 19.875 1 98.06 49 LYS B O 1
ATOM 2780 N N . GLN B 1 50 ? -27.969 28.156 19.172 1 97.88 50 GLN B N 1
ATOM 2781 C CA . GLN B 1 50 ? -29.219 27.469 18.891 1 97.88 50 GLN B CA 1
ATOM 2782 C C . GLN B 1 50 ? -29.047 26.422 17.797 1 97.88 50 GLN B C 1
ATOM 2784 O O . GLN B 1 50 ? -29.562 25.297 17.891 1 97.88 50 GLN B O 1
ATOM 2789 N N . ALA B 1 51 ? -28.344 26.828 16.75 1 98.38 51 ALA B N 1
ATOM 2790 C CA . ALA B 1 51 ? -28.062 25.891 15.664 1 98.38 51 ALA B CA 1
ATOM 2791 C C . ALA B 1 51 ? -27.328 24.656 16.172 1 98.38 51 ALA B C 1
ATOM 2793 O O . ALA B 1 51 ? -27.641 23.531 15.773 1 98.38 51 ALA B O 1
ATOM 2794 N N . TRP B 1 52 ? -26.391 24.828 17.047 1 98.06 52 TRP B N 1
ATOM 2795 C CA . TRP B 1 52 ? -25.594 23.734 17.609 1 98.06 52 TRP B CA 1
ATOM 2796 C C . TRP B 1 52 ? -26.453 22.797 18.422 1 98.06 52 TRP B C 1
ATOM 2798 O O . TRP B 1 52 ? -26.328 21.578 18.312 1 98.06 52 TRP B O 1
ATOM 2808 N N . ASP B 1 53 ? -27.344 23.375 19.234 1 98.06 53 ASP B N 1
ATOM 2809 C CA . ASP B 1 53 ? -28.25 22.562 20.047 1 98.06 53 ASP B CA 1
ATOM 2810 C C . ASP B 1 53 ? -29.156 21.703 19.156 1 98.06 53 ASP B C 1
ATOM 2812 O O . ASP B 1 53 ? -29.391 20.531 19.469 1 98.06 53 ASP B O 1
ATOM 2816 N N . LEU B 1 54 ? -29.656 22.312 18.109 1 98.19 54 LEU B N 1
ATOM 2817 C CA . LEU B 1 54 ? -30.5 21.594 17.156 1 98.19 54 LEU B CA 1
ATOM 2818 C C . LEU B 1 54 ? -29.734 20.453 16.516 1 98.19 54 LEU B C 1
ATOM 2820 O O . LEU B 1 54 ? -30.266 19.359 16.312 1 98.19 54 LEU B O 1
ATOM 2824 N N . TYR B 1 55 ? -28.469 20.641 16.203 1 97.88 55 TYR B N 1
ATOM 2825 C CA . TYR B 1 55 ? -27.609 19.625 15.633 1 97.88 55 TYR B CA 1
ATOM 2826 C C . TYR B 1 55 ? -27.438 18.453 16.594 1 97.88 55 TYR B C 1
ATOM 2828 O O . TYR B 1 55 ? -27.547 17.297 16.203 1 97.88 55 TYR B O 1
ATOM 2836 N N . LEU B 1 56 ? -27.156 18.734 17.844 1 97.62 56 LEU B N 1
ATOM 2837 C CA . LEU B 1 56 ? -26.969 17.703 18.859 1 97.62 56 LEU B CA 1
ATOM 2838 C C . LEU B 1 56 ? -28.234 16.875 19.031 1 97.62 56 LEU B C 1
ATOM 2840 O O . LEU B 1 56 ? -28.156 15.688 19.359 1 97.62 56 LEU B O 1
ATOM 2844 N N . ASP B 1 57 ? -29.375 17.516 18.766 1 97.31 57 ASP B N 1
ATOM 2845 C CA . ASP B 1 57 ? -30.656 16.812 18.828 1 97.31 57 ASP B CA 1
ATOM 2846 C C . ASP B 1 57 ? -30.953 16.078 17.516 1 97.31 57 ASP B C 1
ATOM 2848 O O . ASP B 1 57 ? -32.031 15.539 17.344 1 97.31 57 ASP B O 1
ATOM 2852 N N . GLU B 1 58 ? -30.078 16.297 16.625 1 96.94 58 GLU B N 1
ATOM 2853 C CA . GLU B 1 58 ? -30.156 15.625 15.328 1 96.94 58 GLU B CA 1
ATOM 2854 C C . GLU B 1 58 ? -31.25 16.219 14.453 1 96.94 58 GLU B C 1
ATOM 2856 O O . GLU B 1 58 ? -31.859 15.523 13.641 1 96.94 58 GLU B O 1
ATOM 2861 N N . ASN B 1 59 ? -31.625 17.406 14.758 1 97.06 59 ASN B N 1
ATOM 2862 C CA . ASN B 1 59 ? -32.469 18.188 13.867 1 97.06 59 ASN B CA 1
ATOM 2863 C C . ASN B 1 59 ? -31.656 19.016 12.883 1 97.06 59 ASN B C 1
ATOM 2865 O O . ASN B 1 59 ? -31.578 20.234 13 1 97.06 59 ASN B O 1
ATOM 2869 N N . TYR B 1 60 ? -31.188 18.422 11.93 1 96.44 60 TYR B N 1
ATOM 2870 C CA . TYR B 1 60 ? -30.156 19 11.062 1 96.44 60 TYR B CA 1
ATOM 2871 C C . TYR B 1 60 ? -30.75 20.109 10.195 1 96.44 60 TYR B C 1
ATOM 2873 O O . TYR B 1 60 ? -30.109 21.156 10.008 1 96.44 60 TYR B O 1
ATOM 2881 N N . ASP B 1 61 ? -31.891 19.938 9.703 1 96.12 61 ASP B N 1
ATOM 2882 C CA . ASP B 1 61 ? -32.5 20.953 8.828 1 96.12 61 ASP B CA 1
ATOM 2883 C C . ASP B 1 61 ? -32.719 22.266 9.57 1 96.12 61 ASP B C 1
ATOM 2885 O O . ASP B 1 61 ? -32.375 23.328 9.055 1 96.12 61 ASP B O 1
ATOM 2889 N N . ASP B 1 62 ? -33.219 22.094 10.727 1 97.69 62 ASP B N 1
ATOM 2890 C CA . ASP B 1 62 ? -33.406 23.297 11.523 1 97.69 62 ASP B CA 1
ATOM 2891 C C . ASP B 1 62 ? -32.094 23.922 11.945 1 97.69 62 ASP B C 1
ATOM 2893 O O . ASP B 1 62 ? -31.969 25.141 12.039 1 97.69 62 ASP B O 1
ATOM 2897 N N . ALA B 1 63 ? -31.188 23.016 12.219 1 98.62 63 ALA B N 1
ATOM 2898 C CA . ALA B 1 63 ? -29.859 23.5 12.57 1 98.62 63 ALA B CA 1
ATOM 2899 C C . ALA B 1 63 ? -29.266 24.344 11.445 1 98.62 63 ALA B C 1
ATOM 2901 O O . ALA B 1 63 ? -28.719 25.422 11.688 1 98.62 63 ALA B O 1
ATOM 2902 N N . ILE B 1 64 ? -29.453 23.891 10.203 1 98.25 64 ILE B N 1
ATOM 2903 C CA . ILE B 1 64 ? -28.938 24.609 9.039 1 98.25 64 ILE B CA 1
ATOM 2904 C C . ILE B 1 64 ? -29.641 25.953 8.922 1 98.25 64 ILE B C 1
ATOM 2906 O O . ILE B 1 64 ? -29 26.969 8.648 1 98.25 64 ILE B O 1
ATOM 2910 N N . TYR B 1 65 ? -30.922 25.969 9.133 1 97.94 65 TYR B N 1
ATOM 2911 C CA . TYR B 1 65 ? -31.688 27.219 9.062 1 97.94 65 TYR B CA 1
ATOM 2912 C C . TYR B 1 65 ? -31.172 28.234 10.062 1 97.94 65 TYR B C 1
ATOM 2914 O O . TYR B 1 65 ? -30.906 29.391 9.703 1 97.94 65 TYR B O 1
ATOM 2922 N N . LYS B 1 66 ? -30.984 27.812 11.281 1 98.5 66 LYS B N 1
ATOM 2923 C CA . LYS B 1 66 ? -30.547 28.719 12.344 1 98.5 66 LYS B CA 1
ATOM 2924 C C . LYS B 1 66 ? -29.109 29.203 12.109 1 98.5 66 LYS B C 1
ATOM 2926 O O . LYS B 1 66 ? -28.797 30.359 12.336 1 98.5 66 LYS B O 1
ATOM 2931 N N . ILE B 1 67 ? -28.234 28.297 11.695 1 98.69 67 ILE B N 1
ATOM 2932 C CA . ILE B 1 67 ? -26.844 28.688 11.5 1 98.69 67 ILE B CA 1
ATOM 2933 C C . ILE B 1 67 ? -26.734 29.672 10.336 1 98.69 67 ILE B C 1
ATOM 2935 O O . ILE B 1 67 ? -25.906 30.578 10.352 1 98.69 67 ILE B O 1
ATOM 2939 N N . ASN B 1 68 ? -27.609 29.453 9.297 1 98.5 68 ASN B N 1
ATOM 2940 C CA . ASN B 1 68 ? -27.641 30.422 8.195 1 98.5 68 ASN B CA 1
ATOM 2941 C C . ASN B 1 68 ? -28.109 31.797 8.664 1 98.5 68 ASN B C 1
ATOM 2943 O O . ASN B 1 68 ? -27.578 32.812 8.227 1 98.5 68 ASN B O 1
ATOM 2947 N N . GLN B 1 69 ? -29.016 31.844 9.539 1 98.31 69 GLN B N 1
ATOM 2948 C CA . GLN B 1 69 ? -29.453 33.125 10.125 1 98.31 69 GLN B CA 1
ATOM 2949 C C . GLN B 1 69 ? -28.297 33.781 10.875 1 98.31 69 GLN B C 1
ATOM 2951 O O . GLN B 1 69 ? -28.109 35 10.773 1 98.31 69 GLN B O 1
ATOM 2956 N N . ALA B 1 70 ? -27.641 32.906 11.672 1 98.38 70 ALA B N 1
ATOM 2957 C CA . ALA B 1 70 ? -26.5 33.438 12.414 1 98.38 70 ALA B CA 1
ATOM 2958 C C . ALA B 1 70 ? -25.484 34.062 11.484 1 98.38 70 ALA B C 1
ATOM 2960 O O . ALA B 1 70 ? -24.984 35.156 11.766 1 98.38 70 ALA B O 1
ATOM 2961 N N . LEU B 1 71 ? -25.25 33.469 10.344 1 98.25 71 LEU B N 1
ATOM 2962 C CA . LEU B 1 71 ? -24.234 33.938 9.406 1 98.25 71 LEU B CA 1
ATOM 2963 C C . LEU B 1 71 ? -24.75 35.094 8.578 1 98.25 71 LEU B C 1
ATOM 2965 O O . LEU B 1 71 ? -23.953 35.875 8.016 1 98.25 71 LEU B O 1
ATOM 2969 N N . ASP B 1 72 ? -26.047 35.281 8.453 1 97.5 72 ASP B N 1
ATOM 2970 C CA . ASP B 1 72 ? -26.625 36.469 7.84 1 97.5 72 ASP B CA 1
ATOM 2971 C C . ASP B 1 72 ? -26.359 37.719 8.688 1 97.5 72 ASP B C 1
ATOM 2973 O O . ASP B 1 72 ? -26.188 38.812 8.148 1 97.5 72 ASP B O 1
ATOM 2977 N N . PHE B 1 73 ? -26.297 37.531 9.969 1 97.06 73 PHE B N 1
ATOM 2978 C CA . PHE B 1 73 ? -26.031 38.625 10.891 1 97.06 73 PHE B CA 1
ATOM 2979 C C . PHE B 1 73 ? -24.547 38.969 10.906 1 97.06 73 PHE B C 1
ATOM 2981 O O . PHE B 1 73 ? -24.156 40.125 11.016 1 97.06 73 PHE B O 1
ATOM 2988 N N . ASP B 1 74 ? -23.672 37.938 10.883 1 97.19 74 ASP B N 1
ATOM 2989 C CA . ASP B 1 74 ? -22.219 38.094 10.875 1 97.19 74 ASP B CA 1
ATOM 2990 C C . ASP B 1 74 ? -21.547 37 10.023 1 97.19 74 ASP B C 1
ATOM 2992 O O . ASP B 1 74 ? -21.266 35.906 10.508 1 97.19 74 ASP B O 1
ATOM 2996 N N . ASP B 1 75 ? -21.188 37.375 8.859 1 96.38 75 ASP B N 1
ATOM 2997 C CA . ASP B 1 75 ? -20.625 36.375 7.945 1 96.38 75 ASP B CA 1
ATOM 2998 C C . ASP B 1 75 ? -19.109 36.25 8.156 1 96.38 75 ASP B C 1
ATOM 3000 O O . ASP B 1 75 ? -18.438 35.531 7.41 1 96.38 75 ASP B O 1
ATOM 3004 N N . ARG B 1 76 ? -18.516 36.969 9.148 1 97.56 76 ARG B N 1
ATOM 3005 C CA . ARG B 1 76 ? -17.094 36.844 9.461 1 97.56 76 ARG B CA 1
ATOM 3006 C C . ARG B 1 76 ? -16.875 36.125 10.789 1 97.56 76 ARG B C 1
ATOM 3008 O O . ARG B 1 76 ? -15.812 36.25 11.398 1 97.56 76 ARG B O 1
ATOM 3015 N N . HIS B 1 77 ? -17.984 35.469 11.289 1 97 77 HIS B N 1
ATOM 3016 C CA . HIS B 1 77 ? -17.922 34.688 12.508 1 97 77 HIS B CA 1
ATOM 3017 C C . HIS B 1 77 ? -17.328 33.312 12.242 1 97 77 HIS B C 1
ATOM 3019 O O . HIS B 1 77 ? -18.062 32.375 11.906 1 97 77 HIS B O 1
ATOM 3025 N N . ALA B 1 78 ? -16.094 33 12.453 1 98.19 78 ALA B N 1
ATOM 3026 C CA . ALA B 1 78 ? -15.367 31.797 12.086 1 98.19 78 ALA B CA 1
ATOM 3027 C C . ALA B 1 78 ? -15.984 30.562 12.734 1 98.19 78 ALA B C 1
ATOM 3029 O O . ALA B 1 78 ? -16.125 29.516 12.094 1 98.19 78 ALA B O 1
ATOM 3030 N N . GLU B 1 79 ? -16.344 30.672 13.961 1 98.12 79 GLU B N 1
ATOM 3031 C CA . GLU B 1 79 ? -16.875 29.531 14.703 1 98.12 79 GLU B CA 1
ATOM 3032 C C . GLU B 1 79 ? -18.203 29.047 14.102 1 98.12 79 GLU B C 1
ATOM 3034 O O . GLU B 1 79 ? -18.453 27.844 14.039 1 98.12 79 GLU B O 1
ATOM 3039 N N . ASN B 1 80 ? -19.031 30 13.727 1 98.56 80 ASN B N 1
ATOM 3040 C CA . ASN B 1 80 ? -20.312 29.609 13.141 1 98.56 80 ASN B CA 1
ATOM 3041 C C . ASN B 1 80 ? -20.125 28.938 11.781 1 98.56 80 ASN B C 1
ATOM 3043 O O . ASN B 1 80 ? -20.891 28.031 11.422 1 98.56 80 ASN B O 1
ATOM 3047 N N . TRP B 1 81 ? -19.141 29.312 10.977 1 98.75 81 TRP B N 1
ATOM 3048 C CA . TRP B 1 81 ? -18.812 28.578 9.758 1 98.75 81 TRP B CA 1
ATOM 3049 C C . TRP B 1 81 ? -18.359 27.156 10.07 1 98.75 81 TRP B C 1
ATOM 3051 O O . TRP B 1 81 ? -18.734 26.219 9.359 1 98.75 81 TRP B O 1
ATOM 3061 N N . ASN B 1 82 ? -17.531 26.984 11.109 1 98.69 82 ASN B N 1
ATOM 3062 C CA . ASN B 1 82 ? -17.141 25.656 11.555 1 98.69 82 ASN B CA 1
ATOM 3063 C C . ASN B 1 82 ? -18.359 24.812 11.953 1 98.69 82 ASN B C 1
ATOM 3065 O O . ASN B 1 82 ? -18.469 23.656 11.547 1 98.69 82 ASN B O 1
ATOM 3069 N N . LYS B 1 83 ? -19.281 25.453 12.734 1 98.62 83 LYS B N 1
ATOM 3070 C CA . LYS B 1 83 ? -20.5 24.75 13.133 1 98.62 83 LYS B CA 1
ATOM 3071 C C . LYS B 1 83 ? -21.312 24.328 11.914 1 98.62 83 LYS B C 1
ATOM 3073 O O . LYS B 1 83 ? -21.812 23.203 11.852 1 98.62 83 LYS B O 1
ATOM 3078 N N . LYS B 1 84 ? -21.453 25.266 10.977 1 98.69 84 LYS B N 1
ATOM 3079 C CA . LYS B 1 84 ? -22.203 24.938 9.773 1 98.69 84 LYS B CA 1
ATOM 3080 C C . LYS B 1 84 ? -21.578 23.766 9.031 1 98.69 84 LYS B C 1
ATOM 3082 O O . LYS B 1 84 ? -22.297 22.891 8.523 1 98.69 84 LYS B O 1
ATOM 3087 N N . ALA B 1 85 ? -20.266 23.719 8.914 1 98.81 85 ALA B N 1
ATOM 3088 C CA . ALA B 1 85 ? -19.562 22.609 8.266 1 98.81 85 ALA B CA 1
ATOM 3089 C C . ALA B 1 85 ? -19.906 21.281 8.938 1 98.81 85 ALA B C 1
ATOM 3091 O O . ALA B 1 85 ? -20.203 20.297 8.258 1 98.81 85 ALA B O 1
ATOM 3092 N N . ILE B 1 86 ? -19.875 21.234 10.227 1 98.62 86 ILE B N 1
ATOM 3093 C CA . ILE B 1 86 ? -20.156 20.031 10.984 1 98.62 86 ILE B CA 1
ATOM 3094 C C . ILE B 1 86 ? -21.594 19.594 10.727 1 98.62 86 ILE B C 1
ATOM 3096 O O . ILE B 1 86 ? -21.859 18.406 10.508 1 98.62 86 ILE B O 1
ATOM 3100 N N . ILE B 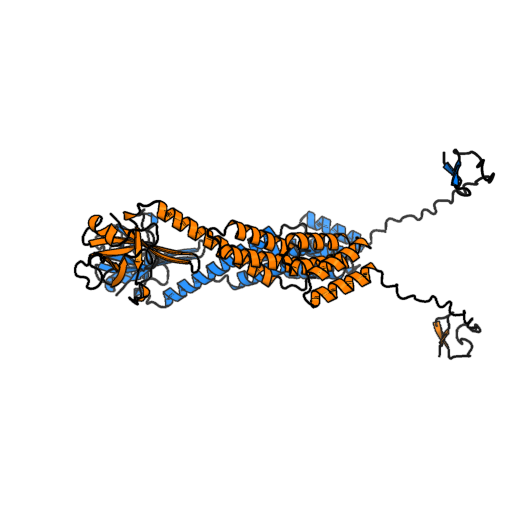1 87 ? -22.516 20.531 10.797 1 98.5 87 ILE B N 1
ATOM 3101 C CA . ILE B 1 87 ? -23.938 20.234 10.57 1 98.5 87 ILE B CA 1
ATOM 3102 C C . ILE B 1 87 ? -24.125 19.641 9.18 1 98.5 87 ILE B C 1
ATOM 3104 O O . ILE B 1 87 ? -24.812 18.641 9.016 1 98.5 87 ILE B O 1
ATOM 3108 N N . LEU B 1 88 ? -23.5 20.25 8.18 1 98.38 88 LEU B N 1
ATOM 3109 C CA . LEU B 1 88 ? -23.594 19.781 6.801 1 98.38 88 LEU B CA 1
ATOM 3110 C C . LEU B 1 88 ? -23.016 18.375 6.672 1 98.38 88 LEU B C 1
ATOM 3112 O O . LEU B 1 88 ? -23.516 17.562 5.887 1 98.38 88 LEU B O 1
ATOM 3116 N N . GLU B 1 89 ? -21.906 18.062 7.387 1 97.19 89 GLU B N 1
ATOM 3117 C CA . GLU B 1 89 ? -21.344 16.719 7.414 1 97.19 89 GLU B CA 1
ATOM 3118 C C . GLU B 1 89 ? -22.391 15.703 7.887 1 97.19 89 GLU B C 1
ATOM 3120 O O . GLU B 1 89 ? -22.469 14.602 7.348 1 97.19 89 GLU B O 1
ATOM 3125 N N . GLY B 1 90 ? -23.109 16.094 8.977 1 95.81 90 GLY B N 1
ATOM 3126 C CA . GLY B 1 90 ? -24.188 15.227 9.461 1 95.81 90 GLY B CA 1
ATOM 3127 C C . GLY B 1 90 ? -25.203 14.891 8.391 1 95.81 90 GLY B C 1
ATOM 3128 O O . GLY B 1 90 ? -25.812 13.82 8.422 1 95.81 90 GLY B O 1
ATOM 3129 N N . LEU B 1 91 ? -25.438 15.797 7.414 1 95.94 91 LEU B N 1
ATOM 3130 C CA . LEU B 1 91 ? -26.359 15.609 6.301 1 95.94 91 LEU B CA 1
ATOM 3131 C C . LEU B 1 91 ? -25.656 14.961 5.113 1 95.94 91 LEU B C 1
ATOM 3133 O O . LEU B 1 91 ? -26.234 14.852 4.027 1 95.94 91 LEU B O 1
ATOM 3137 N N . LYS B 1 92 ? -24.312 14.664 5.223 1 96.25 92 LYS B N 1
ATOM 3138 C CA . LYS B 1 92 ? -23.453 14.016 4.23 1 96.25 92 LYS B CA 1
ATOM 3139 C C . LYS B 1 92 ? -23.266 14.906 3.006 1 96.25 92 LYS B C 1
ATOM 3141 O O . LYS B 1 92 ? -23.125 14.406 1.887 1 96.25 92 LYS B O 1
ATOM 3146 N N . MET B 1 93 ? -23.422 16.172 3.258 1 97.5 93 MET B N 1
ATOM 3147 C CA . MET B 1 93 ? -23.109 17.156 2.234 1 97.5 93 MET B CA 1
ATOM 3148 C C . MET B 1 93 ? -21.641 17.578 2.318 1 97.5 93 MET B C 1
ATOM 3150 O O . MET B 1 93 ? -21.344 18.719 2.656 1 97.5 93 MET B O 1
ATOM 3154 N N . TYR B 1 94 ? -20.781 16.719 1.917 1 98.44 94 TYR B N 1
ATOM 3155 C CA . TYR B 1 94 ? -19.344 16.797 2.186 1 98.44 94 TYR B CA 1
ATOM 3156 C C . TYR B 1 94 ? -18.719 17.953 1.429 1 98.44 94 TYR B C 1
ATOM 3158 O O . TYR B 1 94 ? -17.922 18.719 1.989 1 98.44 94 TYR B O 1
ATOM 3166 N N . ALA B 1 95 ? -19.094 18.109 0.137 1 98.31 95 ALA B N 1
ATOM 3167 C CA . ALA B 1 95 ? -18.469 19.156 -0.671 1 98.31 95 ALA B CA 1
ATOM 3168 C C . ALA B 1 95 ? -18.75 20.547 -0.093 1 98.31 95 ALA B C 1
ATOM 3170 O O . ALA B 1 95 ? -17.844 21.359 0.04 1 98.31 95 ALA B O 1
ATOM 3171 N N . THR B 1 96 ? -20 20.812 0.264 1 98.56 96 THR B N 1
ATOM 3172 C CA . THR B 1 96 ? -20.375 22.109 0.851 1 98.56 96 THR B CA 1
ATOM 3173 C C . THR B 1 96 ? -19.75 22.266 2.232 1 98.56 96 THR B C 1
ATOM 3175 O O . THR B 1 96 ? -19.359 23.375 2.613 1 98.56 96 THR B O 1
ATOM 3178 N N . SER B 1 97 ? -19.734 21.141 2.988 1 98.75 97 SER B N 1
ATOM 3179 C CA . SER B 1 97 ? -19.078 21.156 4.289 1 98.75 97 SER B CA 1
ATOM 3180 C C . SER B 1 97 ? -17.625 21.594 4.164 1 98.75 97 SER B C 1
ATOM 3182 O O . SER B 1 97 ? -17.172 22.469 4.914 1 98.75 97 SER B O 1
ATOM 3184 N N . GLU B 1 98 ? -16.891 21.031 3.207 1 98.81 98 GLU B N 1
ATOM 3185 C CA . GLU B 1 98 ? -15.492 21.406 2.99 1 98.81 98 GLU B CA 1
ATOM 3186 C C . GLU B 1 98 ? -15.359 22.922 2.748 1 98.81 98 GLU B C 1
ATOM 3188 O O . GLU B 1 98 ? -14.461 23.562 3.291 1 98.81 98 GLU B O 1
ATOM 3193 N N . ASN B 1 99 ? -16.266 23.469 1.944 1 98.69 99 ASN B N 1
ATOM 3194 C CA . ASN B 1 99 ? -16.25 24.906 1.669 1 98.69 99 ASN B CA 1
ATOM 3195 C C . ASN B 1 99 ? -16.438 25.719 2.941 1 98.69 99 ASN B C 1
ATOM 3197 O O . ASN B 1 99 ? -15.812 26.766 3.117 1 98.69 99 ASN B O 1
ATOM 3201 N N . CYS B 1 100 ? -17.312 25.297 3.818 1 98.81 100 CYS B N 1
ATOM 3202 C CA . CYS B 1 100 ? -17.562 25.984 5.074 1 98.81 100 CYS B CA 1
ATOM 3203 C C . CYS B 1 100 ? -16.328 25.938 5.98 1 98.81 100 CYS B C 1
ATOM 3205 O O . CYS B 1 100 ? -15.984 26.922 6.617 1 98.81 100 CYS B O 1
ATOM 3207 N N . TYR B 1 101 ? -15.68 24.734 6.047 1 98.75 101 TYR B N 1
ATOM 3208 C CA . TYR B 1 101 ? -14.438 24.656 6.809 1 98.75 101 TYR B CA 1
ATOM 3209 C C . TYR B 1 101 ? -13.398 25.625 6.258 1 98.75 101 TYR B C 1
ATOM 3211 O O . TYR B 1 101 ? -12.711 26.297 7.02 1 98.75 101 TYR B O 1
ATOM 3219 N N . ASN B 1 102 ? -13.25 25.672 4.895 1 98.62 102 ASN B N 1
ATOM 3220 C CA . ASN B 1 102 ? -12.305 26.578 4.273 1 98.62 102 ASN B CA 1
ATOM 3221 C C . ASN B 1 102 ? -12.594 28.031 4.648 1 98.62 102 ASN B C 1
ATOM 3223 O O . ASN B 1 102 ? -11.672 28.797 4.961 1 98.62 102 ASN B O 1
ATOM 3227 N N . LYS B 1 103 ? -13.859 28.438 4.656 1 98.62 103 LYS B N 1
ATOM 3228 C CA . LYS B 1 103 ? -14.234 29.797 5.043 1 98.62 103 LYS B CA 1
ATOM 3229 C C . LYS B 1 103 ? -13.883 30.078 6.5 1 98.62 103 LYS B C 1
ATOM 3231 O O . LYS B 1 103 ? -13.367 31.141 6.828 1 98.62 103 LYS B O 1
ATOM 3236 N N . SER B 1 104 ? -14.195 29.109 7.352 1 98.75 104 SER B N 1
ATOM 3237 C CA . SER B 1 104 ? -13.844 29.25 8.758 1 98.75 104 SER B CA 1
ATOM 3238 C C . SER B 1 104 ? -12.344 29.484 8.93 1 98.75 104 SER B C 1
ATOM 3240 O O . SER B 1 104 ? -11.93 30.375 9.672 1 98.75 104 SER B O 1
ATOM 3242 N N . LEU B 1 105 ? -11.531 28.734 8.195 1 98.25 105 LEU B N 1
ATOM 3243 C CA . LEU B 1 105 ? -10.078 28.781 8.32 1 98.25 105 LEU B CA 1
ATOM 3244 C C . LEU B 1 105 ? -9.516 30.047 7.699 1 98.25 105 LEU B C 1
ATOM 3246 O O . LEU B 1 105 ? -8.461 30.531 8.117 1 98.25 105 LEU B O 1
ATOM 3250 N N . GLU B 1 106 ? -10.164 30.609 6.668 1 98.06 106 GLU B N 1
ATOM 3251 C CA . GLU B 1 106 ? -9.781 31.891 6.098 1 98.06 106 GLU B CA 1
ATOM 3252 C C . GLU B 1 106 ? -9.922 33 7.121 1 98.06 106 GLU B C 1
ATOM 3254 O O . GLU B 1 106 ? -9.117 33.938 7.137 1 98.06 106 GLU B O 1
ATOM 3259 N N . LEU B 1 107 ? -10.922 32.906 8 1 98.19 107 LEU B N 1
ATOM 3260 C CA . LEU B 1 107 ? -11.234 33.906 8.984 1 98.19 107 LEU B CA 1
ATOM 3261 C C . LEU B 1 107 ? -10.383 33.75 10.242 1 98.19 107 LEU B C 1
ATOM 3263 O O . LEU B 1 107 ? -9.969 34.75 10.859 1 98.19 107 LEU B O 1
ATOM 3267 N N . SER B 1 108 ? -10.125 32.562 10.633 1 97.31 108 SER B N 1
ATOM 3268 C CA . SER B 1 108 ? -9.328 32.25 11.82 1 97.31 108 SER B CA 1
ATOM 3269 C C . SER B 1 108 ? -8.703 30.859 11.727 1 97.31 108 SER B C 1
ATOM 3271 O O . SER B 1 108 ? -9.414 29.859 11.727 1 97.31 108 SER B O 1
ATOM 3273 N N . LYS B 1 109 ? -7.449 30.812 11.711 1 95.44 109 LYS B N 1
ATOM 3274 C CA . LYS B 1 109 ? -6.75 29.547 11.648 1 95.44 109 LYS B CA 1
ATOM 3275 C C . LYS B 1 109 ? -6.707 28.859 13.016 1 95.44 109 LYS B C 1
ATOM 3277 O O . LYS B 1 109 ? -6.066 29.375 13.938 1 95.44 109 LYS B O 1
ATOM 3282 N N . ARG B 1 110 ? -7.449 27.781 13.148 1 96.19 110 ARG B N 1
ATOM 3283 C CA . ARG B 1 110 ? -7.496 27.016 14.391 1 96.19 110 ARG B CA 1
ATOM 3284 C C . ARG B 1 110 ? -7.234 25.531 14.141 1 96.19 110 ARG B C 1
ATOM 3286 O O . ARG B 1 110 ? -7.82 24.953 13.227 1 96.19 110 ARG B O 1
ATOM 3293 N N . ASN B 1 111 ? -6.406 24.969 14.945 1 96.12 111 ASN B N 1
ATOM 3294 C CA . ASN B 1 111 ? -6.035 23.562 14.789 1 96.12 111 ASN B CA 1
ATOM 3295 C C . ASN B 1 111 ? -7.258 22.641 14.859 1 96.12 111 ASN B C 1
ATOM 3297 O O . ASN B 1 111 ? -7.352 21.672 14.109 1 96.12 111 ASN B O 1
ATOM 3301 N N . MET B 1 112 ? -8.156 22.984 15.742 1 97.69 112 MET B N 1
ATOM 3302 C CA . MET B 1 112 ? -9.344 22.156 15.906 1 97.69 112 MET B CA 1
ATOM 3303 C C . MET B 1 112 ? -10.164 22.109 14.617 1 97.69 112 MET B C 1
ATOM 3305 O O . MET B 1 112 ? -10.734 21.078 14.273 1 97.69 112 MET B O 1
ATOM 3309 N N . VAL B 1 113 ? -10.281 23.203 13.883 1 98.5 113 VAL B N 1
ATOM 3310 C CA . VAL B 1 113 ? -11.055 23.266 12.648 1 98.5 113 VAL B CA 1
ATOM 3311 C C . VAL B 1 113 ? -10.352 22.469 11.555 1 98.5 113 VAL B C 1
ATOM 3313 O O . VAL B 1 113 ? -11 21.797 10.75 1 98.5 113 VAL B O 1
ATOM 3316 N N . TYR B 1 114 ? -8.977 22.516 11.469 1 98.44 114 TYR B N 1
ATOM 3317 C CA . TYR B 1 114 ? -8.219 21.688 10.547 1 98.44 114 TYR B CA 1
ATOM 3318 C C . TYR B 1 114 ? -8.477 20.203 10.812 1 98.44 114 TYR B C 1
ATOM 3320 O O . TYR B 1 114 ? -8.688 19.422 9.883 1 98.44 114 TYR B O 1
ATOM 3328 N N . ASP B 1 115 ? -8.453 19.828 12.094 1 98.5 115 ASP B N 1
ATOM 3329 C CA . ASP B 1 115 ? -8.742 18.453 12.469 1 98.5 115 ASP B CA 1
ATOM 3330 C C . ASP B 1 115 ? -10.156 18.047 12.039 1 98.5 115 ASP B C 1
ATOM 3332 O O . ASP B 1 115 ? -10.367 16.953 11.516 1 98.5 115 ASP B O 1
ATOM 3336 N N . ASN B 1 116 ? -11.133 18.953 12.297 1 98.69 116 ASN B N 1
ATOM 3337 C CA . ASN B 1 116 ? -12.508 18.672 11.891 1 98.69 116 ASN B CA 1
ATOM 3338 C C . ASN B 1 116 ? -12.609 18.469 10.383 1 98.69 116 ASN B C 1
ATOM 3340 O O . ASN B 1 116 ? -13.281 17.531 9.93 1 98.69 116 ASN B O 1
ATOM 3344 N N . LYS B 1 117 ? -11.969 19.344 9.633 1 98.75 117 LYS B N 1
ATOM 3345 C CA . LYS B 1 117 ? -11.953 19.234 8.18 1 98.75 117 LYS B CA 1
ATOM 3346 C C . LYS B 1 117 ? -11.344 17.906 7.73 1 98.75 117 LYS B C 1
ATOM 3348 O O . LYS B 1 117 ? -11.898 17.219 6.875 1 98.75 117 LYS B O 1
ATOM 3353 N N . ALA B 1 118 ? -10.219 17.547 8.305 1 98.81 118 ALA B N 1
ATOM 3354 C CA . ALA B 1 118 ? -9.539 16.297 7.969 1 98.81 118 ALA B CA 1
ATOM 3355 C C . ALA B 1 118 ? -10.43 15.086 8.258 1 98.81 118 ALA B C 1
ATOM 3357 O O . ALA B 1 118 ? -10.523 14.164 7.445 1 98.81 118 ALA B O 1
ATOM 3358 N N . ARG B 1 119 ? -11.039 15.102 9.406 1 98.62 119 ARG B N 1
ATOM 3359 C CA . ARG B 1 119 ? -11.922 14 9.797 1 98.62 119 ARG B CA 1
ATOM 3360 C C . ARG B 1 119 ? -13.078 13.852 8.82 1 98.62 119 ARG B C 1
ATOM 3362 O O . ARG B 1 119 ? -13.453 12.734 8.453 1 98.62 119 ARG B O 1
ATOM 3369 N N . MET B 1 120 ? -13.703 14.938 8.492 1 98.75 120 MET B N 1
ATOM 3370 C CA . MET B 1 120 ? -14.797 14.914 7.527 1 98.75 120 MET B CA 1
ATOM 3371 C C . MET B 1 120 ? -14.336 14.344 6.188 1 98.75 120 MET B C 1
ATOM 3373 O O . MET B 1 120 ? -15.008 13.492 5.609 1 98.75 120 MET B O 1
ATOM 3377 N N . LEU B 1 121 ? -13.18 14.797 5.668 1 98.88 121 LEU B N 1
ATOM 3378 C CA . LEU B 1 121 ? -12.617 14.297 4.414 1 98.88 121 LEU B CA 1
ATOM 3379 C C . LEU B 1 121 ? -12.312 12.805 4.512 1 98.88 121 LEU B C 1
ATOM 3381 O O . LEU B 1 121 ? -12.523 12.062 3.549 1 98.88 121 LEU B O 1
ATOM 3385 N N . PHE B 1 122 ? -11.867 12.398 5.629 1 98.81 122 PHE B N 1
ATOM 3386 C CA . PHE B 1 122 ? -11.633 10.992 5.918 1 98.81 122 PHE B CA 1
ATOM 3387 C C . PHE B 1 122 ? -12.914 10.188 5.77 1 98.81 122 PHE B C 1
ATOM 3389 O O . PHE B 1 122 ? -12.93 9.148 5.102 1 98.81 122 PHE B O 1
ATOM 3396 N N . ARG B 1 123 ? -13.922 10.68 6.383 1 98.69 123 ARG B N 1
ATOM 3397 C CA . ARG B 1 123 ? -15.219 10.008 6.309 1 98.69 123 ARG B CA 1
ATOM 3398 C C . ARG B 1 123 ? -15.734 9.969 4.875 1 98.69 123 ARG B C 1
ATOM 3400 O O . ARG B 1 123 ? -16.312 8.969 4.445 1 98.69 123 ARG B O 1
ATOM 3407 N N . TRP B 1 124 ? -15.539 11.047 4.203 1 98.81 124 TRP B N 1
ATOM 3408 C CA . TRP B 1 124 ? -15.922 11.102 2.795 1 98.81 124 TRP B CA 1
ATOM 3409 C C . TRP B 1 124 ? -15.18 10.047 1.984 1 98.81 124 TRP B C 1
ATOM 3411 O O . TRP B 1 124 ? -15.789 9.312 1.202 1 98.81 124 TRP B O 1
ATOM 3421 N N . ALA B 1 125 ? -13.875 9.953 2.178 1 98.88 125 ALA B N 1
ATOM 3422 C CA . ALA B 1 125 ? -13.055 8.953 1.489 1 98.88 125 ALA B CA 1
ATOM 3423 C C . ALA B 1 125 ? -13.531 7.539 1.805 1 98.88 125 ALA B C 1
ATOM 3425 O O . ALA B 1 125 ? -13.633 6.699 0.909 1 98.88 125 ALA B O 1
ATOM 3426 N N . HIS B 1 126 ? -13.781 7.324 3.055 1 98.75 126 HIS B N 1
ATOM 3427 C CA . HIS B 1 126 ? -14.25 6.012 3.479 1 98.75 126 HIS B CA 1
ATOM 3428 C C . HIS B 1 126 ? -15.578 5.664 2.809 1 98.75 126 HIS B C 1
ATOM 3430 O O . HIS B 1 126 ? -15.766 4.531 2.354 1 98.75 126 HIS B O 1
ATOM 3436 N N . LYS B 1 127 ? -16.453 6.582 2.797 1 98.62 127 LYS B N 1
ATOM 3437 C CA . LYS B 1 127 ? -17.75 6.371 2.143 1 98.62 127 LYS B CA 1
ATOM 3438 C C . LYS B 1 127 ? -17.562 6.027 0.667 1 98.62 127 LYS B C 1
ATOM 3440 O O . LYS B 1 127 ? -18.203 5.105 0.154 1 98.62 127 LYS B O 1
ATOM 3445 N N . LEU B 1 128 ? -16.719 6.797 -0.018 1 98.81 128 LEU B N 1
ATOM 3446 C CA . LEU B 1 128 ? -16.453 6.559 -1.431 1 98.81 128 LEU B CA 1
ATOM 3447 C C . LEU B 1 128 ? -15.867 5.164 -1.644 1 98.81 128 LEU B C 1
ATOM 3449 O O . LEU B 1 128 ? -16.219 4.48 -2.607 1 98.81 128 LEU B O 1
ATOM 3453 N N . LEU B 1 129 ? -14.977 4.715 -0.806 1 98.81 129 LEU B N 1
ATOM 3454 C CA . LEU B 1 129 ? -14.414 3.373 -0.869 1 98.81 129 LEU B CA 1
ATOM 3455 C C . LEU B 1 129 ? -15.508 2.314 -0.768 1 98.81 129 LEU B C 1
ATOM 3457 O O . LEU B 1 129 ? -15.555 1.388 -1.579 1 98.81 129 LEU B O 1
ATOM 3461 N N . GLU B 1 130 ? -16.375 2.443 0.156 1 98.25 130 GLU B N 1
ATOM 3462 C CA . GLU B 1 130 ? -17.453 1.469 0.341 1 98.25 130 GLU B CA 1
ATOM 3463 C C . GLU B 1 130 ? -18.406 1.459 -0.855 1 98.25 130 GLU B C 1
ATOM 3465 O O . GLU B 1 130 ? -18.797 0.392 -1.333 1 98.25 130 GLU B O 1
ATOM 3470 N N . GLU B 1 131 ? -18.734 2.625 -1.325 1 97.94 131 GLU B N 1
ATOM 3471 C CA . GLU B 1 131 ? -19.625 2.736 -2.477 1 97.94 131 GLU B CA 1
ATOM 3472 C C . GLU B 1 131 ? -19 2.098 -3.717 1 97.94 131 GLU B C 1
ATOM 3474 O O . GLU B 1 131 ? -19.719 1.602 -4.59 1 97.94 131 GLU B O 1
ATOM 3479 N N . SER B 1 132 ? -17.656 2.133 -3.838 1 97.94 132 SER B N 1
ATOM 3480 C CA . SER B 1 132 ? -16.969 1.568 -4.988 1 97.94 132 SER B CA 1
ATOM 3481 C C . SER B 1 132 ? -17.203 0.066 -5.098 1 97.94 132 SER B C 1
ATOM 3483 O O . SER B 1 132 ? -17.188 -0.491 -6.199 1 97.94 132 SER B O 1
ATOM 3485 N N . LYS B 1 133 ? -17.453 -0.586 -4.047 1 96.25 133 LYS B N 1
ATOM 3486 C CA . LYS B 1 133 ? -17.625 -2.035 -4.012 1 96.25 133 LYS B CA 1
ATOM 3487 C C . LYS B 1 133 ? -19 -2.443 -4.535 1 96.25 133 LYS B C 1
ATOM 3489 O O . LYS B 1 133 ? -19.203 -3.59 -4.938 1 96.25 133 LYS B O 1
ATOM 3494 N N . ASP B 1 134 ? -19.922 -1.479 -4.539 1 94.75 134 ASP B N 1
ATOM 3495 C CA . ASP B 1 134 ? -21.312 -1.792 -4.84 1 94.75 134 ASP B CA 1
ATOM 3496 C C . ASP B 1 134 ? -21.656 -1.483 -6.301 1 94.75 134 ASP B C 1
ATOM 3498 O O . ASP B 1 134 ? -22.797 -1.629 -6.727 1 94.75 134 ASP B O 1
ATOM 3502 N N . ILE B 1 135 ? -20.719 -1.006 -7.039 1 95.25 135 ILE B N 1
ATOM 3503 C CA . ILE B 1 135 ? -20.984 -0.695 -8.438 1 95.25 135 ILE B CA 1
ATOM 3504 C C . ILE B 1 135 ? -20.109 -1.568 -9.336 1 95.25 135 ILE B C 1
ATOM 3506 O O . ILE B 1 135 ? -19.062 -2.061 -8.898 1 95.25 135 ILE B O 1
ATOM 3510 N N . PRO B 1 136 ? -20.438 -1.816 -10.594 1 92.12 136 PRO B N 1
ATOM 3511 C CA . PRO B 1 136 ? -19.734 -2.752 -11.477 1 92.12 136 PRO B CA 1
ATOM 3512 C C . PRO B 1 136 ? -18.281 -2.354 -11.727 1 92.12 136 PRO B C 1
ATOM 3514 O O . PRO B 1 136 ? -17.406 -3.217 -11.797 1 92.12 136 PRO B O 1
ATOM 3517 N N . ASP B 1 137 ? -18.078 -1.063 -11.891 1 94.5 137 ASP B N 1
ATOM 3518 C CA . ASP B 1 137 ? -16.719 -0.518 -12.008 1 94.5 137 ASP B CA 1
ATOM 3519 C C . ASP B 1 137 ? -16.5 0.597 -10.992 1 94.5 137 ASP B C 1
ATOM 3521 O O . ASP B 1 137 ? -16.922 1.735 -11.203 1 94.5 137 ASP B O 1
ATOM 3525 N N . GLY B 1 138 ? -15.773 0.239 -9.898 1 96.62 138 GLY B N 1
ATOM 3526 C CA . GLY B 1 138 ? -15.594 1.17 -8.797 1 96.62 138 GLY B CA 1
ATOM 3527 C C . GLY B 1 138 ? -14.352 2.033 -8.938 1 96.62 138 GLY B C 1
ATOM 3528 O O . GLY B 1 138 ? -13.984 2.76 -8.016 1 96.62 138 GLY B O 1
ATOM 3529 N N . SER B 1 139 ? -13.656 2.041 -10.062 1 97.56 139 SER B N 1
ATOM 3530 C CA . SER B 1 139 ? -12.344 2.654 -10.242 1 97.56 139 SER B CA 1
ATOM 3531 C C . SER B 1 139 ? -12.398 4.16 -10 1 97.56 139 SER B C 1
ATOM 3533 O O . SER B 1 139 ? -11.539 4.715 -9.312 1 97.56 139 SER B O 1
ATOM 3535 N N . ASN B 1 140 ? -13.406 4.816 -10.539 1 98.06 140 ASN B N 1
ATOM 3536 C CA . ASN B 1 140 ? -13.516 6.262 -10.391 1 98.06 140 ASN B CA 1
ATOM 3537 C C . ASN B 1 140 ? -13.75 6.664 -8.938 1 98.06 140 ASN B C 1
ATOM 3539 O O . ASN B 1 140 ? -13.172 7.641 -8.461 1 98.06 140 ASN B O 1
ATOM 3543 N N . LYS B 1 141 ? -14.633 5.891 -8.266 1 98.56 141 LYS B N 1
ATOM 3544 C CA . LYS B 1 141 ? -14.906 6.18 -6.863 1 98.56 141 LYS B CA 1
ATOM 3545 C C . LYS B 1 141 ? -13.664 5.965 -6.008 1 98.56 141 LYS B C 1
ATOM 3547 O O . LYS B 1 141 ? -13.422 6.715 -5.059 1 98.56 141 LYS B O 1
ATOM 3552 N N . LEU B 1 142 ? -12.945 4.93 -6.328 1 98.81 142 LEU B N 1
ATOM 3553 C CA . LEU B 1 142 ? -11.711 4.66 -5.594 1 98.81 142 LEU B CA 1
ATOM 3554 C C . LEU B 1 142 ? -10.703 5.785 -5.805 1 98.81 142 LEU B C 1
ATOM 3556 O O . LEU B 1 142 ? -10.023 6.195 -4.863 1 98.81 142 LEU B O 1
ATOM 3560 N N . GLU B 1 143 ? -10.578 6.289 -7.02 1 98.75 143 GLU B N 1
ATOM 3561 C CA . GLU B 1 143 ? -9.68 7.41 -7.293 1 98.75 143 GLU B CA 1
ATOM 3562 C C . GLU B 1 143 ? -10.117 8.664 -6.539 1 98.75 143 GLU B C 1
ATOM 3564 O O . GLU B 1 143 ? -9.281 9.398 -6.008 1 98.75 143 GLU B O 1
ATOM 3569 N N . GLU B 1 144 ? -11.375 8.906 -6.535 1 98.81 144 GLU B N 1
ATOM 3570 C CA . GLU B 1 144 ? -11.883 10.023 -5.754 1 98.81 144 GLU B CA 1
ATOM 3571 C C . GLU B 1 144 ? -11.578 9.852 -4.27 1 98.81 144 GLU B C 1
ATOM 3573 O O . GLU B 1 144 ? -11.203 10.812 -3.592 1 98.81 144 GLU B O 1
ATOM 3578 N N . ALA B 1 145 ? -11.82 8.609 -3.785 1 98.94 145 ALA B N 1
ATOM 3579 C CA . ALA B 1 145 ? -11.5 8.32 -2.389 1 98.94 145 ALA B CA 1
ATOM 3580 C C . ALA B 1 145 ? -10.039 8.633 -2.08 1 98.94 145 ALA B C 1
ATOM 3582 O O . ALA B 1 145 ? -9.727 9.211 -1.038 1 98.94 145 ALA B O 1
ATOM 3583 N N . LYS B 1 146 ? -9.188 8.273 -2.988 1 98.88 146 LYS B N 1
ATOM 3584 C CA . LYS B 1 146 ? -7.758 8.539 -2.854 1 98.88 146 LYS B CA 1
ATOM 3585 C C . LYS B 1 146 ? -7.484 10.031 -2.729 1 98.88 146 LYS B C 1
ATOM 3587 O O . LYS B 1 146 ? -6.719 10.453 -1.86 1 98.88 146 LYS B O 1
ATOM 3592 N N . GLN B 1 147 ? -8.062 10.797 -3.564 1 98.81 147 GLN B N 1
ATOM 3593 C CA . GLN B 1 147 ? -7.875 12.242 -3.543 1 98.81 147 GLN B CA 1
ATOM 3594 C C . GLN B 1 147 ? -8.367 12.844 -2.23 1 98.81 147 GLN B C 1
ATOM 3596 O O . GLN B 1 147 ? -7.727 13.727 -1.669 1 98.81 147 GLN B O 1
ATOM 3601 N N . LYS B 1 148 ? -9.547 12.359 -1.759 1 98.94 148 LYS B N 1
ATOM 3602 C CA . LYS B 1 148 ? -10.062 12.859 -0.487 1 98.94 148 LYS B CA 1
ATOM 3603 C C . LYS B 1 148 ? -9.148 12.469 0.669 1 98.94 148 LYS B C 1
ATOM 3605 O O . LYS B 1 148 ? -8.961 13.25 1.607 1 98.94 148 LYS B O 1
ATOM 3610 N N . CYS B 1 149 ? -8.609 11.305 0.587 1 98.88 149 CYS B N 1
ATOM 3611 C CA . CYS B 1 149 ? -7.691 10.859 1.628 1 98.88 149 CYS B CA 1
ATOM 3612 C C . CYS B 1 149 ? -6.445 11.734 1.666 1 98.88 149 CYS B C 1
ATOM 3614 O O . CYS B 1 149 ? -5.988 12.117 2.742 1 98.88 149 CYS B O 1
ATOM 3616 N N . ILE B 1 150 ? -5.906 12.086 0.481 1 98.75 150 ILE B N 1
ATOM 3617 C CA . ILE B 1 150 ? -4.746 12.961 0.389 1 98.75 150 ILE B CA 1
ATOM 3618 C C . ILE B 1 150 ? -5.082 14.328 0.985 1 98.75 150 ILE B C 1
ATOM 3620 O O . ILE B 1 150 ? -4.32 14.859 1.795 1 98.75 150 ILE B O 1
ATOM 3624 N N . LYS B 1 151 ? -6.223 14.836 0.619 1 98.62 151 LYS B N 1
ATOM 3625 C CA . LYS B 1 151 ? -6.652 16.125 1.148 1 98.62 151 LYS B CA 1
ATOM 3626 C C . LYS B 1 151 ? -6.801 16.078 2.666 1 98.62 151 LYS B C 1
ATOM 3628 O O . LYS B 1 151 ? -6.48 17.047 3.357 1 98.62 151 LYS B O 1
ATOM 3633 N N . ALA B 1 152 ? -7.336 14.961 3.16 1 98.81 152 ALA B N 1
ATOM 3634 C CA . ALA B 1 152 ? -7.52 14.805 4.602 1 98.81 152 ALA B CA 1
ATOM 3635 C C . ALA B 1 152 ? -6.188 14.891 5.336 1 98.81 152 ALA B C 1
ATOM 3637 O O . ALA B 1 152 ? -6.062 15.625 6.32 1 98.81 152 ALA B O 1
ATOM 3638 N N . MET B 1 153 ? -5.207 14.258 4.836 1 98.56 153 MET B N 1
ATOM 3639 C CA . MET B 1 153 ? -3.9 14.25 5.488 1 98.56 153 MET B CA 1
ATOM 3640 C C . MET B 1 153 ? -3.232 15.617 5.383 1 98.56 153 MET B C 1
ATOM 3642 O O . MET B 1 153 ? -2.545 16.047 6.309 1 98.56 153 MET B O 1
ATOM 3646 N N . LYS B 1 154 ? -3.467 16.25 4.273 1 98.12 154 LYS B N 1
ATOM 3647 C CA . LYS B 1 154 ? -2.924 17.594 4.078 1 98.12 154 LYS B CA 1
ATOM 3648 C C . LYS B 1 154 ? -3.582 18.594 5.023 1 98.12 154 LYS B C 1
ATOM 3650 O O . LYS B 1 154 ? -2.971 19.594 5.398 1 98.12 154 LYS B O 1
ATOM 3655 N N . ALA B 1 155 ? -4.812 18.297 5.41 1 98.44 155 ALA B N 1
ATOM 3656 C CA . ALA B 1 155 ? -5.555 19.219 6.258 1 98.44 155 ALA B CA 1
ATOM 3657 C C . ALA B 1 155 ? -5.09 19.125 7.711 1 98.44 155 ALA B C 1
ATOM 3659 O O . ALA B 1 155 ? -5.25 20.078 8.484 1 98.44 155 ALA B O 1
ATOM 3660 N N . LEU B 1 156 ? -4.512 18.016 8.141 1 98.31 156 LEU B N 1
ATOM 3661 C CA . LEU B 1 156 ? -4.059 17.859 9.516 1 98.31 156 LEU B CA 1
ATOM 3662 C C . LEU B 1 156 ? -3.033 18.922 9.883 1 98.31 156 LEU B C 1
ATOM 3664 O O . LEU B 1 156 ? -2.115 19.203 9.102 1 98.31 156 LEU B O 1
ATOM 3668 N N . PRO B 1 157 ? -3.137 19.516 11.047 1 96.56 157 PRO B N 1
ATOM 3669 C CA . PRO B 1 157 ? -2.174 20.531 11.453 1 96.56 157 PRO B CA 1
ATOM 3670 C C . PRO B 1 157 ? -0.9 19.953 12.055 1 96.56 157 PRO B C 1
ATOM 3672 O O . PRO B 1 157 ? -0.388 20.453 13.047 1 96.56 157 PRO B O 1
ATOM 3675 N N . GLY B 1 158 ? -0.46 18.828 11.469 1 94.5 158 GLY B N 1
ATOM 3676 C CA . GLY B 1 158 ? 0.824 18.25 11.82 1 94.5 158 GLY B CA 1
ATOM 3677 C C . GLY B 1 158 ? 0.905 17.812 13.266 1 94.5 158 GLY B C 1
ATOM 3678 O O . GLY B 1 158 ? 0.038 17.078 13.75 1 94.5 158 GLY B O 1
ATOM 3679 N N . GLU B 1 159 ? 1.918 18.203 13.977 1 95.19 159 GLU B N 1
ATOM 3680 C CA . GLU B 1 159 ? 2.186 17.812 15.359 1 95.19 159 GLU B CA 1
ATOM 3681 C C . GLU B 1 159 ? 1.167 18.422 16.312 1 95.19 159 GLU B C 1
ATOM 3683 O O . GLU B 1 159 ? 1.053 17.984 17.469 1 95.19 159 GLU B O 1
ATOM 3688 N N . ASN B 1 160 ? 0.406 19.359 15.852 1 93.62 160 ASN B N 1
ATOM 3689 C CA . ASN B 1 160 ? -0.607 20 16.688 1 93.62 160 ASN B CA 1
ATOM 3690 C C . ASN B 1 160 ? -1.966 19.328 16.531 1 93.62 160 ASN B C 1
ATOM 3692 O O . ASN B 1 160 ? -2.943 19.734 17.156 1 93.62 160 ASN B O 1
ATOM 3696 N N . SER B 1 161 ? -2.021 18.359 15.664 1 97.5 161 SER B N 1
ATOM 3697 C CA . SER B 1 161 ? -3.271 17.641 15.422 1 97.5 161 SER B CA 1
ATOM 3698 C C . SER B 1 161 ? -3.615 16.719 16.578 1 97.5 161 SER B C 1
ATOM 3700 O O . SER B 1 161 ? -2.729 16.094 17.172 1 97.5 161 SER B O 1
ATOM 3702 N N . GLU B 1 162 ? -4.871 16.531 16.906 1 97.25 162 GLU B N 1
ATOM 3703 C CA . GLU B 1 162 ? -5.355 15.555 17.875 1 97.25 162 GLU B CA 1
ATOM 3704 C C . GLU B 1 162 ? -5.734 14.234 17.203 1 97.25 162 GLU B C 1
ATOM 3706 O O . GLU B 1 162 ? -6.094 13.266 17.875 1 97.25 162 GLU B O 1
ATOM 3711 N N . GLU B 1 163 ? -5.645 14.219 15.906 1 97.75 163 GLU B N 1
ATOM 3712 C CA . GLU B 1 163 ? -5.977 13.023 15.133 1 97.75 163 GLU B CA 1
ATOM 3713 C C . GLU B 1 163 ? -4.793 12.062 15.07 1 97.75 163 GLU B C 1
ATOM 3715 O O . GLU B 1 163 ? -3.639 12.477 15.172 1 97.75 163 GLU B O 1
ATOM 3720 N N . ASP B 1 164 ? -5.102 10.805 14.977 1 97.5 164 ASP B N 1
ATOM 3721 C CA . ASP B 1 164 ? -4.094 9.766 14.781 1 97.5 164 ASP B CA 1
ATOM 3722 C C . ASP B 1 164 ? -3.811 9.547 13.297 1 97.5 164 ASP B C 1
ATOM 3724 O O . ASP B 1 164 ? -4.613 8.922 12.594 1 97.5 164 ASP B O 1
ATOM 3728 N N . ILE B 1 165 ? -2.691 9.992 12.852 1 98 165 ILE B N 1
ATOM 3729 C CA . ILE B 1 165 ? -2.342 9.93 11.438 1 98 165 ILE B CA 1
ATOM 3730 C C . ILE B 1 165 ? -2.348 8.484 10.961 1 98 165 ILE B C 1
ATOM 3732 O O . ILE B 1 165 ? -2.537 8.211 9.773 1 98 165 ILE B O 1
ATOM 3736 N N . ASN B 1 166 ? -2.191 7.477 11.859 1 98 166 ASN B N 1
ATOM 3737 C CA . ASN B 1 166 ? -2.174 6.066 11.484 1 98 166 ASN B CA 1
ATOM 3738 C C . ASN B 1 166 ? -3.512 5.625 10.898 1 98 166 ASN B C 1
ATOM 3740 O O . ASN B 1 166 ? -3.557 4.75 10.031 1 98 166 ASN B O 1
ATOM 3744 N N . GLN B 1 167 ? -4.574 6.238 11.352 1 98.5 167 GLN B N 1
ATOM 3745 C CA . GLN B 1 167 ? -5.883 5.906 10.797 1 98.5 167 GLN B CA 1
ATOM 3746 C C . GLN B 1 167 ? -5.984 6.328 9.336 1 98.5 167 GLN B C 1
ATOM 3748 O O . GLN B 1 167 ? -6.562 5.613 8.516 1 98.5 167 GLN B O 1
ATOM 3753 N N . TYR B 1 168 ? -5.434 7.422 9.039 1 98.75 168 TYR B N 1
ATOM 3754 C CA . TYR B 1 168 ? -5.453 7.93 7.672 1 98.75 168 TYR B CA 1
ATOM 3755 C C . TYR B 1 168 ? -4.566 7.086 6.766 1 98.75 168 TYR B C 1
ATOM 3757 O O . TYR B 1 168 ? -4.926 6.805 5.621 1 98.75 168 TYR B O 1
ATOM 3765 N N . LEU B 1 169 ? -3.432 6.699 7.281 1 98.69 169 LEU B N 1
ATOM 3766 C CA . LEU B 1 169 ? -2.527 5.84 6.523 1 98.69 169 LEU B CA 1
ATOM 3767 C C . LEU B 1 169 ? -3.152 4.473 6.277 1 98.69 169 LEU B C 1
ATOM 3769 O O . LEU B 1 169 ? -2.971 3.887 5.207 1 98.69 169 LEU B O 1
ATOM 3773 N N . ARG B 1 170 ? -3.908 3.941 7.254 1 98.56 170 ARG B N 1
ATOM 3774 C CA . ARG B 1 170 ? -4.609 2.678 7.055 1 98.56 170 ARG B CA 1
ATOM 3775 C C . ARG B 1 170 ? -5.66 2.799 5.957 1 98.56 170 ARG B C 1
ATOM 3777 O O . ARG B 1 170 ? -5.828 1.886 5.148 1 98.56 170 ARG B O 1
ATOM 3784 N N . LEU B 1 171 ? -6.352 3.883 5.984 1 98.81 171 LEU B N 1
ATOM 3785 C CA . LEU B 1 171 ? -7.328 4.109 4.926 1 98.81 171 LEU B CA 1
ATOM 3786 C C . 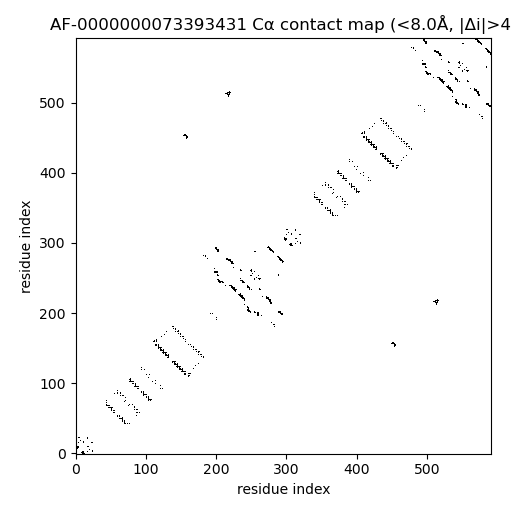LEU B 1 171 ? -6.645 4.211 3.568 1 98.81 171 LEU B C 1
ATOM 3788 O O . LEU B 1 171 ? -7.121 3.646 2.582 1 98.81 171 LEU B O 1
ATOM 3792 N N . TRP B 1 172 ? -5.488 4.934 3.506 1 98.88 172 TRP B N 1
ATOM 3793 C CA . TRP B 1 172 ? -4.68 5.039 2.295 1 98.88 172 TRP B CA 1
ATOM 3794 C C . TRP B 1 172 ? -4.305 3.66 1.769 1 98.88 172 TRP B C 1
ATOM 3796 O O . TRP B 1 172 ? -4.492 3.367 0.585 1 98.88 172 TRP B O 1
ATOM 3806 N N . ASP B 1 173 ? -3.854 2.828 2.672 1 98.75 173 ASP B N 1
ATOM 3807 C CA . ASP B 1 173 ? -3.463 1.473 2.301 1 98.75 173 ASP B CA 1
ATOM 3808 C C . ASP B 1 173 ? -4.656 0.684 1.766 1 98.75 173 ASP B C 1
ATOM 3810 O O . ASP B 1 173 ? -4.531 -0.054 0.787 1 98.75 173 ASP B O 1
ATOM 3814 N N . SER B 1 174 ? -5.789 0.821 2.457 1 98.75 174 SER B N 1
ATOM 3815 C CA . SER B 1 174 ? -6.996 0.115 2.035 1 98.75 174 SER B CA 1
ATOM 3816 C C . SER B 1 174 ? -7.434 0.555 0.643 1 98.75 174 SER B C 1
ATOM 3818 O O . SER B 1 174 ? -7.738 -0.281 -0.211 1 98.75 174 SER B O 1
ATOM 3820 N N . ILE B 1 175 ? -7.441 1.829 0.445 1 98.88 175 ILE B N 1
ATOM 3821 C CA . ILE B 1 175 ? -7.855 2.363 -0.847 1 98.88 175 ILE B CA 1
ATOM 3822 C C . ILE B 1 175 ? -6.934 1.837 -1.944 1 98.88 175 ILE B C 1
ATOM 3824 O O . ILE B 1 175 ? -7.402 1.367 -2.984 1 98.88 175 ILE B O 1
ATOM 3828 N N . ASN B 1 176 ? -5.617 1.887 -1.738 1 98.69 176 ASN B N 1
ATOM 3829 C CA . ASN B 1 176 ? -4.656 1.386 -2.717 1 98.69 176 ASN B CA 1
ATOM 3830 C C . ASN B 1 176 ? -4.836 -0.11 -2.963 1 98.69 176 ASN B C 1
ATOM 3832 O O . ASN B 1 176 ? -4.691 -0.579 -4.094 1 98.69 176 ASN B O 1
ATOM 3836 N N . PHE B 1 177 ? -5.125 -0.87 -1.889 1 98.38 177 PHE B N 1
ATOM 3837 C CA . PHE B 1 177 ? -5.395 -2.297 -2.027 1 98.38 177 PHE B CA 1
ATOM 3838 C C . PHE B 1 177 ? -6.547 -2.539 -2.992 1 98.38 177 PHE B C 1
ATOM 3840 O O . PHE B 1 177 ? -6.43 -3.342 -3.92 1 98.38 177 PHE B O 1
ATOM 3847 N N . TYR B 1 178 ? -7.594 -1.833 -2.791 1 98.38 178 TYR B N 1
ATOM 3848 C CA . TYR B 1 178 ? -8.781 -2.086 -3.594 1 98.38 178 TYR B CA 1
ATOM 3849 C C . TYR B 1 178 ? -8.609 -1.549 -5.012 1 98.38 178 TYR B C 1
ATOM 3851 O O . TYR B 1 178 ? -9.195 -2.078 -5.957 1 98.38 178 TYR B O 1
ATOM 3859 N N . ILE B 1 179 ? -7.82 -0.467 -5.184 1 98.56 179 ILE B N 1
ATOM 3860 C CA . ILE B 1 179 ? -7.469 -0.04 -6.535 1 98.56 179 ILE B CA 1
ATOM 3861 C C . ILE B 1 179 ? -6.762 -1.176 -7.266 1 98.56 179 ILE B C 1
ATOM 3863 O O . ILE B 1 179 ? -7.102 -1.495 -8.406 1 98.56 179 ILE B O 1
ATOM 3867 N N . GLY B 1 180 ? -5.797 -1.787 -6.59 1 97.69 180 GLY B N 1
ATOM 3868 C CA . GLY B 1 180 ? -5.121 -2.939 -7.164 1 97.69 180 GLY B CA 1
ATOM 3869 C C . GLY B 1 180 ? -6.055 -4.105 -7.438 1 97.69 180 GLY B C 1
ATOM 3870 O O . GLY B 1 180 ? -5.938 -4.773 -8.469 1 97.69 180 GLY B O 1
ATOM 3871 N N . TYR B 1 181 ? -6.914 -4.305 -6.535 1 97 181 TYR B N 1
ATOM 3872 C CA . TYR B 1 181 ? -7.902 -5.375 -6.641 1 97 181 TYR B CA 1
ATOM 3873 C C . TYR B 1 181 ? -8.758 -5.207 -7.891 1 97 181 TYR B C 1
ATOM 3875 O O . TYR B 1 181 ? -8.93 -6.148 -8.664 1 97 181 TYR B O 1
ATOM 3883 N N . GLU B 1 182 ? -9.273 -4.012 -8.117 1 97.19 182 GLU B N 1
ATOM 3884 C CA . GLU B 1 182 ? -10.094 -3.719 -9.289 1 97.19 182 GLU B CA 1
ATOM 3885 C C . GLU B 1 182 ? -9.289 -3.846 -10.578 1 97.19 182 GLU B C 1
ATOM 3887 O O . GLU B 1 182 ? -9.789 -4.336 -11.586 1 97.19 182 GLU B O 1
ATOM 3892 N N . ARG B 1 183 ? -8.109 -3.381 -10.562 1 97.44 183 ARG B N 1
ATOM 3893 C CA . ARG B 1 183 ? -7.238 -3.488 -11.727 1 97.44 183 ARG B CA 1
ATOM 3894 C C . ARG B 1 183 ? -7.004 -4.949 -12.102 1 97.44 183 ARG B C 1
ATOM 3896 O O . ARG B 1 183 ? -7.039 -5.305 -13.281 1 97.44 183 ARG B O 1
ATOM 3903 N N . LYS B 1 184 ? -6.73 -5.773 -11.117 1 96.62 184 LYS B N 1
ATOM 3904 C CA . LYS B 1 184 ? -6.531 -7.203 -11.352 1 96.62 184 LYS B CA 1
ATOM 3905 C C . LYS B 1 184 ? -7.781 -7.84 -11.953 1 96.62 184 LYS B C 1
ATOM 3907 O O . LYS B 1 184 ? -7.684 -8.641 -12.891 1 96.62 184 LYS B O 1
ATOM 3912 N N . PHE B 1 185 ? -8.922 -7.52 -11.461 1 96.81 185 PHE B N 1
ATOM 3913 C CA . PHE B 1 185 ? -10.18 -8.039 -11.992 1 96.81 185 PHE B CA 1
ATOM 3914 C C . PHE B 1 185 ? -10.344 -7.668 -13.461 1 96.81 185 PHE B C 1
ATOM 3916 O O . PHE B 1 185 ? -10.664 -8.516 -14.289 1 96.81 185 PHE B O 1
ATOM 3923 N N . LYS B 1 186 ? -10.062 -6.414 -13.734 1 96.69 186 LYS B N 1
ATOM 3924 C CA . LYS B 1 186 ? -10.18 -5.938 -15.109 1 96.69 186 LYS B CA 1
ATOM 3925 C C . LYS B 1 186 ? -9.203 -6.656 -16.031 1 96.69 186 LYS B C 1
ATOM 3927 O O . LYS B 1 186 ? -9.555 -7.031 -17.156 1 96.69 186 LYS B O 1
ATOM 3932 N N . ARG B 1 187 ? -7.996 -6.852 -15.625 1 97 187 ARG B N 1
ATOM 3933 C CA . ARG B 1 187 ? -6.996 -7.57 -16.406 1 97 187 ARG B CA 1
ATOM 3934 C C . ARG B 1 187 ? -7.434 -9.008 -16.672 1 97 187 ARG B C 1
ATOM 3936 O O . ARG B 1 187 ? -7.242 -9.531 -17.781 1 97 187 ARG B O 1
ATOM 3943 N N . ASN B 1 188 ? -7.98 -9.641 -15.617 1 97 188 ASN B N 1
ATOM 3944 C CA . ASN B 1 188 ? -8.477 -11.008 -15.773 1 97 188 ASN B CA 1
ATOM 3945 C C . ASN B 1 188 ? -9.609 -11.086 -16.781 1 97 188 ASN B C 1
ATOM 3947 O O . ASN B 1 188 ? -9.656 -12 -17.609 1 97 188 ASN B O 1
ATOM 3951 N N . ILE B 1 189 ? -10.453 -10.133 -16.734 1 96.94 189 ILE B N 1
ATOM 3952 C CA . ILE B 1 189 ? -11.555 -10.086 -17.703 1 96.94 189 ILE B CA 1
ATOM 3953 C C . ILE B 1 189 ? -10.992 -9.922 -19.109 1 96.94 189 ILE B C 1
ATOM 3955 O O . ILE B 1 189 ? -11.438 -10.602 -20.047 1 96.94 189 ILE B O 1
ATOM 3959 N N . GLU B 1 190 ? -10.039 -9.031 -19.25 1 97.31 190 GLU B N 1
ATOM 3960 C CA . GLU B 1 190 ? -9.406 -8.82 -20.547 1 97.31 190 GLU B CA 1
ATOM 3961 C C . GLU B 1 190 ? -8.734 -10.094 -21.047 1 97.31 190 GLU B C 1
ATOM 3963 O O . GLU B 1 190 ? -8.781 -10.406 -22.234 1 97.31 190 GLU B O 1
ATOM 3968 N N . THR B 1 191 ? -8.133 -10.781 -20.141 1 96.44 191 THR B N 1
ATOM 3969 C CA . THR B 1 191 ? -7.508 -12.055 -20.484 1 96.44 191 THR B CA 1
ATOM 3970 C C . THR B 1 191 ? -8.547 -13.031 -21.016 1 96.44 191 THR B C 1
ATOM 3972 O O . THR B 1 191 ? -8.312 -13.695 -22.031 1 96.44 191 THR B O 1
ATOM 3975 N N . LEU B 1 192 ? -9.648 -13.141 -20.391 1 97.12 192 LEU B N 1
ATOM 3976 C CA . LEU B 1 192 ? -10.695 -14.062 -20.812 1 97.12 192 LEU B CA 1
ATOM 3977 C C . LEU B 1 192 ? -11.211 -13.695 -22.203 1 97.12 192 LEU B C 1
ATOM 3979 O O . LEU B 1 192 ? -11.508 -14.57 -23.016 1 97.12 192 LEU B O 1
ATOM 3983 N N . LYS B 1 193 ? -11.234 -12.445 -22.453 1 97.12 193 LYS B N 1
ATOM 3984 C CA . LYS B 1 193 ? -11.781 -11.961 -23.719 1 97.12 193 LYS B CA 1
ATOM 3985 C C . LYS B 1 193 ? -10.852 -12.297 -24.875 1 97.12 193 LYS B C 1
ATOM 3987 O O . LYS B 1 193 ? -11.25 -12.219 -26.047 1 97.12 193 LYS B O 1
ATOM 3992 N N . LYS B 1 194 ? -9.664 -12.633 -24.625 1 96.25 194 LYS B N 1
ATOM 3993 C CA . LYS B 1 194 ? -8.703 -12.992 -25.672 1 96.25 194 LYS B CA 1
ATOM 3994 C C . LYS B 1 194 ? -8.984 -14.391 -26.219 1 96.25 194 LYS B C 1
ATOM 3996 O O . LYS B 1 194 ? -8.469 -14.758 -27.281 1 96.25 194 LYS B O 1
ATOM 4001 N N . TYR B 1 195 ? -9.773 -15.156 -25.547 1 95.81 195 TYR B N 1
ATOM 4002 C CA . TYR B 1 195 ? -10.039 -16.531 -25.922 1 95.81 195 TYR B CA 1
ATOM 4003 C C . TYR B 1 195 ? -11.469 -16.688 -26.438 1 95.81 195 TYR B C 1
ATOM 4005 O O . TYR B 1 195 ? -12.344 -15.898 -26.094 1 95.81 195 TYR B O 1
ATOM 4013 N N . ASP B 1 196 ? -11.609 -17.719 -27.203 1 95.69 196 ASP B N 1
ATOM 4014 C CA . ASP B 1 196 ? -12.961 -18.109 -27.578 1 95.69 196 ASP B CA 1
ATOM 4015 C C . ASP B 1 196 ? -13.719 -18.719 -26.406 1 95.69 196 ASP B C 1
ATOM 4017 O O . ASP B 1 196 ? -13.148 -19.484 -25.625 1 95.69 196 ASP B O 1
ATOM 4021 N N . LYS B 1 197 ? -14.953 -18.359 -26.297 1 95.25 197 LYS B N 1
ATOM 4022 C CA . LYS B 1 197 ? -15.805 -18.891 -25.234 1 95.25 197 LYS B CA 1
ATOM 4023 C C . LYS B 1 197 ? -15.688 -20.406 -25.125 1 95.25 197 LYS B C 1
ATOM 4025 O O . LYS B 1 197 ? -15.742 -20.953 -24.031 1 95.25 197 LYS B O 1
ATOM 4030 N N . SER B 1 198 ? -15.477 -21.062 -26.234 1 95.06 198 SER B N 1
ATOM 4031 C CA . SER B 1 198 ? -15.438 -22.516 -26.281 1 95.06 198 SER B CA 1
ATOM 4032 C C . SER B 1 198 ? -14.141 -23.047 -25.672 1 95.06 198 SER B C 1
ATOM 4034 O O . SER B 1 198 ? -14.023 -24.25 -25.422 1 95.06 198 SER B O 1
ATOM 4036 N N . GLU B 1 199 ? -13.25 -22.156 -25.422 1 96.38 199 GLU B N 1
ATOM 4037 C CA . GLU B 1 199 ? -11.977 -22.562 -24.828 1 96.38 199 GLU B CA 1
ATOM 4038 C C . GLU B 1 199 ? -12 -22.406 -23.312 1 96.38 199 GLU B C 1
ATOM 4040 O O . GLU B 1 199 ? -11.07 -22.844 -22.625 1 96.38 199 GLU B O 1
ATOM 4045 N N . LEU B 1 200 ? -13.039 -21.781 -22.875 1 98.19 200 LEU B N 1
ATOM 4046 C CA . LEU B 1 200 ? -13.062 -21.438 -21.453 1 98.19 200 LEU B CA 1
ATOM 4047 C C . LEU B 1 200 ? -14.172 -22.203 -20.734 1 98.19 200 LEU B C 1
ATOM 4049 O O . LEU B 1 200 ? -15.258 -22.391 -21.281 1 98.19 200 LEU B O 1
ATOM 4053 N N . PHE B 1 201 ? -13.898 -22.547 -19.5 1 98.25 201 PHE B N 1
ATOM 4054 C CA . PHE B 1 201 ? -14.906 -23.219 -18.688 1 98.25 201 PHE B CA 1
ATOM 4055 C C . PHE B 1 201 ? -14.773 -22.828 -17.219 1 98.25 201 PHE B C 1
ATOM 4057 O O . PHE B 1 201 ? -13.703 -22.406 -16.781 1 98.25 201 PHE B O 1
ATOM 4064 N N . THR B 1 202 ? -15.891 -22.891 -16.5 1 98.06 202 THR B N 1
ATOM 4065 C CA . THR B 1 202 ? -15.93 -22.703 -15.047 1 98.06 202 THR B CA 1
ATOM 4066 C C . THR B 1 202 ? -15.898 -24.031 -14.32 1 98.06 202 THR B C 1
ATOM 4068 O O . THR B 1 202 ? -16.578 -24.984 -14.727 1 98.06 202 THR B O 1
ATOM 4071 N N . ILE B 1 203 ? -15.094 -24.109 -13.336 1 97.06 203 ILE B N 1
ATOM 4072 C CA . ILE B 1 203 ? -15.031 -25.328 -12.547 1 97.06 203 ILE B CA 1
ATOM 4073 C C . ILE B 1 203 ? -15.961 -25.219 -11.336 1 97.06 203 ILE B C 1
ATOM 4075 O O . ILE B 1 203 ? -15.938 -24.203 -10.625 1 97.06 203 ILE B O 1
ATOM 4079 N N . THR B 1 204 ? -16.766 -26.156 -11.078 1 94.75 204 THR B N 1
ATOM 4080 C CA . THR B 1 204 ? -17.672 -26.188 -9.922 1 94.75 204 THR B CA 1
ATOM 4081 C C . THR B 1 204 ? -17.375 -27.422 -9.062 1 94.75 204 THR B C 1
ATOM 4083 O O . THR B 1 204 ? -16.688 -28.344 -9.5 1 94.75 204 THR B O 1
ATOM 4086 N N . GLY B 1 205 ? -17.703 -27.328 -7.832 1 90.81 205 GLY B N 1
ATOM 4087 C CA . GLY B 1 205 ? -17.609 -28.469 -6.934 1 90.81 205 GLY B CA 1
ATOM 4088 C C . GLY B 1 205 ? -16.234 -28.625 -6.32 1 90.81 205 GLY B C 1
ATOM 4089 O O . GLY B 1 205 ? -15.898 -29.688 -5.785 1 90.81 205 GLY B O 1
ATOM 4090 N N . ILE B 1 206 ? -15.445 -27.594 -6.402 1 88.56 206 ILE B N 1
ATOM 4091 C CA . ILE B 1 206 ? -14.078 -27.656 -5.906 1 88.56 206 ILE B CA 1
ATOM 4092 C C . ILE B 1 206 ? -14.086 -27.906 -4.398 1 88.56 206 ILE B C 1
ATOM 4094 O O . ILE B 1 206 ? -13.242 -28.641 -3.877 1 88.56 206 ILE B O 1
ATOM 4098 N N . ASN B 1 207 ? -14.977 -27.344 -3.656 1 84.44 207 ASN B N 1
ATOM 4099 C CA . ASN B 1 207 ? -15.023 -27.453 -2.203 1 84.44 207 ASN B CA 1
ATOM 4100 C C . ASN B 1 207 ? -15.477 -28.844 -1.759 1 84.44 207 ASN B C 1
ATOM 4102 O O . ASN B 1 207 ? -15.273 -29.219 -0.607 1 84.44 207 ASN B O 1
ATOM 4106 N N . TYR B 1 208 ? -16.062 -29.516 -2.646 1 83.81 208 TYR B N 1
ATOM 4107 C CA . TYR B 1 208 ? -16.578 -30.844 -2.328 1 83.81 208 TYR B CA 1
ATOM 4108 C C . TYR B 1 208 ? -15.453 -31.875 -2.34 1 83.81 208 TYR B C 1
ATOM 4110 O O . TYR B 1 208 ? -15.422 -32.781 -1.504 1 83.81 208 TYR B O 1
ATOM 4118 N N . TYR B 1 209 ? -14.547 -31.719 -3.262 1 78.56 209 TYR B N 1
ATOM 4119 C CA . TYR B 1 209 ? -13.477 -32.688 -3.402 1 78.56 209 TYR B CA 1
ATOM 4120 C C . TYR B 1 209 ? -12.25 -32.281 -2.59 1 78.56 209 TYR B C 1
ATOM 4122 O O . TYR B 1 209 ? -11.242 -33 -2.582 1 78.56 209 TYR B O 1
ATOM 4130 N N . LYS B 1 210 ? -12.273 -32 -1.312 1 66.56 210 LYS B N 1
ATOM 4131 C CA . LYS B 1 210 ? -11.289 -31.562 -0.325 1 66.56 210 LYS B CA 1
ATOM 4132 C C . LYS B 1 210 ? -9.891 -32.062 -0.697 1 66.56 210 LYS B C 1
ATOM 4134 O O . LYS B 1 210 ? -9.391 -33.031 -0.114 1 66.56 210 LYS B O 1
ATOM 4139 N N . ASN B 1 211 ? -9.398 -31.609 -1.885 1 70.75 211 ASN B N 1
ATOM 4140 C CA . ASN B 1 211 ? -8.031 -32.031 -2.186 1 70.75 211 ASN B CA 1
ATOM 4141 C C . ASN B 1 211 ? -7.012 -30.969 -1.802 1 70.75 211 ASN B C 1
ATOM 4143 O O . ASN B 1 211 ? -7.383 -29.844 -1.444 1 70.75 211 ASN B O 1
ATOM 4147 N N . ASP B 1 212 ? -5.82 -31.391 -1.558 1 76.19 212 ASP B N 1
ATOM 4148 C CA . ASP B 1 212 ? -4.699 -30.531 -1.183 1 76.19 212 ASP B CA 1
ATOM 4149 C C . ASP B 1 212 ? -4.062 -29.891 -2.412 1 76.19 212 ASP B C 1
ATOM 4151 O O . ASP B 1 212 ? -2.881 -29.547 -2.398 1 76.19 212 ASP B O 1
ATOM 4155 N N . VAL B 1 213 ? -4.969 -29.828 -3.465 1 82.19 213 VAL B N 1
ATOM 4156 C CA . VAL B 1 213 ? -4.43 -29.266 -4.703 1 82.19 213 VAL B CA 1
ATOM 4157 C C . VAL B 1 213 ? -4.301 -27.75 -4.574 1 82.19 213 VAL B C 1
ATOM 4159 O O . VAL B 1 213 ? -5.211 -27.078 -4.086 1 82.19 213 VAL B O 1
ATOM 4162 N N . GLN B 1 214 ? -3.211 -27.25 -4.949 1 82.88 214 GLN B N 1
ATOM 4163 C CA . GLN B 1 214 ? -3.004 -25.812 -5.027 1 82.88 214 GLN B CA 1
ATOM 4164 C C . GLN B 1 214 ? -3.348 -25.281 -6.418 1 82.88 214 GLN B C 1
ATOM 4166 O O . GLN B 1 214 ? -2.686 -25.625 -7.398 1 82.88 214 GLN B O 1
ATOM 4171 N N . PHE B 1 215 ? -4.289 -24.438 -6.457 1 88.75 215 PHE B N 1
ATOM 4172 C CA . PHE B 1 215 ? -4.754 -23.906 -7.734 1 88.75 215 PHE B CA 1
ATOM 4173 C C . PHE B 1 215 ? -3.955 -22.672 -8.133 1 88.75 215 PHE B C 1
ATOM 4175 O O . PHE B 1 215 ? -4.238 -21.562 -7.66 1 88.75 215 PHE B O 1
ATOM 4182 N N . ASN B 1 216 ? -3.033 -22.844 -8.969 1 89.75 216 ASN B N 1
ATOM 4183 C CA . ASN B 1 216 ? -2.234 -21.766 -9.523 1 89.75 216 ASN B CA 1
ATOM 4184 C C . ASN B 1 216 ? -2.338 -21.719 -11.047 1 89.75 216 ASN B C 1
ATOM 4186 O O . ASN B 1 216 ? -2.545 -22.734 -11.695 1 89.75 216 ASN B O 1
ATOM 4190 N N . PRO B 1 217 ? -2.229 -20.531 -11.5 1 90.19 217 PRO B N 1
ATOM 4191 C CA . PRO B 1 217 ? -2.277 -20.438 -12.961 1 90.19 217 PRO B CA 1
ATOM 4192 C C . PRO B 1 217 ? -1.29 -21.391 -13.648 1 90.19 217 PRO B C 1
ATOM 4194 O O . PRO B 1 217 ? -0.145 -21.516 -13.203 1 90.19 217 PRO B O 1
ATOM 4197 N N . GLY B 1 218 ? -1.821 -22.109 -14.719 1 86.69 218 GLY B N 1
ATOM 4198 C CA . GLY B 1 218 ? -0.975 -23.031 -15.469 1 86.69 218 GLY B CA 1
ATOM 4199 C C . GLY B 1 218 ? -1.078 -24.469 -14.992 1 86.69 218 GLY B C 1
ATOM 4200 O O . GLY B 1 218 ? -0.53 -25.375 -15.617 1 86.69 218 GLY B O 1
ATOM 4201 N N . LEU B 1 219 ? -1.729 -24.656 -13.898 1 88.94 219 LEU B N 1
ATOM 4202 C CA . LEU B 1 219 ? -1.941 -26.016 -13.414 1 88.94 219 LEU B CA 1
ATOM 4203 C C . LEU B 1 219 ? -2.609 -26.875 -14.484 1 88.94 219 LEU B C 1
ATOM 4205 O O . LEU B 1 219 ? -3.691 -26.547 -14.969 1 88.94 219 LEU B O 1
ATOM 4209 N N . PRO B 1 220 ? -1.979 -27.938 -14.906 1 89.56 220 PRO B N 1
ATOM 4210 C CA . PRO B 1 220 ? -2.59 -28.781 -15.93 1 89.56 220 PRO B CA 1
ATOM 4211 C C . PRO B 1 220 ? -3.855 -29.484 -15.438 1 89.56 220 PRO B C 1
ATOM 4213 O O . PRO B 1 220 ? -3.9 -29.953 -14.305 1 89.56 220 PRO B O 1
ATOM 4216 N N . LEU B 1 221 ? -4.797 -29.484 -16.281 1 94.12 221 LEU B N 1
ATOM 4217 C CA . LEU B 1 221 ? -6.078 -30.125 -15.984 1 94.12 221 LEU B CA 1
ATOM 4218 C C . LEU B 1 221 ? -6.406 -31.188 -17.031 1 94.12 221 LEU B C 1
ATOM 4220 O O . LEU B 1 221 ? -5.859 -31.156 -18.141 1 94.12 221 LEU B O 1
ATOM 4224 N N . LYS B 1 222 ? -7.227 -32.125 -16.672 1 96.06 222 LYS B N 1
ATOM 4225 C CA . LYS B 1 222 ? -7.801 -33.125 -17.562 1 96.06 222 LYS B CA 1
ATOM 4226 C C . LYS B 1 222 ? -9.328 -33.125 -17.469 1 96.06 222 LYS B C 1
ATOM 4228 O O . LYS B 1 222 ? -9.891 -33.188 -16.375 1 96.06 222 LYS B O 1
ATOM 4233 N N . LEU B 1 223 ? -9.922 -33 -18.578 1 97.94 223 LEU B N 1
ATOM 4234 C CA . LEU B 1 223 ? -11.375 -33.031 -18.656 1 97.94 223 LEU B CA 1
ATOM 4235 C C . LEU B 1 223 ? -11.844 -34.406 -19.188 1 97.94 223 LEU B C 1
ATOM 4237 O O . LEU B 1 223 ? -11.352 -34.875 -20.203 1 97.94 223 LEU B O 1
ATOM 4241 N N . VAL B 1 224 ? -12.773 -34.969 -18.516 1 98.31 224 VAL B N 1
ATOM 4242 C CA . VAL B 1 224 ? -13.258 -36.312 -18.906 1 98.31 224 VAL B CA 1
ATOM 4243 C C . VAL B 1 224 ? -14.789 -36.312 -18.938 1 98.31 224 VAL B C 1
ATOM 4245 O O . VAL B 1 224 ? -15.438 -36.031 -17.922 1 98.31 224 VAL B O 1
ATOM 4248 N N . LYS B 1 225 ? -15.352 -36.656 -20.094 1 98 225 LYS B N 1
ATOM 4249 C CA . LYS B 1 225 ? -16.797 -36.781 -20.203 1 98 225 LYS B CA 1
ATOM 4250 C C . LYS B 1 225 ? -17.312 -37.969 -19.406 1 98 225 LYS B C 1
ATOM 4252 O O . LYS B 1 225 ? -16.672 -39.031 -19.391 1 98 225 LYS B O 1
ATOM 4257 N N . GLU B 1 226 ? -18.375 -37.719 -18.828 1 97.44 226 GLU B N 1
ATOM 4258 C CA . GLU B 1 226 ? -19.047 -38.781 -18.078 1 97.44 226 GLU B CA 1
ATOM 4259 C C . GLU B 1 226 ? -20.469 -39 -18.594 1 97.44 226 GLU B C 1
ATOM 4261 O O . GLU B 1 226 ? -21.438 -38.656 -17.906 1 97.44 226 GLU B O 1
ATOM 4266 N N . PRO B 1 227 ? -20.578 -39.719 -19.625 1 95.12 227 PRO B N 1
ATOM 4267 C CA . PRO B 1 227 ? -21.906 -39.875 -20.219 1 95.12 227 PRO B CA 1
ATOM 4268 C C . PRO B 1 227 ? -22.828 -40.719 -19.328 1 95.12 227 PRO B C 1
ATOM 4270 O O . PRO B 1 227 ? -24.062 -40.625 -19.438 1 95.12 227 PRO B O 1
ATOM 4273 N N . ASP B 1 228 ? -22.297 -41.5 -18.438 1 94.94 228 ASP B N 1
ATOM 4274 C CA . ASP B 1 228 ? -23.094 -42.344 -17.562 1 94.94 228 ASP B CA 1
ATOM 4275 C C . ASP B 1 228 ? -23.312 -41.719 -16.203 1 94.94 228 ASP B C 1
ATOM 4277 O O . ASP B 1 228 ? -23.688 -42.375 -15.234 1 94.94 228 ASP B O 1
ATOM 4281 N N . ASN B 1 229 ? -23 -40.438 -16.125 1 94.5 229 ASN B N 1
ATOM 4282 C CA . ASN B 1 229 ? -23.219 -39.719 -14.859 1 94.5 229 ASN B CA 1
ATOM 4283 C C . ASN B 1 229 ? -24.672 -39.781 -14.422 1 94.5 229 ASN B C 1
ATOM 4285 O O . ASN B 1 229 ? -25.578 -39.531 -15.234 1 94.5 229 ASN B O 1
ATOM 4289 N N . GLU B 1 230 ? -24.953 -40.062 -13.211 1 92.62 230 GLU B N 1
ATOM 4290 C CA . GLU B 1 230 ? -26.297 -40.312 -12.688 1 92.62 230 GLU B CA 1
ATOM 4291 C C . GLU B 1 230 ? -27.125 -39.031 -12.688 1 92.62 230 GLU B C 1
ATOM 4293 O O . GLU B 1 230 ? -28.344 -39.062 -12.828 1 92.62 230 GLU B O 1
ATOM 4298 N N . PHE B 1 231 ? -26.547 -37.906 -12.547 1 91.94 231 PHE B N 1
ATOM 4299 C CA . PHE B 1 231 ? -27.266 -36.656 -12.32 1 91.94 231 PHE B CA 1
ATOM 4300 C C . PHE B 1 231 ? -27.266 -35.781 -13.578 1 91.94 231 PHE B C 1
ATOM 4302 O O . PHE B 1 231 ? -28.156 -34.969 -13.773 1 91.94 231 PHE B O 1
ATOM 4309 N N . ASP B 1 232 ? -26.266 -35.875 -14.391 1 92.62 232 ASP B N 1
ATOM 4310 C CA . ASP B 1 232 ? -26.062 -35.031 -15.555 1 92.62 232 ASP B CA 1
ATOM 4311 C C . ASP B 1 232 ? -25.422 -35.812 -16.703 1 92.62 232 ASP B C 1
ATOM 4313 O O . ASP B 1 232 ? -24.234 -36.125 -16.641 1 92.62 232 ASP B O 1
ATOM 4317 N N . LYS B 1 233 ? -26.109 -36 -17.797 1 95 233 LYS B N 1
ATOM 4318 C CA . LYS B 1 233 ? -25.609 -36.781 -18.922 1 95 233 LYS B CA 1
ATOM 4319 C C . LYS B 1 233 ? -24.531 -36.031 -19.688 1 95 233 LYS B C 1
ATOM 4321 O O . LYS B 1 233 ? -23.766 -36.625 -20.453 1 95 233 LYS B O 1
ATOM 4326 N N . ASP B 1 234 ? -24.469 -34.719 -19.422 1 96.88 234 ASP B N 1
ATOM 4327 C CA . ASP B 1 234 ? -23.453 -33.906 -20.078 1 96.88 234 ASP B CA 1
ATOM 4328 C C . ASP B 1 234 ? -22.281 -33.594 -19.141 1 96.88 234 ASP B C 1
ATOM 4330 O O . ASP B 1 234 ? -21.469 -32.719 -19.422 1 96.88 234 ASP B O 1
ATOM 4334 N N . ALA B 1 235 ? -22.203 -34.344 -18.078 1 97.81 235 ALA B N 1
ATOM 4335 C CA . ALA B 1 235 ? -21.188 -34.062 -17.062 1 97.81 235 ALA B CA 1
ATOM 4336 C C . ALA B 1 235 ? -19.781 -34.219 -17.625 1 97.81 235 ALA B C 1
ATOM 4338 O O . ALA B 1 235 ? -19.516 -35.188 -18.359 1 97.81 235 ALA B O 1
ATOM 4339 N N . ILE B 1 236 ? -18.969 -33.281 -17.375 1 98.12 236 ILE B N 1
ATOM 4340 C CA . ILE B 1 236 ? -17.531 -33.312 -17.672 1 98.12 236 ILE B CA 1
ATOM 4341 C C . ILE B 1 236 ? -16.734 -33.156 -16.391 1 98.12 236 ILE B C 1
ATOM 4343 O O . ILE B 1 236 ? -16.75 -32.062 -15.781 1 98.12 236 ILE B O 1
ATOM 4347 N N . ALA B 1 237 ? -16.016 -34.156 -16 1 97.75 237 ALA B N 1
ATOM 4348 C CA . ALA B 1 237 ? -15.219 -34.125 -14.781 1 97.75 237 ALA B CA 1
ATOM 4349 C C . ALA B 1 237 ? -13.875 -33.438 -15.039 1 97.75 237 ALA B C 1
ATOM 4351 O O . ALA B 1 237 ? -13.32 -33.531 -16.141 1 97.75 237 ALA B O 1
ATOM 4352 N N . VAL B 1 238 ? -13.414 -32.781 -14.07 1 97.31 238 VAL B N 1
ATOM 4353 C CA . VAL B 1 238 ? -12.125 -32.094 -14.141 1 97.31 238 VAL B CA 1
ATOM 4354 C C . VAL B 1 238 ? -11.148 -32.75 -13.164 1 97.31 238 VAL B C 1
ATOM 4356 O O . VAL B 1 238 ? -11.469 -32.938 -11.992 1 97.31 238 VAL B O 1
ATOM 4359 N N . TYR B 1 239 ? -9.953 -33.031 -13.656 1 95.5 239 TYR B N 1
ATOM 4360 C CA . TYR B 1 239 ? -8.953 -33.719 -12.859 1 95.5 239 TYR B CA 1
ATOM 4361 C C . TYR B 1 239 ? -7.641 -32.938 -12.828 1 95.5 239 TYR B C 1
ATOM 4363 O O . TYR B 1 239 ? -7.289 -32.281 -13.805 1 95.5 239 TYR B O 1
ATOM 4371 N N . VAL B 1 240 ? -6.965 -33 -11.742 1 90.75 240 VAL B N 1
ATOM 4372 C CA . VAL B 1 240 ? -5.535 -32.75 -11.633 1 90.75 240 VAL B CA 1
ATOM 4373 C C . VAL B 1 240 ? -4.785 -34.062 -11.383 1 90.75 240 VAL B C 1
ATOM 4375 O O . VAL B 1 240 ? -4.961 -34.688 -10.344 1 90.75 240 VAL B O 1
ATOM 4378 N N . GLU B 1 241 ? -4.035 -34.406 -12.414 1 83.69 241 GLU B N 1
ATOM 4379 C CA . GLU B 1 241 ? -3.467 -35.75 -12.383 1 83.69 241 GLU B CA 1
ATOM 4380 C C . GLU B 1 241 ? -4.559 -36.812 -12.25 1 83.69 241 GLU B C 1
ATOM 4382 O O . GLU B 1 241 ? -5.469 -36.875 -13.078 1 83.69 241 GLU B O 1
ATOM 4387 N N . ASP B 1 242 ? -4.574 -37.5 -11.148 1 85.62 242 ASP B N 1
ATOM 4388 C CA . ASP B 1 242 ? -5.562 -38.562 -11 1 85.62 242 ASP B CA 1
ATOM 4389 C C . ASP B 1 242 ? -6.605 -38.188 -9.945 1 85.62 242 ASP B C 1
ATOM 4391 O O . ASP B 1 242 ? -7.438 -39.031 -9.578 1 85.62 242 ASP B O 1
ATOM 4395 N N . LYS B 1 243 ? -6.609 -36.969 -9.586 1 90.69 243 LYS B N 1
ATOM 4396 C CA . LYS B 1 243 ? -7.551 -36.5 -8.562 1 90.69 243 LYS B CA 1
ATOM 4397 C C . LYS B 1 243 ? -8.672 -35.688 -9.18 1 90.69 243 LYS B C 1
ATOM 4399 O O . LYS B 1 243 ? -8.422 -34.656 -9.82 1 90.69 243 LYS B O 1
ATOM 4404 N N . LYS B 1 244 ? -9.961 -36.156 -9 1 94.81 244 LYS B N 1
ATOM 4405 C CA . LYS B 1 244 ? -11.117 -35.375 -9.438 1 94.81 244 LYS B CA 1
ATOM 4406 C C . LYS B 1 244 ? -11.305 -34.125 -8.562 1 94.81 244 LYS B C 1
ATOM 4408 O O . LYS B 1 244 ? -11.453 -34.25 -7.344 1 94.81 244 LYS B O 1
ATOM 4413 N N . ILE B 1 245 ? -11.258 -33 -9.188 1 95 245 ILE B N 1
ATOM 4414 C CA . ILE B 1 245 ? -11.297 -31.781 -8.398 1 95 245 ILE B CA 1
ATOM 4415 C C . ILE B 1 245 ? -12.656 -31.094 -8.562 1 95 245 ILE B C 1
ATOM 4417 O O . ILE B 1 245 ? -12.977 -30.156 -7.832 1 95 245 ILE B O 1
ATOM 4421 N N . GLY B 1 246 ? -13.43 -31.562 -9.539 1 95.94 246 GLY B N 1
ATOM 4422 C CA . GLY B 1 246 ? -14.742 -30.969 -9.766 1 95.94 246 GLY B CA 1
ATOM 4423 C C . GLY B 1 246 ? -15.305 -31.266 -11.148 1 95.94 246 GLY B C 1
ATOM 4424 O O . GLY B 1 246 ? -15.008 -32.312 -11.727 1 95.94 246 GLY B O 1
ATOM 4425 N N . TYR B 1 247 ? -16.219 -30.375 -11.586 1 97 247 TYR B N 1
ATOM 4426 C CA . TYR B 1 247 ? -16.875 -30.531 -12.875 1 97 247 TYR B CA 1
ATOM 4427 C C . TYR B 1 247 ? -16.906 -29.219 -13.641 1 97 247 TYR B C 1
ATOM 4429 O O . TYR B 1 247 ? -16.75 -28.141 -13.047 1 97 247 TYR B O 1
ATOM 4437 N N . VAL B 1 248 ? -16.984 -29.328 -14.875 1 98 248 VAL B N 1
ATOM 4438 C CA . VAL B 1 248 ? -17.328 -28.156 -15.672 1 98 248 VAL B CA 1
ATOM 4439 C C . VAL B 1 248 ? -18.766 -27.719 -15.359 1 98 248 VAL B C 1
ATOM 4441 O O . VAL B 1 248 ? -19.672 -28.547 -15.359 1 98 248 VAL B O 1
ATOM 4444 N N . ALA B 1 249 ? -18.875 -26.469 -15.078 1 97.56 249 ALA B N 1
ATOM 4445 C CA . ALA B 1 249 ? -20.188 -25.953 -14.75 1 97.56 249 ALA B CA 1
ATOM 4446 C C . ALA B 1 249 ? -21.141 -26.078 -15.938 1 97.56 249 ALA B C 1
ATOM 4448 O O . ALA B 1 249 ? -20.75 -25.844 -17.078 1 97.56 249 ALA B O 1
ATOM 4449 N N . ASN B 1 250 ? -22.266 -26.453 -15.641 1 96.12 250 ASN B N 1
ATOM 4450 C CA . ASN B 1 250 ? -23.25 -26.625 -16.703 1 96.12 250 ASN B CA 1
ATOM 4451 C C . ASN B 1 250 ? -24.438 -25.672 -16.547 1 96.12 250 ASN B C 1
ATOM 4453 O O . ASN B 1 250 ? -25.203 -25.469 -17.484 1 96.12 250 ASN B O 1
ATOM 4457 N N . SER B 1 251 ? -24.594 -25.109 -15.367 1 91.62 251 SER B N 1
ATOM 4458 C CA . SER B 1 251 ? -25.703 -24.203 -15.109 1 91.62 251 SER B CA 1
ATOM 4459 C C . SER B 1 251 ? -25.266 -22.75 -15.234 1 91.62 251 SER B C 1
ATOM 4461 O O . SER B 1 251 ? -24.109 -22.406 -14.969 1 91.62 251 SER B O 1
ATOM 4463 N N . ASP B 1 252 ? -26.219 -21.906 -15.602 1 86.12 252 ASP B N 1
ATOM 4464 C CA . ASP B 1 252 ? -25.953 -20.469 -15.734 1 86.12 252 ASP B CA 1
ATOM 4465 C C . ASP B 1 252 ? -25.656 -19.844 -14.375 1 86.12 252 ASP B C 1
ATOM 4467 O O . ASP B 1 252 ? -25.031 -18.781 -14.305 1 86.12 252 ASP B O 1
ATOM 4471 N N . TYR B 1 253 ? -26.031 -20.562 -13.305 1 88.38 253 TYR B N 1
ATOM 4472 C CA . TYR B 1 253 ? -25.828 -20.016 -11.969 1 88.38 253 TYR B CA 1
ATOM 4473 C C . TYR B 1 253 ? -24.422 -20.297 -11.469 1 88.38 253 TYR B C 1
ATOM 4475 O O . TYR B 1 253 ? -23.906 -19.578 -10.602 1 88.38 253 TYR B O 1
ATOM 4483 N N . THR B 1 254 ? -23.812 -21.281 -12.047 1 91.81 254 THR B N 1
ATOM 4484 C CA . THR B 1 254 ? -22.5 -21.688 -11.555 1 91.81 254 THR B CA 1
ATOM 4485 C C . THR B 1 254 ? -21.406 -21.375 -12.578 1 91.81 254 THR B C 1
ATOM 4487 O O . THR B 1 254 ? -20.219 -21.406 -12.258 1 91.81 254 THR B O 1
ATOM 4490 N N . LYS B 1 255 ? -21.844 -21.047 -13.719 1 94.62 255 LYS B N 1
ATOM 4491 C CA . LYS B 1 255 ? -20.891 -20.75 -14.797 1 94.62 255 LYS B CA 1
ATOM 4492 C C . LYS B 1 255 ? -20.719 -19.25 -14.977 1 94.62 255 LYS B C 1
ATOM 4494 O O . LYS B 1 255 ? -21.688 -18.5 -14.891 1 94.62 255 LYS B O 1
ATOM 4499 N N . TYR B 1 256 ? -19.594 -18.812 -15.258 1 96.06 256 TYR B N 1
ATOM 4500 C CA . TYR B 1 256 ? -19.359 -17.422 -15.625 1 96.06 256 TYR B CA 1
ATOM 4501 C C . TYR B 1 256 ? -19.781 -17.156 -17.062 1 96.06 256 TYR B C 1
ATOM 4503 O O . TYR B 1 256 ? -19.625 -18.031 -17.938 1 96.06 256 TYR B O 1
ATOM 4511 N N . LYS B 1 257 ? -20.188 -16.062 -17.391 1 94.88 257 LYS B N 1
ATOM 4512 C CA . LYS B 1 257 ? -20.875 -15.75 -18.641 1 94.88 257 LYS B CA 1
ATOM 4513 C C . LYS B 1 257 ? -19.922 -15.883 -19.828 1 94.88 257 LYS B C 1
ATOM 4515 O O . LYS B 1 257 ? -20.359 -16.156 -20.953 1 94.88 257 LYS B O 1
ATOM 4520 N N . LEU B 1 258 ? -18.625 -15.734 -19.656 1 96.19 258 LEU B N 1
ATOM 4521 C CA . LEU B 1 258 ? -17.672 -15.773 -20.766 1 96.19 258 LEU B CA 1
ATOM 4522 C C . LEU B 1 258 ? -17.172 -17.203 -21 1 96.19 258 LEU B C 1
ATOM 4524 O O . LEU B 1 258 ? -16.344 -17.438 -21.875 1 96.19 258 LEU B O 1
ATOM 4528 N N . THR B 1 259 ? -17.656 -18.156 -20.25 1 97.69 259 THR B N 1
ATOM 4529 C CA . THR B 1 259 ? -17.219 -19.547 -20.375 1 97.69 259 THR B CA 1
ATOM 4530 C C . THR B 1 259 ? -18.328 -20.406 -20.953 1 97.69 259 THR B C 1
ATOM 4532 O O . THR B 1 259 ? -19.484 -19.969 -21.047 1 97.69 259 THR B O 1
ATOM 4535 N N . SER B 1 260 ? -17.969 -21.562 -21.375 1 97.31 260 SER B N 1
ATOM 4536 C CA . SER B 1 260 ? -18.938 -22.516 -21.922 1 97.31 260 SER B CA 1
ATOM 4537 C C . SER B 1 260 ? -19.406 -23.5 -20.859 1 97.31 260 SER B C 1
ATOM 4539 O O . SER B 1 260 ? -18.656 -23.828 -19.938 1 97.31 260 SER B O 1
ATOM 4541 N N . SER B 1 261 ? -20.656 -23.953 -21.016 1 97.25 261 SER B N 1
ATOM 4542 C CA . SER B 1 261 ? -21.203 -25.016 -20.156 1 97.25 261 SER B CA 1
ATOM 4543 C C . SER B 1 261 ? -20.703 -26.391 -20.594 1 97.25 261 SER B C 1
ATOM 4545 O O . SER B 1 261 ? -20.188 -26.547 -21.703 1 97.25 261 SER B O 1
ATOM 4547 N N . ALA B 1 262 ? -20.859 -27.328 -19.672 1 97.81 262 ALA B N 1
ATOM 4548 C CA . ALA B 1 262 ? -20.531 -28.703 -20.031 1 97.81 262 ALA B CA 1
ATOM 4549 C C . ALA B 1 262 ? -21.297 -29.141 -21.266 1 97.81 262 ALA B C 1
ATOM 4551 O O . ALA B 1 262 ? -20.719 -29.781 -22.156 1 97.81 262 ALA B O 1
ATOM 4552 N N . SER B 1 263 ? -22.516 -28.766 -21.375 1 97.06 263 SER B N 1
ATOM 4553 C CA . SER B 1 263 ? -23.344 -29.125 -22.516 1 97.06 263 SER B CA 1
ATOM 4554 C C . SER B 1 263 ? -22.828 -28.516 -23.812 1 97.06 263 SER B C 1
ATOM 4556 O O . SER B 1 263 ? -22.781 -29.188 -24.844 1 97.06 263 SER B O 1
ATOM 4558 N N . GLU B 1 264 ? -22.406 -27.312 -23.688 1 96.62 264 GLU B N 1
ATOM 4559 C CA . GLU B 1 264 ? -21.906 -26.625 -24.875 1 96.62 264 GLU B CA 1
ATOM 4560 C C . GLU B 1 264 ? -20.594 -27.219 -25.359 1 96.62 264 GLU B C 1
ATOM 4562 O O . GLU B 1 264 ? -20.266 -27.156 -26.547 1 96.62 264 GLU B O 1
ATOM 4567 N N . LEU B 1 265 ? -19.859 -27.844 -24.484 1 97.19 265 LEU B N 1
ATOM 4568 C CA . LEU B 1 265 ? -18.531 -28.344 -24.812 1 97.19 265 LEU B CA 1
ATOM 4569 C C . LEU B 1 265 ? -18.609 -29.781 -25.328 1 97.19 265 LEU B C 1
ATOM 4571 O O . LEU B 1 265 ? -17.625 -30.297 -25.875 1 97.19 265 LEU B O 1
ATOM 4575 N N . GLN B 1 266 ? -19.719 -30.453 -25.266 1 96.62 266 GLN B N 1
ATOM 4576 C CA . GLN B 1 266 ? -19.844 -31.875 -25.578 1 96.62 266 GLN B CA 1
ATOM 4577 C C . GLN B 1 266 ? -19.375 -32.156 -27 1 96.62 266 GLN B C 1
ATOM 4579 O O . GLN B 1 266 ? -18.672 -33.156 -27.25 1 96.62 266 GLN B O 1
ATOM 4584 N N . ASN B 1 267 ? -19.703 -31.297 -27.906 1 94.69 267 ASN B N 1
ATOM 4585 C CA . ASN B 1 267 ? -19.375 -31.547 -29.312 1 94.69 267 ASN B CA 1
ATOM 4586 C C . ASN B 1 267 ? -18.109 -30.797 -29.719 1 94.69 267 ASN B C 1
ATOM 4588 O O . ASN B 1 267 ? -17.688 -30.875 -30.875 1 94.69 267 ASN B O 1
ATOM 4592 N N . LYS B 1 268 ? -17.5 -30.156 -28.797 1 95.5 268 LYS B N 1
ATOM 4593 C CA . LYS B 1 268 ? -16.359 -29.312 -29.141 1 95.5 268 LYS B CA 1
ATOM 4594 C C . LYS B 1 268 ? -15.047 -29.938 -28.672 1 95.5 268 LYS B C 1
ATOM 4596 O O . LYS B 1 268 ? -13.969 -29.547 -29.109 1 95.5 268 LYS B O 1
ATOM 4601 N N . ILE B 1 269 ? -15.234 -30.891 -27.75 1 96.38 269 ILE B N 1
ATOM 4602 C CA . ILE B 1 269 ? -14.023 -31.5 -27.219 1 96.38 269 ILE B CA 1
ATOM 4603 C C . ILE B 1 269 ? -14.141 -33.031 -27.266 1 96.38 269 ILE B C 1
ATOM 4605 O O . ILE B 1 269 ? -15.25 -33.562 -27.297 1 96.38 269 ILE B O 1
ATOM 4609 N N . PRO B 1 270 ? -13 -33.719 -27.359 1 96.62 270 PRO B N 1
ATOM 4610 C CA . PRO B 1 270 ? -13.039 -35.188 -27.281 1 96.62 270 PRO B CA 1
ATOM 4611 C C . PRO B 1 270 ? -13.445 -35.688 -25.906 1 96.62 270 PRO B C 1
ATOM 4613 O O . PRO B 1 270 ? -13.742 -34.906 -25 1 96.62 270 PRO B O 1
ATOM 4616 N N . ASP B 1 271 ? -13.516 -37 -25.797 1 97.31 271 ASP B N 1
ATOM 4617 C CA . ASP B 1 271 ? -13.953 -37.625 -24.562 1 97.31 271 ASP B CA 1
ATOM 4618 C C . ASP B 1 271 ? -13.008 -37.281 -23.406 1 97.31 271 ASP B C 1
ATOM 4620 O O . ASP B 1 271 ? -13.43 -37.188 -22.25 1 97.31 271 ASP B O 1
ATOM 4624 N N . THR B 1 272 ? -11.797 -37.156 -23.75 1 97.38 272 THR B N 1
ATOM 4625 C CA . THR B 1 272 ? -10.766 -36.688 -22.828 1 97.38 272 THR B CA 1
ATOM 4626 C C . THR B 1 272 ? -10 -35.5 -23.438 1 97.38 272 THR B C 1
ATOM 4628 O O . THR B 1 272 ? -9.531 -35.594 -24.578 1 97.38 272 THR B O 1
ATOM 4631 N N . ALA B 1 273 ? -9.969 -34.406 -22.719 1 97 273 ALA B N 1
ATOM 4632 C CA . ALA B 1 273 ? -9.297 -33.219 -23.234 1 97 273 ALA B CA 1
ATOM 4633 C C . ALA B 1 273 ? -8.312 -32.656 -22.203 1 97 273 ALA B C 1
ATOM 4635 O O . ALA B 1 273 ? -8.461 -32.906 -21 1 97 273 ALA B O 1
ATOM 4636 N N . LYS B 1 274 ? -7.371 -31.969 -22.703 1 95 274 LYS B N 1
ATOM 4637 C CA . LYS B 1 274 ? -6.406 -31.297 -21.844 1 95 274 LYS B CA 1
ATOM 4638 C C . LYS B 1 274 ? -6.797 -29.844 -21.609 1 95 274 LYS B C 1
ATOM 4640 O O . LYS B 1 274 ? -7.305 -29.172 -22.516 1 95 274 LYS B O 1
ATOM 4645 N N . GLY B 1 275 ? -6.484 -29.406 -20.391 1 95.06 275 GLY B N 1
ATOM 4646 C CA . GLY B 1 275 ? -6.723 -28.016 -20.047 1 95.06 275 GLY B CA 1
ATOM 4647 C C . GLY B 1 275 ? -5.707 -27.469 -19.062 1 95.06 275 GLY B C 1
ATOM 4648 O O . GLY B 1 275 ? -4.723 -28.125 -18.734 1 95.06 275 GLY B O 1
ATOM 4649 N N . SER B 1 276 ? -5.992 -26.188 -18.766 1 93.31 276 SER B N 1
ATOM 4650 C CA . SER B 1 276 ? -5.152 -25.5 -17.781 1 93.31 276 SER B CA 1
ATOM 4651 C C . SER B 1 276 ? -5.977 -24.547 -16.922 1 93.31 276 SER B C 1
ATOM 4653 O O . SER B 1 276 ? -6.898 -23.891 -17.422 1 93.31 276 SER B O 1
ATOM 4655 N N . TYR B 1 277 ? -5.582 -24.578 -15.633 1 94.5 277 TYR B N 1
ATOM 4656 C CA . TYR B 1 277 ? -6.227 -23.609 -14.742 1 94.5 277 TYR B CA 1
ATOM 4657 C C . TYR B 1 277 ? -5.746 -22.188 -15.031 1 94.5 277 TYR B C 1
ATOM 4659 O O . TYR B 1 277 ? -4.547 -21.953 -15.18 1 94.5 277 TYR B O 1
ATOM 4667 N N . LEU B 1 278 ? -6.594 -21.234 -15.203 1 94.81 278 LEU B N 1
ATOM 4668 C CA . LEU B 1 278 ? -6.203 -19.859 -15.461 1 94.81 278 LEU B CA 1
ATOM 4669 C C . LEU B 1 278 ? -6.113 -19.062 -14.156 1 94.81 278 LEU B C 1
ATOM 4671 O O . LEU B 1 278 ? -5.02 -18.703 -13.719 1 94.81 278 LEU B O 1
ATOM 4675 N N . PHE B 1 279 ? -7.242 -18.812 -13.531 1 95.31 279 PHE B N 1
ATOM 4676 C CA . PHE B 1 279 ? -7.273 -18.094 -12.266 1 95.31 279 PHE B CA 1
ATOM 4677 C C . PHE B 1 279 ? -8.664 -18.156 -11.641 1 95.31 279 PHE B C 1
ATOM 4679 O O . PHE B 1 279 ? -9.594 -18.688 -12.242 1 95.31 279 PHE B O 1
ATOM 4686 N N . TYR B 1 280 ? -8.719 -17.781 -10.359 1 95.06 280 TYR B N 1
ATOM 4687 C CA . TYR B 1 280 ? -9.984 -17.594 -9.656 1 95.06 280 TYR B CA 1
ATOM 4688 C C . TYR B 1 280 ? -10.531 -16.188 -9.906 1 95.06 280 TYR B C 1
ATOM 4690 O O . TYR B 1 280 ? -10 -15.203 -9.383 1 95.06 280 TYR B O 1
ATOM 4698 N N . LEU B 1 281 ? -11.5 -16.078 -10.758 1 96.31 281 LEU B N 1
ATOM 4699 C CA . LEU B 1 281 ? -12.133 -14.789 -11.031 1 96.31 281 LEU B CA 1
ATOM 4700 C C . LEU B 1 281 ? -13.008 -14.352 -9.867 1 96.31 281 LEU B C 1
ATOM 4702 O O . LEU B 1 281 ? -14.039 -14.969 -9.594 1 96.31 281 LEU B O 1
ATOM 4706 N N . GLU B 1 282 ? -12.523 -13.312 -9.234 1 94.44 282 GLU B N 1
ATOM 4707 C CA . GLU B 1 282 ? -13.25 -12.883 -8.047 1 94.44 282 GLU B CA 1
ATOM 4708 C C . GLU B 1 282 ? -13.414 -11.367 -8.023 1 94.44 282 GLU B C 1
ATOM 4710 O O . GLU B 1 282 ? -12.508 -10.625 -8.406 1 94.44 282 GLU B O 1
ATOM 4715 N N . ARG B 1 283 ? -14.547 -10.938 -7.711 1 94.62 283 ARG B N 1
ATOM 4716 C CA . ARG B 1 283 ? -14.852 -9.547 -7.398 1 94.62 283 ARG B CA 1
ATOM 4717 C C . ARG B 1 283 ? -15.844 -9.445 -6.246 1 94.62 283 ARG B C 1
ATOM 4719 O O . ARG B 1 283 ? -17.062 -9.469 -6.461 1 94.62 283 ARG B O 1
ATOM 4726 N N . TYR B 1 284 ? -15.32 -9.266 -5.043 1 90.12 284 TYR B N 1
ATOM 4727 C CA . TYR B 1 284 ? -16.094 -9.195 -3.811 1 90.12 284 TYR B CA 1
ATOM 4728 C C . TYR B 1 284 ? -17.016 -10.406 -3.68 1 90.12 284 TYR B C 1
ATOM 4730 O O . TYR B 1 284 ? -16.625 -11.531 -3.977 1 90.12 284 TYR B O 1
ATOM 4738 N N . VAL B 1 285 ? -18.281 -10.336 -3.256 1 85.19 285 VAL B N 1
ATOM 4739 C CA . VAL B 1 285 ? -19.141 -11.477 -2.975 1 85.19 285 VAL B CA 1
ATOM 4740 C C . VAL B 1 285 ? -19.953 -11.836 -4.223 1 85.19 285 VAL B C 1
ATOM 4742 O O . VAL B 1 285 ? -20.469 -12.945 -4.336 1 85.19 285 VAL B O 1
ATOM 4745 N N . LYS B 1 286 ? -19.828 -11.078 -5.27 1 84.44 286 LYS B N 1
ATOM 4746 C CA . LYS B 1 286 ? -20.734 -11.242 -6.41 1 84.44 286 LYS B CA 1
ATOM 4747 C C . LYS B 1 286 ? -20.109 -12.133 -7.48 1 84.44 286 LYS B C 1
ATOM 4749 O O . LYS B 1 286 ? -20.812 -12.844 -8.195 1 84.44 286 LYS B O 1
ATOM 4754 N N . ILE B 1 287 ? -18.906 -12.109 -7.625 1 88.31 287 ILE B N 1
ATOM 4755 C CA . ILE B 1 287 ? -18.219 -12.883 -8.648 1 88.31 287 ILE B CA 1
ATOM 4756 C C . ILE B 1 287 ? -17.156 -13.766 -8.008 1 88.31 287 ILE B C 1
ATOM 4758 O O . ILE B 1 287 ? -16.203 -13.258 -7.41 1 88.31 287 ILE B O 1
ATOM 4762 N N . GLN B 1 288 ? -17.266 -15.023 -8.102 1 92.12 288 GLN B N 1
ATOM 4763 C CA . GLN B 1 288 ? -16.344 -16.016 -7.559 1 92.12 288 GLN B CA 1
ATOM 4764 C C . GLN B 1 288 ? -16.344 -17.281 -8.398 1 92.12 288 GLN B C 1
ATOM 4766 O O . GLN B 1 288 ? -17.141 -18.203 -8.164 1 92.12 288 GLN B O 1
ATOM 4771 N N . PHE B 1 289 ? -15.484 -17.328 -9.367 1 94.69 289 PHE B N 1
ATOM 4772 C CA . PHE B 1 289 ? -15.508 -18.438 -10.32 1 94.69 289 PHE B CA 1
ATOM 4773 C C . PHE B 1 289 ? -14.102 -18.938 -10.602 1 94.69 289 PHE B C 1
ATOM 4775 O O . PHE B 1 289 ? -13.266 -18.203 -11.125 1 94.69 289 PHE B O 1
ATOM 4782 N N . PRO B 1 290 ? -13.758 -20.125 -10.32 1 96 290 PRO B N 1
ATOM 4783 C CA . PRO B 1 290 ? -12.523 -20.703 -10.844 1 96 290 PRO B CA 1
ATOM 4784 C C . PRO B 1 290 ? -12.594 -20.984 -12.344 1 96 290 PRO B C 1
ATOM 4786 O O . PRO B 1 290 ? -13.508 -21.656 -12.812 1 96 290 PRO B O 1
ATOM 4789 N N . ILE B 1 291 ? -11.656 -20.469 -13.078 1 97.81 291 ILE B N 1
ATOM 4790 C CA . ILE B 1 291 ? -11.734 -20.531 -14.531 1 97.81 291 ILE B CA 1
ATOM 4791 C C . ILE B 1 291 ? -10.594 -21.375 -15.078 1 97.81 291 ILE B C 1
ATOM 4793 O O . ILE B 1 291 ? -9.445 -21.25 -14.625 1 97.81 291 ILE B O 1
ATOM 4797 N N . GLY B 1 292 ? -10.938 -22.25 -16 1 97.62 292 GLY B N 1
ATOM 4798 C CA . GLY B 1 292 ? -9.961 -23.016 -16.75 1 97.62 292 GLY B CA 1
ATOM 4799 C C . GLY B 1 292 ? -10.055 -22.797 -18.25 1 97.62 292 GLY B C 1
ATOM 4800 O O . GLY B 1 292 ? -11.016 -22.188 -18.734 1 97.62 292 GLY B O 1
ATOM 4801 N N . ARG B 1 293 ? -9.023 -23.266 -18.938 1 97.31 293 ARG B N 1
ATOM 4802 C CA . ARG B 1 293 ? -8.969 -23.172 -20.391 1 97.31 293 ARG B CA 1
ATOM 4803 C C . ARG B 1 293 ? -8.625 -24.516 -21.016 1 97.31 293 ARG B C 1
ATOM 4805 O O . ARG B 1 293 ? -7.762 -25.234 -20.5 1 97.31 293 ARG B O 1
ATOM 4812 N N . ILE B 1 294 ? -9.305 -24.828 -22.047 1 97.06 294 ILE B N 1
ATOM 4813 C CA . ILE B 1 294 ? -9.039 -26.047 -22.797 1 97.06 294 ILE B CA 1
ATOM 4814 C C . ILE B 1 294 ? -7.848 -25.828 -23.719 1 97.06 294 ILE B C 1
ATOM 4816 O O . ILE B 1 294 ? -7.766 -24.797 -24.406 1 97.06 294 ILE B O 1
ATOM 4820 N N . ILE B 1 295 ? -6.895 -26.734 -23.578 1 90.12 295 ILE B N 1
ATOM 4821 C CA . ILE B 1 295 ? -5.719 -26.656 -24.438 1 90.12 295 ILE B CA 1
ATOM 4822 C C . ILE B 1 295 ? -5.922 -27.531 -25.672 1 90.12 295 ILE B C 1
ATOM 4824 O O . ILE B 1 295 ? -6.277 -28.703 -25.547 1 90.12 295 ILE B O 1
ATOM 4828 N N . LYS B 1 296 ? -5.91 -27.016 -26.891 1 74.88 296 LYS B N 1
ATOM 4829 C CA . LYS B 1 296 ? -6.055 -27.75 -28.156 1 74.88 296 LYS B CA 1
ATOM 4830 C C . LYS B 1 296 ? -4.75 -28.438 -28.547 1 74.88 296 LYS B C 1
ATOM 4832 O O . LYS B 1 296 ? -3.664 -27.938 -28.234 1 74.88 296 LYS B O 1
#

Radius of gyration: 39.39 Å; Cα contacts (8 Å, |Δi|>4): 978; chains: 2; bounding box: 67×125×88 Å

Solvent-accessible surface area (backbone atoms only — not comparable to full-atom values): 31414 Å² total; per-residue (Å²): 108,42,64,39,93,86,80,70,45,87,25,52,78,94,58,65,35,84,82,76,63,51,69,74,72,70,70,69,65,70,70,72,64,66,65,70,54,62,76,69,74,45,71,33,53,53,30,30,50,50,13,50,54,30,37,78,72,64,37,46,69,60,13,50,53,32,31,51,52,13,37,71,73,37,79,79,46,30,66,51,30,41,50,46,17,54,45,30,43,76,72,66,38,53,73,63,16,52,54,26,35,51,53,12,44,74,67,44,82,44,54,68,56,28,38,50,47,15,52,51,28,41,51,51,16,51,50,30,45,58,54,19,73,78,43,98,75,28,64,65,37,35,53,49,15,49,52,30,41,51,50,16,60,34,31,26,38,20,77,69,35,89,70,64,66,64,59,55,50,51,48,52,51,50,49,52,48,50,50,51,50,52,50,50,41,52,51,52,51,54,55,55,65,75,47,58,42,87,34,25,31,17,53,32,56,51,82,74,41,74,63,93,73,64,90,30,47,58,34,60,31,37,36,36,60,30,67,81,40,91,87,39,60,50,36,25,38,28,21,48,84,92,41,65,42,31,27,40,15,63,45,82,89,60,29,53,87,71,33,34,32,20,63,70,40,59,87,73,47,64,65,64,38,45,27,26,32,53,48,71,47,57,52,82,93,81,33,80,40,41,34,32,33,55,53,130,106,41,62,38,91,86,79,68,45,86,24,51,77,96,56,61,32,84,83,75,62,51,69,71,73,72,72,72,66,75,75,73,69,68,70,75,60,66,79,71,76,46,71,35,53,54,28,31,50,51,13,50,54,30,38,78,68,66,37,47,70,59,13,52,54,33,31,49,53,12,36,72,72,37,77,80,45,32,66,51,30,40,49,45,16,54,46,30,43,77,72,66,38,51,73,63,15,51,53,26,35,51,52,12,44,74,67,46,80,47,55,69,58,28,38,51,48,14,51,51,29,39,51,49,15,52,51,30,44,59,54,20,74,76,43,98,74,27,63,66,38,36,52,50,16,49,54,30,40,52,50,15,62,33,32,26,38,20,78,68,35,89,68,64,66,65,60,55,51,50,49,51,50,50,50,52,50,50,51,50,50,51,50,50,42,52,51,51,52,54,56,56,66,75,49,56,40,86,33,27,30,16,53,33,54,52,82,72,40,77,63,92,73,65,91,28,47,59,35,60,33,36,36,35,59,32,67,82,40,91,88,38,60,50,37,25,36,31,20,47,84,90,40,66,42,32,28,41,15,62,44,81,87,61,28,52,87,69,33,34,31,21,62,70,40,58,87,73,45,64,63,64,39,44,26,26,33,52,48,70,48,55,52,82,93,80,34,78,41,41,33,31,34,58,54,131

Nearest PDB structures (foldseek):
  8fwd-assembly1_C  TM=6.051E-01  e=8.091E-04  synthetic construct
  4nrh-assembly2_B  TM=5.938E-01  e=8.091E-04  Chlamydia pneumoniae
  1w3b-assembly1_A  TM=5.094E-01  e=1.985E-03  Homo sapiens
  5l9t-assembly1_C  TM=5.662E-01  e=9.678E-03  Homo sapiens
  7y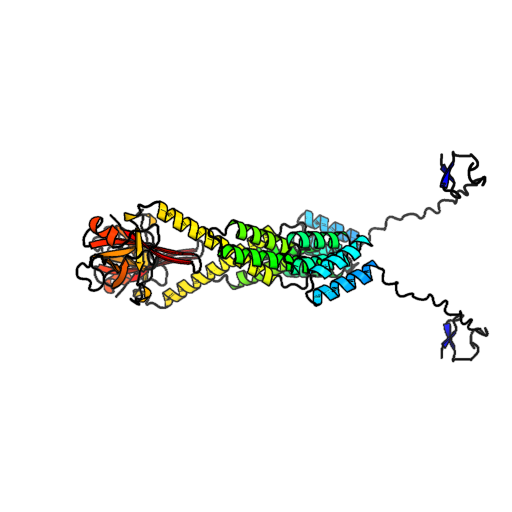4i-assembly1_B  TM=4.808E-01  e=3.944E-03  Arabidopsis thaliana

Foldseek 3Di:
DDQQPPPRHDDDPPDQDVPPRPPRPPPPPPPPCPVVVVVPCDPLNVLLVVLLVCVVVVVLVVSLVSLVVSCVVPVLQLVSLLSNLVSCLSVVVLVVSLVSLVSSCVSPNDQVSLLVNLVSLLVQLVVLQVVLLVDPHSLVSLVVSLVSLVVSLVSHPPPPGPDDVVSSVVSNVVSVVVNVVRVVLVVVVVVLVVDQQLFKFWFPCQVVQPDPDDQDWFQKKKWAADCPDPPDNLWIFIDRPPGTRGTTAADPVQIDPSHHHSVRNSVVDDRMFMKTWHDFNDRPPPGTTGMMGTDD/DPQQPPPRHDDDPQDQPPPPRPRRPPPPPDPPPPVPPVPPQDPLNVLLVVLLVCVVVVVLVVSLVSLVVSCVVPVLQLVSLLSNLVSCLSVVVLVVSLVSLVSSCVNPNDQVSLLVNLVSLLVQLVVLQVVLLVDPHSLVSLVVSLVSLVVSLVSHPPPPHPDDVVVSVVSNVVSVVVNVVRVVLVVVVVVLVVDAQLFKFWFPCQVVQPDPDDQDWFQKKKWAQDCPDPPDNLWIFIDRPNGTRGTTAADPVQIDPSHHHSVRNSVVDDRMFMKTWHAFNDRPPPGTTGMMGTDD

Sequence (592 aa):
MGICPNCGSWVDEGDICHGCGASGSYITSEDEDETYNPPVESRADRLGKQAWDLYLDENYDDAIYKINQALDFDDRHAENWNKKAIILEGLKMYATSENCYNKSLELSKRNMVYDNKARMLFRWAHKLLEESKDIPDGSNKLEEAKQKCIKAMKALPGENSEEDINQYLRLWDSINFYIGYERKFKRNIETLKKYDKSELFTITGINYYKNDVQFNPGLPLKLVKEPDNEFDKDAIAVYVEDKKIGYVANSDYTKYKLTSSASELQNKIPDTAKGSYLFYLERYVKIQFPIGRIIKMGICPNCGSWVDEGDICHGCGASGSYITSEDEDETYNPPVESRADRLGKQAWDLYLDENYDDAIYKINQALDFDDRHAENWNKKAIILEGLKMYATSENCYNKSLELSKRNMVYDNKARMLFRWAHKLLEESKDIPDGSNKLEEAKQKCIKAMKALPGENSEEDINQYLRLWDSINFYIGYERKFKRNIETLKKYDKSELFTITGINYYKNDVQFNPGLPLKLVKEPDNEFDKDAIAVYVEDKKIGYVANSDYTKYKLTSSASELQNKIPDTAKGSYLFYLERYVKIQFPIGRIIK

Secondary structure (DSSP, 8-state):
-EE-TTT--EE-TTS--TTT----------------------HHHHHHHHHHHHHHTT-HHHHHHHHHHHHHH-TT-HHHHHHHHHHHHHTT-HHHHHHHHHHHHHH---HHHHHHHHHHHHHHHHHHHHHHTTSS--HHHHHHHHHHHHHHHHHS-GGG--S-HHHHHHHHHHHHHHHHHHHHHHHHHHHHHTS-GGGEEEEE-TTTS-------TT-EEEEEE-TT-SS-TT-EEEEETTEEEEEE--STTTS-TTSB-HHHHTTTS-SEEEEEEEEEEEETTTEEEEEEEEE-/-EE-TTT--EE-TTS--TTT----------------------HHHHHHHHHHHHHHTT-HHHHHHHHHHHHHH-TT-HHHHHHHHHHHHHTT-HHHHHHHHHHHHHH---HHHHHHHHHHHHHHHHHHHHHHTTSS--HHHHHHHHHHHHHHHHHS-GGG--S-HHHHHHHHHHHHHHHHHHHHHHHHHHHHHTS-GGGEEEEE-TTTS-------TT-EEEEEE-TT-SS-TT-EEEEETTEEEEEE--STTTS-TTSB-HHHHTTTS-SEEEEEEEEEEEETTTEEEEEEEEE-

Organism: Methanobrevibacter smithii (strain ATCC 35061 / DSM 861 / OCM 144 / PS) (NCBI:txid420247)

pLDDT: mean 89.71, std 16.63, range [28.45, 98.94]